Protein 5XOQ (pdb70)

InterPro domains:
  IPR001216 Cysteine synthase/cystathionine beta-synthase, pyridoxal-phosphate attachment site [PS00901] (33-51)
  IPR001926 Tryptophan synthase beta chain-like, PALP domain [PF00291] (9-294)
  IPR005856 Cysteine synthase [TIGR01136] (8-305)
  IPR005859 Cysteine synthase CysK [TIGR01139] (8-305)
  IPR036052 Tryptophan synthase beta chain-like, PALP domain superfamily [G3DSA:3.40.50.1100] (11-301)
  IPR036052 Tryptophan synthase beta chain-like, PALP domain superfamily [G3DSA:3.40.50.1100] (44-145)
  IPR036052 Tryptophan synthase beta chain-like, PALP domain superfamily [SSF53686] (2-305)
  IPR050214 Cysteine synthase/Cystathionine beta-synthase [PTHR10314] (5-307)

Solvent-accessible surface area: 21226 Å² total

B-factor: mean 19.51, std 8.55, range [8.1, 79.95]

Secondary structure (DSSP, 8-state):
-PPEESSGGGG---PPEEE--STTTT-SSEEEEEETTSSTTSB--HHHHHHHHHHHHHTSS-TT-EEEEE-SSHHHHHHHHHHHHHT-EEEEEEETTS-HHHHHHHHHTTPEEEEEPGGGHHHHHHHHHHHHHTSTTEE---TTT-THHHHHIIIIIHHHHHHHHTT---EEEEE-SSSHHHHHHHIIIIIIS----EEEEEEETTS-TTTT-----BS-TTS--SS--TT--GGG--EEEEE-HHHHHHHHHHHHHHH-----HHHHHHHHHHHHHHTSGGGTT-EEEEEE-B-GGGGTTSGGGGGG-/-PPPBSSGGGG---PPEEE--STTTT-SSEEEEEETTSSTTSB--HHHHHHHHHHHHHTSS-TT-EEEEE-SSHHHHHHHHHHHHHT-EEEEEEETTS-HHHHHHHHHTT-EEEEE-GGGHHHHHHHHHHHHHTSTTEE---TTT-THHHHHIIIIIHHHHHHHTTT--SEEEEE-SSSHHHHHHHIIIIIIS----EEEEEEETTS-TTTT-----BS-TTS--SS--TT--GGG--EEEEE-HHHHHHHHHHHHHHH-----HHHHHHHHHHHHHHTSGGGTT-EEEEEE-B-GGGGTTSGGGGGG-/-B-TTTT-/-B-TTTT-

Organism: Planctopirus limnophila (strain ATCC 43296 / DSM 3776 / IFAM 1008 / Mu 290) (NCBI:txid521674)

Radius of gyration: 23.59 Å; Cα contacts (8 Å, |Δi|>4): 1634; chains: 4; bounding box: 67×50×70 Å

Foldseek 3Di:
DDDDDPWQLSQADPFDWDWDDPLQPPFLATEIETQRLPGSLRFVLLLLSQLQVVCVVVVVADAPFEEEEEDLDCSLLSVLRNCLRVPHAYEYEAAPPRDVVVVVSSVVSVYHYDHFHVVCHSVRRHVVRVVVQPDPRYHYSPLLAHLSLLQSLLVHVQVSVCVNCVNFAAEEFEEPASQSNLNNNLCNQCPVVVHHHAYEYEAAPQAQVVVPDAQHDAQQPRHRNRYRGNSRDVVSHHYYHHDYQVQLLVQQVCCCVVVVAFAGSSLSRRVSVQSVVSRDPVQRNGYYYYYGTGGNVVDCPHPSCVVVD/DDDDAPWQLSQAAPFDWDWDDPLQPPFQAIEIETQQLPGSLRFVLLLLSQLQVVCVVVVVADAPFEEEEEDLDCSLLSVLRNCLRVPHAYEYEFAPPRDVVVVVSSCVSPHHYDHFHNVCGSVRRHVVRVVVQPDPRYHYSPCLAHLSLLQSLLVHVQVSVCVVCVNFAAEEFEEPASQSNLNNNLCNQCPVVVHHHAYEYEAAPQAQVVVPDAQHDAQQPRHRNRYNGNSRDCVSHHYYYHDYQVQLLVQQLCCCVVPVAFAGSVLSRRVVVQSVVSRDPVCRHGYYYYYGTGGNVSQCPHPSCPVVD/DDDPPPPD/DDDPPPPD

Sequence (634 aa):
HMPIFKDNSESIGRTPLVQINRLTAGLSSRVLAKIEGRNPAYSVCRIGAAMIWDAEQSGKLKPGMHVVEPTSGNTGIALAFVCAARGYKLTLTMPETMSIERRMMLKSFGADLVLTPGADGMKGAISKAEELAAQPGWFIPQQFKNPANPAIHVKTTGPEIWNDTEGQVDVFVAGVGTGGTITGVARFLKHEKKHPVHVVAVEPAASPVLAGGPAGRHKIQGIGAGFVPDTFDRSVVDEILSVTDDEAIETARKLAMEEGISCGISCGAAMAGALKVAARPEFAGKTIVTVLPDAGERYLSTALFENLRHMPIFKDNSESIGRTPLVQINRLTAGLSSRVLAKIEGRNPAYSVCRIGAAMIWDAEQSGKLKPGMHVVEPTSGNTGIALAFVCAARGYKLTLTMPETMSIERRMMLKSFGADLVLTPGADGMKGAISKAEELAAQPGWFIPQQFKNPANPAIHVKTTGPEIWNDTEGQVDVFVAGVGTGGTITGVARFLKHEKKHPVHVVAVEPAASPVLAGGPAGRHKIQGIGAGFVPDTFDRSVVDEILSVTDDEAIETARKLAMEEGISCGISCGAAMAGALKVAARPEFAGKTIVTVLPDAGERYLSTALFENLRGFSGGDGIGFSGGDGI

Nearest PDB structures (foldseek):
  5xa2-assembly1_B  TM=9.975E-01  e=4.230E-63  Planctopirus limnophila DSM 3776
  8b9y-assembly1_B  TM=9.768E-01  e=2.531E-41  Trypanosoma cruzi
  8b9y-assembly2_C  TM=9.621E-01  e=1.567E-40  Trypanosoma cruzi
  3fca-assembly1_A  TM=9.428E-01  e=4.594E-34  Thermus thermophilus
  1o58-assembly1_A  TM=9.348E-01  e=1.215E-33  Thermotoga maritima

Structure (mmCIF, N/CA/C/O backbone):
data_5XOQ
#
_entry.id   5XOQ
#
_cell.length_a   55.041
_cell.length_b   99.686
_cell.length_c   125.884
_cell.angle_alpha   90.00
_cell.angle_beta   90.00
_cell.angle_gamma   90.00
#
_symmetry.space_group_name_H-M   'P 2 21 21'
#
loop_
_entity.id
_entity.type
_entity.pdbx_description
1 polymer 'Cysteine synthase'
2 polymer GLY-PHE-SER-GLY-GLY-ASP-GLY-ILE
3 non-polymer DI(HYDROXYETHYL)ETHER
4 water water
#
loop_
_atom_site.group_PDB
_atom_site.id
_atom_site.type_symbol
_atom_site.label_atom_id
_atom_site.label_alt_id
_atom_site.label_comp_id
_atom_site.label_asym_id
_atom_site.label_entity_id
_atom_site.label_seq_id
_atom_site.pdbx_PDB_ins_code
_atom_site.Cartn_x
_atom_site.Cartn_y
_atom_site.Cartn_z
_atom_site.occupancy
_atom_site.B_iso_or_equiv
_atom_site.auth_seq_id
_atom_site.auth_comp_id
_atom_site.auth_asym_id
_atom_site.auth_atom_id
_atom_site.pdbx_PDB_model_num
ATOM 1 N N . HIS A 1 1 ? 61.952 139.802 37.239 1.00 37.57 0 HIS A N 1
ATOM 2 C CA . HIS A 1 1 ? 61.535 138.616 37.978 1.00 30.03 0 HIS A CA 1
ATOM 3 C C . HIS A 1 1 ? 60.478 137.838 37.201 1.00 30.48 0 HIS A C 1
ATOM 4 O O . HIS A 1 1 ? 59.965 138.312 36.187 1.00 32.08 0 HIS A O 1
ATOM 11 N N . MET A 1 2 ? 60.158 136.639 37.677 1.00 23.61 1 MET A N 1
ATOM 12 C CA . MET A 1 2 ? 59.070 135.896 37.069 1.00 21.36 1 MET A CA 1
ATOM 13 C C . MET A 1 2 ? 57.766 136.197 37.790 1.00 22.52 1 MET A C 1
ATOM 14 O O . MET A 1 2 ? 57.771 136.600 38.954 1.00 20.12 1 MET A O 1
ATOM 19 N N . PRO A 1 3 ? 56.629 136.048 37.117 1.00 20.48 2 PRO A N 1
ATOM 20 C CA . PRO A 1 3 ? 55.344 136.192 37.808 1.00 19.48 2 PRO A CA 1
ATOM 21 C C . PRO A 1 3 ? 55.087 135.006 38.721 1.00 17.85 2 PRO A C 1
ATOM 22 O O . PRO A 1 3 ? 55.771 133.982 38.680 1.00 17.45 2 PRO A O 1
ATOM 26 N N . ILE A 1 4 ? 54.071 135.161 39.561 1.00 17.80 3 ILE A N 1
ATOM 27 C CA . ILE A 1 4 ? 53.508 134.026 40.280 1.00 16.77 3 ILE A CA 1
ATOM 28 C C . ILE A 1 4 ? 52.578 133.302 39.314 1.00 19.19 3 ILE A C 1
ATOM 29 O O . ILE A 1 4 ? 51.630 133.895 38.795 1.00 20.12 3 ILE A O 1
ATOM 34 N N . PHE A 1 5 ? 52.845 132.028 39.066 1.00 15.00 4 PHE A N 1
ATOM 35 C CA . PHE A 1 5 ? 52.035 131.262 38.126 1.00 14.28 4 PHE A CA 1
ATOM 36 C C . PHE A 1 5 ? 50.792 130.719 38.811 1.00 17.11 4 PHE A C 1
ATOM 37 O O . PHE A 1 5 ? 50.877 130.093 39.873 1.00 15.45 4 PHE A O 1
ATOM 45 N N . LYS A 1 6 ? 49.628 130.974 38.205 1.00 13.67 5 LYS A N 1
ATOM 46 C CA . LYS A 1 6 ? 48.371 130.656 38.870 1.00 15.73 5 LYS A CA 1
ATOM 47 C C . LYS A 1 6 ? 48.070 129.164 38.863 1.00 13.84 5 LYS A C 1
ATOM 48 O O . LYS A 1 6 ? 47.295 128.696 39.708 1.00 15.81 5 LYS A O 1
ATOM 54 N N . ASP A 1 7 ? 48.662 128.410 37.938 1.00 13.75 6 ASP A N 1
ATOM 55 C CA . ASP A 1 7 ? 48.717 126.955 38.036 1.00 11.81 6 ASP A CA 1
ATOM 56 C C . ASP A 1 7 ? 49.979 126.514 37.300 1.00 12.21 6 ASP A C 1
ATOM 57 O O . ASP A 1 7 ? 50.669 127.328 36.690 1.00 12.44 6 ASP A O 1
ATOM 62 N N . ASN A 1 8 ? 50.296 125.222 37.372 1.00 9.90 7 ASN A N 1
ATOM 63 C CA . ASN A 1 8 ? 51.582 124.781 36.830 1.00 10.46 7 ASN A CA 1
ATOM 64 C C . ASN A 1 8 ? 51.670 124.924 35.308 1.00 10.97 7 ASN A C 1
ATOM 65 O O . ASN A 1 8 ? 52.785 125.041 34.777 1.00 11.65 7 ASN A O 1
ATOM 70 N N . SER A 1 9 ? 50.539 124.940 34.597 1.00 10.01 8 SER A N 1
ATOM 71 C CA . SER A 1 9 ? 50.621 125.041 33.139 1.00 10.62 8 SER A CA 1
ATOM 72 C C . SER A 1 9 ? 51.168 126.392 32.721 1.00 10.28 8 SER A C 1
ATOM 73 O O . SER A 1 9 ? 51.836 126.496 31.689 1.00 10.46 8 SER A O 1
ATOM 76 N N . GLU A 1 10 ? 50.930 127.431 33.528 1.00 9.26 9 GLU A N 1
ATOM 77 C CA . GLU A 1 10 ? 51.423 128.755 33.179 1.00 13.40 9 GLU A CA 1
ATOM 78 C C . GLU A 1 10 ? 52.931 128.862 33.298 1.00 11.33 9 GLU A C 1
ATOM 79 O O . GLU A 1 10 ? 53.507 129.804 32.745 1.00 11.49 9 GLU A O 1
ATOM 85 N N . SER A 1 11 ? 53.587 127.923 33.982 1.00 11.07 10 SER A N 1
ATOM 86 C CA . SER A 1 11 ? 55.014 128.056 34.258 1.00 11.63 10 SER A CA 1
ATOM 87 C C . SER A 1 11 ? 55.893 127.512 33.143 1.00 14.08 10 SER A C 1
ATOM 88 O O . SER A 1 11 ? 57.108 127.423 33.336 1.00 11.17 10 SER A O 1
ATOM 91 N N . ILE A 1 12 ? 55.313 127.175 31.982 1.00 13.19 11 ILE A N 1
ATOM 92 C CA . ILE A 1 12 ? 56.079 126.527 30.923 1.00 12.06 11 ILE A CA 1
ATOM 93 C C . ILE A 1 12 ? 57.231 127.420 30.460 1.00 12.96 11 ILE A C 1
ATOM 94 O O . ILE A 1 12 ? 57.188 128.651 30.561 1.00 14.94 11 ILE A O 1
ATOM 99 N N . GLY A 1 13 ? 58.261 126.781 29.909 1.00 10.81 12 GLY A N 1
ATOM 100 C CA . GLY A 1 13 ? 59.298 127.521 29.214 1.00 13.02 12 GLY A CA 1
ATOM 101 C C . GLY A 1 13 ? 60.218 128.319 30.127 1.00 14.39 12 GLY A C 1
ATOM 102 O O . GLY A 1 13 ? 60.468 127.964 31.289 1.00 13.49 12 GLY A O 1
ATOM 103 N N . ARG A 1 14 ? 60.724 129.427 29.572 1.00 14.71 13 ARG A N 1
ATOM 104 C CA . ARG A 1 14 ? 61.760 130.264 30.192 1.00 15.79 13 ARG A CA 1
ATOM 105 C C . ARG A 1 14 ? 62.991 129.428 30.543 1.00 15.64 13 ARG A C 1
ATOM 106 O O . ARG A 1 14 ? 63.554 129.526 31.635 1.00 15.18 13 ARG A O 1
ATOM 114 N N . THR A 1 15 ? 63.423 128.590 29.569 1.00 12.10 14 THR A N 1
ATOM 115 C CA . THR A 1 15 ? 64.494 127.633 29.762 1.00 13.24 14 THR A CA 1
ATOM 116 C C . THR A 1 15 ? 65.830 128.285 29.429 1.00 11.66 14 THR A C 1
ATOM 117 O O . THR A 1 15 ? 65.884 129.219 28.624 1.00 12.81 14 THR A O 1
ATOM 121 N N . PRO A 1 16 ? 66.906 127.823 30.049 1.00 12.66 15 PRO A N 1
ATOM 122 C CA . PRO A 1 16 ? 68.199 128.485 29.872 1.00 15.15 15 PRO A CA 1
ATOM 123 C C . PRO A 1 16 ? 68.932 128.016 28.627 1.00 12.91 15 PRO A C 1
ATOM 124 O O . PRO A 1 16 ? 68.736 126.904 28.129 1.00 11.34 15 PRO A O 1
ATOM 128 N N . LEU A 1 17 ? 69.783 128.902 28.129 1.00 14.63 16 LEU A N 1
ATOM 129 C CA . LEU A 1 17 ? 70.754 128.589 27.094 1.00 13.07 16 LEU A CA 1
ATOM 130 C C . LEU A 1 17 ? 72.111 128.372 27.749 1.00 12.62 16 LEU A C 1
ATOM 131 O O . LEU A 1 17 ? 72.582 129.234 28.495 1.00 14.05 16 LEU A O 1
ATOM 136 N N . VAL A 1 18 ? 72.739 127.232 27.472 1.00 12.59 17 VAL A N 1
ATOM 137 C CA . VAL A 1 18 ? 74.015 126.875 28.082 1.00 12.56 17 VAL A CA 1
ATOM 138 C C . VAL A 1 18 ? 75.051 126.669 26.980 1.00 13.51 17 VAL A C 1
ATOM 139 O O . VAL A 1 18 ? 74.823 125.905 26.035 1.00 11.04 17 VAL A O 1
ATOM 143 N N . GLN A 1 19 ? 76.185 127.351 27.106 1.00 11.95 18 GLN A N 1
ATOM 144 C CA . GLN A 1 19 ? 77.261 127.209 26.137 1.00 11.34 18 GLN A CA 1
ATOM 145 C C . GLN A 1 19 ? 77.957 125.862 26.296 1.00 14.12 18 GLN A C 1
ATOM 146 O O . GLN A 1 19 ? 78.276 125.448 27.415 1.00 12.26 18 GLN A O 1
ATOM 152 N N . ILE A 1 20 ? 78.197 125.188 25.160 1.00 11.78 19 ILE A N 1
ATOM 153 C CA . ILE A 1 20 ? 78.904 123.909 25.102 1.00 11.62 19 ILE A CA 1
ATOM 154 C C . ILE A 1 20 ? 80.395 124.185 24.925 1.00 14.09 19 ILE A C 1
ATOM 155 O O . ILE A 1 20 ? 80.782 124.947 24.032 1.00 12.55 19 ILE A O 1
ATOM 160 N N . ASN A 1 21 ? 81.238 123.556 25.762 1.00 12.20 20 ASN A N 1
ATOM 161 C CA . ASN A 1 21 ? 82.652 123.942 25.856 1.00 13.88 20 ASN A CA 1
ATOM 162 C C . ASN A 1 21 ? 83.642 122.856 25.474 1.00 14.00 20 ASN A C 1
ATOM 163 O O . ASN A 1 21 ? 84.694 123.164 24.900 1.00 16.47 20 ASN A O 1
ATOM 168 N N . ARG A 1 22 ? 83.390 121.604 25.835 1.00 13.96 21 ARG A N 1
ATOM 169 C CA . ARG A 1 22 ? 84.357 120.545 25.557 1.00 13.71 21 ARG A CA 1
ATOM 170 C C . ARG A 1 22 ? 84.026 119.784 24.282 1.00 14.81 21 ARG A C 1
ATOM 171 O O . ARG A 1 22 ? 84.929 119.497 23.485 1.00 13.65 21 ARG A O 1
ATOM 179 N N . LEU A 1 23 ? 82.742 119.498 24.037 1.00 13.56 22 LEU A N 1
ATOM 180 C CA . LEU A 1 23 ? 82.362 118.905 22.757 1.00 13.26 22 LEU A CA 1
ATOM 181 C C . LEU A 1 23 ? 82.664 119.831 21.582 1.00 14.02 22 LEU A C 1
ATOM 182 O O . LEU A 1 23 ? 82.728 119.366 20.438 1.00 14.55 22 LEU A O 1
ATOM 187 N N . THR A 1 24 ? 82.867 121.124 21.843 1.00 12.31 23 THR A N 1
ATOM 188 C CA . THR A 1 24 ? 83.177 122.115 20.823 1.00 14.91 23 THR A CA 1
ATOM 189 C C . THR A 1 24 ? 84.652 122.496 20.774 1.00 14.93 23 THR A C 1
ATOM 190 O O . THR A 1 24 ? 84.996 123.451 20.073 1.00 15.96 23 THR A O 1
ATOM 194 N N . ALA A 1 25 ? 85.512 121.833 21.551 1.00 13.12 24 ALA A N 1
ATOM 195 C CA . ALA A 1 25 ? 86.922 122.213 21.606 1.00 15.45 24 ALA A CA 1
ATOM 196 C C . ALA A 1 25 ? 87.535 122.199 20.213 1.00 16.54 24 ALA A C 1
ATOM 197 O O . ALA A 1 25 ? 87.400 121.222 19.474 1.00 17.90 24 ALA A O 1
ATOM 199 N N . GLY A 1 26 ? 88.187 123.300 19.849 1.00 18.12 25 GLY A N 1
ATOM 200 C CA . GLY A 1 26 ? 88.795 123.429 18.547 1.00 19.88 25 GLY A CA 1
ATOM 201 C C . GLY A 1 26 ? 87.922 124.079 17.501 1.00 21.33 25 GLY A C 1
ATOM 202 O O . GLY A 1 26 ? 88.402 124.331 16.391 1.00 25.65 25 GLY A O 1
ATOM 203 N N . LEU A 1 27 ? 86.656 124.347 17.810 1.00 17.86 26 LEU A N 1
ATOM 204 C CA . LEU A 1 27 ? 85.796 125.089 16.907 1.00 18.84 26 LEU A CA 1
ATOM 205 C C . LEU A 1 27 ? 85.978 126.581 17.131 1.00 18.69 26 LEU A C 1
ATOM 206 O O . LEU A 1 27 ? 86.344 127.025 18.222 1.00 18.29 26 LEU A O 1
ATOM 211 N N . SER A 1 28 ? 85.740 127.352 16.071 1.00 19.81 27 SER A N 1
ATOM 212 C CA . SER A 1 28 ? 85.690 128.801 16.156 1.00 19.92 27 SER A CA 1
ATOM 213 C C . SER A 1 28 ? 84.266 129.327 16.251 1.00 24.15 27 SER A C 1
ATOM 214 O O . SER A 1 28 ? 84.070 130.531 16.463 1.00 24.05 27 SER A O 1
ATOM 217 N N . SER A 1 29 ? 83.276 128.458 16.103 1.00 19.46 28 SER A N 1
ATOM 218 C CA . SER A 1 29 ? 81.890 128.834 16.299 1.00 16.71 28 SER A CA 1
ATOM 219 C C . SER A 1 29 ? 81.520 128.684 17.775 1.00 19.62 28 SER A C 1
ATOM 220 O O . SER A 1 29 ? 82.324 128.264 18.610 1.00 16.30 28 SER A O 1
ATOM 223 N N . ARG A 1 30 ? 80.282 129.042 18.100 1.00 16.17 29 ARG A N 1
ATOM 224 C CA . ARG A 1 30 ? 79.735 128.931 19.445 1.00 17.58 29 ARG A CA 1
ATOM 225 C C . ARG A 1 30 ? 78.464 128.093 19.372 1.00 17.07 29 ARG A C 1
ATOM 226 O O . ARG A 1 30 ? 77.621 128.336 18.507 1.00 15.99 29 ARG A O 1
ATOM 234 N N . VAL A 1 31 ? 78.330 127.109 20.259 1.00 14.25 30 VAL A N 1
ATOM 235 C CA . VAL A 1 31 ? 77.157 126.233 20.288 1.00 14.11 30 VAL A CA 1
ATOM 236 C C . VAL A 1 31 ? 76.464 126.439 21.628 1.00 12.28 30 VAL A C 1
ATOM 237 O O . VAL A 1 31 ? 77.090 126.299 22.689 1.00 13.04 30 VAL A O 1
ATOM 241 N N . LEU A 1 32 ? 75.181 126.783 21.576 1.00 12.07 31 LEU A N 1
ATOM 242 C CA . LEU A 1 32 ? 74.364 127.021 22.754 1.00 11.80 31 LEU A CA 1
ATOM 243 C C . LEU A 1 32 ? 73.222 126.016 22.758 1.00 13.08 31 LEU A C 1
ATOM 244 O O . LEU A 1 32 ? 72.546 125.836 21.740 1.00 11.76 31 LEU A O 1
ATOM 249 N N . ALA A 1 33 ? 73.009 125.372 23.896 1.00 10.33 32 ALA A N 1
ATOM 250 C CA . ALA A 1 33 ? 71.990 124.341 24.048 1.00 11.52 32 ALA A CA 1
ATOM 251 C C . ALA A 1 33 ? 70.879 124.877 24.934 1.00 11.66 32 ALA A C 1
ATOM 252 O O . ALA A 1 33 ? 71.148 125.371 26.033 1.00 11.85 32 ALA A O 1
ATOM 254 N N . LYS A 1 34 ? 69.634 124.769 24.461 1.00 11.85 33 LYS A N 1
ATOM 255 C CA . LYS A 1 34 ? 68.470 125.235 25.204 1.00 12.49 33 LYS A CA 1
ATOM 256 C C . LYS A 1 34 ? 67.884 124.051 25.966 1.00 12.20 33 LYS A C 1
ATOM 257 O O . LYS A 1 34 ? 67.539 123.031 25.359 1.00 12.37 33 LYS A O 1
ATOM 263 N N . ILE A 1 35 ? 67.771 124.189 27.285 1.00 10.47 34 ILE A N 1
ATOM 264 C CA . ILE A 1 35 ? 67.571 123.049 28.178 1.00 10.19 34 ILE A CA 1
ATOM 265 C C . ILE A 1 35 ? 66.070 122.933 28.435 1.00 10.39 34 ILE A C 1
ATOM 266 O O . ILE A 1 35 ? 65.533 123.453 29.420 1.00 11.73 34 ILE A O 1
ATOM 271 N N . GLU A 1 36 ? 65.384 122.201 27.560 1.00 10.85 35 GLU A N 1
ATOM 272 C CA . GLU A 1 36 ? 63.937 122.049 27.674 1.00 9.71 35 GLU A CA 1
ATOM 273 C C . GLU A 1 36 ? 63.531 120.996 28.696 1.00 10.79 35 GLU A C 1
ATOM 274 O O . GLU A 1 36 ? 62.340 120.887 29.021 1.00 10.69 35 GLU A O 1
ATOM 280 N N . GLY A 1 37 ? 64.484 120.236 29.231 1.00 10.27 36 GLY A N 1
ATOM 281 C CA . GLY A 1 37 ? 64.166 119.405 30.376 1.00 10.83 36 GLY A CA 1
ATOM 282 C C . GLY A 1 37 ? 63.740 120.204 31.589 1.00 12.30 36 GLY A C 1
ATOM 283 O O . GLY A 1 37 ? 63.117 119.653 32.500 1.00 11.92 36 GLY A O 1
ATOM 284 N N . ARG A 1 38 ? 64.037 121.505 31.615 1.00 13.35 37 ARG A N 1
ATOM 285 C CA . ARG A 1 38 ? 63.661 122.347 32.750 1.00 12.79 37 ARG A CA 1
ATOM 286 C C . ARG A 1 38 ? 62.294 122.987 32.479 1.00 14.66 37 ARG A C 1
ATOM 287 O O . ARG A 1 38 ? 62.136 124.190 32.266 1.00 18.34 37 ARG A O 1
ATOM 295 N N . ASN A 1 39 ? 61.289 122.133 32.474 1.00 13.77 38 ASN A N 1
ATOM 296 C CA . ASN A 1 39 ? 59.908 122.495 32.198 1.00 12.39 38 ASN A CA 1
ATOM 297 C C . ASN A 1 39 ? 59.055 121.900 33.305 1.00 12.01 38 ASN A C 1
ATOM 298 O O . ASN A 1 39 ? 59.528 121.054 34.070 1.00 12.75 38 ASN A O 1
ATOM 303 N N . PRO A 1 40 ? 57.791 122.333 33.441 1.00 12.15 39 PRO A N 1
ATOM 304 C CA . PRO A 1 40 ? 57.000 121.898 34.610 1.00 10.23 39 PRO A CA 1
ATOM 305 C C . PRO A 1 40 ? 56.805 120.386 34.721 1.00 11.47 39 PRO A C 1
ATOM 306 O O . PRO A 1 40 ? 56.707 119.875 35.842 1.00 12.69 39 PRO A O 1
ATOM 310 N N . ALA A 1 41 ? 56.738 119.648 33.608 1.00 12.40 40 ALA A N 1
ATOM 311 C CA . ALA A 1 41 ? 56.813 118.189 33.652 1.00 12.17 40 ALA A CA 1
ATOM 312 C C . ALA A 1 41 ? 57.990 117.680 32.814 1.00 12.23 40 ALA A C 1
ATOM 313 O O . ALA A 1 41 ? 57.936 116.591 32.229 1.00 14.22 40 ALA A O 1
ATOM 315 N N . TYR A 1 42 ? 59.036 118.511 32.723 1.00 10.07 41 TYR A N 1
ATOM 316 C CA . TYR A 1 42 ? 60.411 118.134 32.374 1.00 10.85 41 TYR A CA 1
ATOM 317 C C . TYR A 1 42 ? 60.583 117.718 30.905 1.00 11.86 41 TYR A C 1
ATOM 318 O O . TYR A 1 42 ? 61.419 116.869 30.583 1.00 12.62 41 TYR A O 1
ATOM 327 N N . SER A 1 43 ? 59.868 118.381 29.992 1.00 11.97 42 SER A N 1
ATOM 328 C CA . SER A 1 43 ? 60.235 118.263 28.580 1.00 11.35 42 SER A CA 1
ATOM 329 C C . SER A 1 43 ? 59.663 119.432 27.792 1.00 12.58 42 SER A C 1
ATOM 330 O O . SER A 1 43 ? 58.755 120.138 28.248 1.00 9.34 42 SER A O 1
ATOM 333 N N . VAL A 1 44 ? 60.202 119.604 26.584 1.00 11.09 43 VAL A N 1
ATOM 334 C CA . VAL A 1 44 ? 59.731 120.620 25.649 1.00 10.05 43 VAL A CA 1
ATOM 335 C C . VAL A 1 44 ? 58.229 120.491 25.376 1.00 9.77 43 VAL A C 1
ATOM 336 O O . VAL A 1 44 ? 57.572 121.498 25.121 1.00 11.58 43 VAL A O 1
ATOM 364 N N . CYS A 1 46 ? 55.876 120.104 27.288 1.00 9.70 45 CYS A N 1
ATOM 365 C CA . CYS A 1 46 ? 55.034 120.850 28.225 1.00 11.21 45 CYS A CA 1
ATOM 366 C C . CYS A 1 46 ? 54.475 122.126 27.584 1.00 10.82 45 CYS A C 1
ATOM 367 O O . CYS A 1 46 ? 53.332 122.510 27.852 1.00 10.61 45 CYS A O 1
ATOM 370 N N . ARG A 1 47 ? 55.285 122.779 26.744 1.00 9.67 46 ARG A N 1
ATOM 371 C CA . ARG A 1 47 ? 54.836 123.989 26.051 1.00 12.43 46 ARG A CA 1
ATOM 372 C C . ARG A 1 47 ? 53.572 123.730 25.231 1.00 11.77 46 ARG A C 1
ATOM 373 O O . ARG A 1 47 ? 52.618 124.519 25.276 1.00 10.46 46 ARG A O 1
ATOM 381 N N . ILE A 1 48 ? 53.547 122.637 24.462 1.00 9.84 47 ILE A N 1
ATOM 382 C CA . ILE A 1 48 ? 52.397 122.415 23.585 1.00 10.47 47 ILE A CA 1
ATOM 383 C C . ILE A 1 48 ? 51.247 121.738 24.325 1.00 12.27 47 ILE A C 1
ATOM 384 O O . ILE A 1 48 ? 50.085 121.936 23.963 1.00 12.31 47 ILE A O 1
ATOM 389 N N . GLY A 1 49 ? 51.527 120.942 25.359 1.00 11.76 48 GLY A N 1
ATOM 390 C CA . GLY A 1 49 ? 50.442 120.460 26.204 1.00 11.75 48 GLY A CA 1
ATOM 391 C C . GLY A 1 49 ? 49.634 121.604 26.795 1.00 13.07 48 GLY A C 1
ATOM 392 O O . GLY A 1 49 ? 48.405 121.608 26.743 1.00 13.11 48 GLY A O 1
ATOM 393 N N . ALA A 1 50 ? 50.325 122.610 27.337 1.00 9.14 49 ALA A N 1
ATOM 394 C CA . ALA A 1 50 ? 49.637 123.795 27.838 1.00 12.56 49 ALA A CA 1
ATOM 395 C C . ALA A 1 50 ? 48.930 124.546 26.707 1.00 12.62 49 ALA A C 1
ATOM 396 O O . ALA A 1 50 ? 47.731 124.844 26.796 1.00 11.24 49 ALA A O 1
ATOM 398 N N . ALA A 1 51 ? 49.652 124.841 25.620 1.00 11.16 50 ALA A N 1
ATOM 399 C CA . ALA A 1 51 ? 49.088 125.694 24.577 1.00 11.67 50 ALA A CA 1
ATOM 400 C C . ALA A 1 51 ? 47.895 125.041 23.891 1.00 11.73 50 ALA A C 1
ATOM 401 O O . ALA A 1 51 ? 46.903 125.716 23.589 1.00 10.67 50 ALA A O 1
ATOM 403 N N . MET A 1 52 ? 47.964 123.732 23.622 1.00 10.00 51 MET A N 1
ATOM 404 C CA . MET A 1 52 ? 46.816 123.100 22.966 1.00 13.55 51 MET A CA 1
ATOM 405 C C . MET A 1 52 ? 45.582 123.094 23.868 1.00 13.08 51 MET A C 1
ATOM 406 O O . MET A 1 52 ? 44.456 123.235 23.373 1.00 12.46 51 MET A O 1
ATOM 411 N N . ILE A 1 53 ? 45.763 122.940 25.180 1.00 11.39 52 ILE A N 1
ATOM 412 C CA . ILE A 1 53 ? 44.615 123.000 26.084 1.00 11.08 52 ILE A CA 1
ATOM 413 C C . ILE A 1 53 ? 44.071 124.424 26.155 1.00 12.70 52 ILE A C 1
ATOM 414 O O . ILE A 1 53 ? 42.863 124.642 26.026 1.00 11.95 52 ILE A O 1
ATOM 419 N N . TRP A 1 54 ? 44.956 125.416 26.340 1.00 12.15 53 TRP A N 1
ATOM 420 C CA . TRP A 1 54 ? 44.517 126.810 26.410 1.00 13.30 53 TRP A CA 1
ATOM 421 C C . TRP A 1 54 ? 43.780 127.209 25.144 1.00 14.42 53 TRP A C 1
ATOM 422 O O . TRP A 1 54 ? 42.722 127.851 25.193 1.00 13.78 53 TRP A O 1
ATOM 433 N N . ASP A 1 55 ? 44.349 126.855 23.988 1.00 13.60 54 ASP A N 1
ATOM 434 C CA . ASP A 1 55 ? 43.736 127.240 22.725 1.00 13.40 54 ASP A CA 1
ATOM 435 C C . ASP A 1 55 ? 42.334 126.662 22.598 1.00 14.58 54 ASP A C 1
ATOM 436 O O . ASP A 1 55 ? 41.421 127.332 22.099 1.00 13.37 54 ASP A O 1
ATOM 441 N N . ALA A 1 56 ? 42.137 125.430 23.069 1.00 13.39 55 ALA A N 1
ATOM 442 C CA . ALA A 1 56 ? 40.824 124.799 22.961 1.00 14.76 55 ALA A CA 1
ATOM 443 C C . ALA A 1 56 ? 39.830 125.395 23.950 1.00 13.58 55 ALA A C 1
ATOM 444 O O . ALA A 1 56 ? 38.619 125.442 23.674 1.00 13.95 55 ALA A O 1
ATOM 446 N N . GLU A 1 57 ? 40.320 125.815 25.115 1.00 13.61 56 GLU A N 1
ATOM 447 C CA . GLU A 1 57 ? 39.495 126.585 26.034 1.00 12.90 56 GLU A CA 1
ATOM 448 C C . GLU A 1 57 ? 39.018 127.869 25.377 1.00 16.07 56 GLU A C 1
ATOM 449 O O . GLU A 1 57 ? 37.834 128.229 25.474 1.00 15.97 56 GLU A O 1
ATOM 455 N N . GLN A 1 58 ? 39.933 128.570 24.697 1.00 14.31 57 GLN A N 1
ATOM 456 C CA . GLN A 1 58 ? 39.608 129.851 24.074 1.00 16.12 57 GLN A CA 1
ATOM 457 C C . GLN A 1 58 ? 38.595 129.676 22.955 1.00 19.12 57 GLN A C 1
ATOM 458 O O . GLN A 1 58 ? 37.681 130.493 22.812 1.00 16.82 57 GLN A O 1
ATOM 460 N N . SER A 1 59 ? 38.731 128.613 22.157 1.00 16.20 58 SER A N 1
ATOM 461 C CA . SER A 1 59 ? 37.828 128.407 21.033 1.00 18.95 58 SER A CA 1
ATOM 462 C C . SER A 1 59 ? 36.509 127.750 21.424 1.00 17.81 58 SER A C 1
ATOM 463 O O . SER A 1 59 ? 35.604 127.683 20.587 1.00 14.96 58 SER A O 1
ATOM 466 N N . GLY A 1 60 ? 36.368 127.270 22.656 1.00 17.21 59 GLY A N 1
ATOM 467 C CA . GLY A 1 60 ? 35.187 126.524 23.034 1.00 18.26 59 GLY A CA 1
ATOM 468 C C . GLY A 1 60 ? 35.181 125.064 22.626 1.00 19.15 59 GLY A C 1
ATOM 469 O O . GLY A 1 60 ? 34.151 124.398 22.803 1.00 16.97 59 GLY A O 1
ATOM 470 N N . LYS A 1 61 ? 36.284 124.548 22.062 1.00 16.63 60 LYS A N 1
ATOM 471 C CA . LYS A 1 61 ? 36.408 123.115 21.817 1.00 14.71 60 LYS A CA 1
ATOM 472 C C . LYS A 1 61 ? 36.585 122.320 23.106 1.00 16.36 60 LYS A C 1
ATOM 473 O O . LYS A 1 61 ? 36.362 121.102 23.109 1.00 15.77 60 LYS A O 1
ATOM 479 N N . LEU A 1 62 ? 36.974 122.977 24.197 1.00 13.39 61 LEU A N 1
ATOM 480 C CA . LEU A 1 62 ? 37.190 122.317 25.480 1.00 14.17 61 LEU A CA 1
ATOM 481 C C . LEU A 1 62 ? 36.531 123.155 26.566 1.00 14.28 61 LEU A C 1
ATOM 482 O O . LEU A 1 62 ? 36.834 124.345 26.698 1.00 15.48 61 LEU A O 1
ATOM 487 N N . LYS A 1 63 ? 35.625 122.541 27.316 1.00 14.62 62 LYS A N 1
ATOM 488 C CA . LYS A 1 63 ? 34.849 123.178 28.369 1.00 19.08 62 LYS A CA 1
ATOM 489 C C . LYS A 1 63 ? 35.054 122.407 29.665 1.00 17.10 62 LYS A C 1
ATOM 490 O O . LYS A 1 63 ? 35.372 121.213 29.638 1.00 14.19 62 LYS A O 1
ATOM 496 N N . PRO A 1 64 ? 34.853 123.047 30.819 1.00 20.64 63 PRO A N 1
ATOM 497 C CA . PRO A 1 64 ? 34.932 122.314 32.086 1.00 18.72 63 PRO A CA 1
ATOM 498 C C . PRO A 1 64 ? 34.043 121.080 32.047 1.00 17.20 63 PRO A C 1
ATOM 499 O O . PRO A 1 64 ? 32.940 121.098 31.491 1.00 17.62 63 PRO A O 1
ATOM 503 N N . GLY A 1 65 ? 34.546 119.995 32.612 1.00 15.81 64 GLY A N 1
ATOM 504 C CA . GLY A 1 65 ? 33.838 118.745 32.632 1.00 17.02 64 GLY A CA 1
ATOM 505 C C . GLY A 1 65 ? 34.042 117.873 31.412 1.00 16.61 64 GLY A C 1
ATOM 506 O O . GLY A 1 65 ? 33.688 116.690 31.450 1.00 17.88 64 GLY A O 1
ATOM 507 N N . MET A 1 66 ? 34.572 118.422 30.324 1.00 15.73 65 MET A N 1
ATOM 508 C CA . MET A 1 66 ? 34.823 117.601 29.148 1.00 17.17 65 MET A CA 1
ATOM 509 C C . MET A 1 66 ? 36.045 116.705 29.361 1.00 16.83 65 MET A C 1
ATOM 510 O O . MET A 1 66 ? 36.848 116.895 30.277 1.00 15.42 65 MET A O 1
ATOM 515 N N . HIS A 1 67 ? 36.178 115.724 28.472 1.00 14.13 66 HIS A N 1
ATOM 516 C CA . HIS A 1 67 ? 37.184 114.676 28.562 1.00 17.37 66 HIS A CA 1
ATOM 517 C C . HIS A 1 67 ? 38.195 114.884 27.436 1.00 15.20 66 HIS A C 1
ATOM 518 O O . HIS A 1 67 ? 37.804 115.092 26.283 1.00 16.78 66 HIS A O 1
ATOM 525 N N . VAL A 1 68 ? 39.486 114.867 27.773 1.00 15.17 67 VAL A N 1
ATOM 526 C CA . VAL A 1 68 ? 40.575 114.996 26.800 1.00 13.20 67 VAL A CA 1
ATOM 527 C C . VAL A 1 68 ? 41.092 113.605 26.451 1.00 12.41 67 VAL A C 1
ATOM 528 O O . VAL A 1 68 ? 41.261 112.760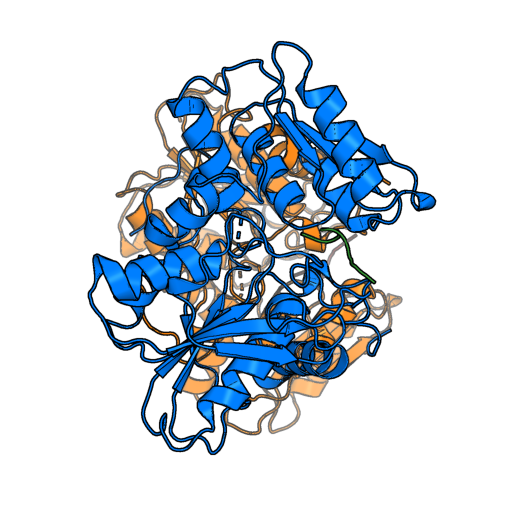 27.336 1.00 13.19 67 VAL A O 1
ATOM 532 N N . VAL A 1 69 ? 41.375 113.368 25.169 1.00 11.71 68 VAL A N 1
ATOM 533 C CA . VAL A 1 69 ? 41.987 112.113 24.735 1.00 10.38 68 VAL A CA 1
ATOM 534 C C . VAL A 1 69 ? 43.032 112.413 23.667 1.00 10.68 68 VAL A C 1
ATOM 535 O O . VAL A 1 69 ? 42.842 113.298 22.826 1.00 11.33 68 VAL A O 1
ATOM 539 N N . GLU A 1 70 ? 44.155 111.683 23.707 1.00 11.99 69 GLU A N 1
ATOM 540 C CA . GLU A 1 70 ? 45.191 111.827 22.692 1.00 12.09 69 GLU A CA 1
ATOM 541 C C . GLU A 1 70 ? 45.940 110.504 22.577 1.00 13.01 69 GLU A C 1
ATOM 542 O O . GLU A 1 70 ? 46.190 109.861 23.605 1.00 13.57 69 GLU A O 1
ATOM 548 N N . PRO A 1 71 ? 46.298 110.064 21.368 1.00 13.47 70 PRO A N 1
ATOM 549 C CA . PRO A 1 71 ? 47.195 108.905 21.245 1.00 12.84 70 PRO A CA 1
ATOM 550 C C . PRO A 1 71 ? 48.649 109.361 21.320 1.00 12.87 70 PRO A C 1
ATOM 551 O O . PRO A 1 71 ? 49.112 110.124 20.470 1.00 15.60 70 PRO A O 1
ATOM 555 N N . THR A 1 72 ? 49.369 108.905 22.343 1.00 11.92 71 THR A N 1
ATOM 556 C CA . THR A 1 72 ? 50.774 109.288 22.468 1.00 13.01 71 THR A CA 1
ATOM 557 C C . THR A 1 72 ? 51.480 108.364 23.440 1.00 16.44 71 THR A C 1
ATOM 558 O O . THR A 1 72 ? 50.997 108.145 24.554 1.00 17.00 71 THR A O 1
ATOM 562 N N . SER A 1 73 ? 52.629 107.843 23.011 1.00 15.99 72 SER A N 1
ATOM 563 C CA . SER A 1 73 ? 53.502 107.031 23.846 1.00 18.72 72 SER A CA 1
ATOM 564 C C . SER A 1 73 ? 54.787 107.769 24.212 1.00 18.51 72 SER A C 1
ATOM 565 O O . SER A 1 73 ? 55.778 107.134 24.591 1.00 19.38 72 SER A O 1
ATOM 568 N N . GLY A 1 74 ? 54.789 109.098 24.126 1.00 16.24 73 GLY A N 1
ATOM 569 C CA . GLY A 1 74 ? 55.961 109.885 24.440 1.00 15.50 73 GLY A CA 1
ATOM 570 C C . GLY A 1 74 ? 55.640 111.039 25.377 1.00 16.21 73 GLY A C 1
ATOM 571 O O . GLY A 1 74 ? 54.653 111.025 26.115 1.00 14.20 73 GLY A O 1
ATOM 572 N N . ASN A 1 75 ? 56.496 112.059 25.316 1.00 11.88 74 ASN A N 1
ATOM 573 C CA . ASN A 1 75 ? 56.402 113.183 26.245 1.00 12.28 74 ASN A CA 1
ATOM 574 C C . ASN A 1 75 ? 55.103 113.976 26.108 1.00 10.32 74 ASN A C 1
ATOM 575 O O . ASN A 1 75 ? 54.680 114.620 27.072 1.00 12.90 74 ASN A O 1
ATOM 580 N N . THR A 1 76 ? 54.463 113.974 24.937 1.00 9.76 75 THR A N 1
ATOM 581 C CA . THR A 1 76 ? 53.199 114.704 24.829 1.00 11.19 75 THR A CA 1
ATOM 582 C C . THR A 1 76 ? 52.160 114.182 25.815 1.00 12.88 75 THR A C 1
ATOM 583 O O . THR A 1 76 ? 51.355 114.961 26.343 1.00 11.43 75 THR A O 1
ATOM 587 N N . GLY A 1 77 ? 52.171 112.878 26.093 1.00 11.06 76 GLY A N 1
ATOM 588 C CA . GLY A 1 77 ? 51.253 112.342 27.083 1.00 11.11 76 GLY A CA 1
ATOM 589 C C . GLY A 1 77 ? 51.535 112.872 28.473 1.00 13.12 76 GLY A C 1
ATOM 590 O O . GLY A 1 77 ? 50.611 113.227 29.206 1.00 11.83 76 GLY A O 1
ATOM 591 N N . ILE A 1 78 ? 52.814 112.946 28.848 1.00 11.84 77 ILE A N 1
ATOM 592 C CA . ILE A 1 78 ? 53.173 113.511 30.146 1.00 11.55 77 ILE A CA 1
ATOM 593 C C . ILE A 1 78 ? 52.789 114.980 30.208 1.00 13.22 77 ILE A C 1
ATOM 594 O O . ILE A 1 78 ? 52.299 115.466 31.232 1.00 11.36 77 ILE A O 1
ATOM 599 N N . ALA A 1 79 ? 53.025 115.715 29.118 1.00 10.46 78 ALA A N 1
ATOM 600 C CA . ALA A 1 79 ? 52.648 117.124 29.066 1.00 12.17 78 ALA A CA 1
ATOM 601 C C . ALA A 1 79 ? 51.146 117.310 29.269 1.00 12.81 78 ALA A C 1
ATOM 602 O O . ALA A 1 79 ? 50.718 118.123 30.096 1.00 10.26 78 ALA A O 1
ATOM 604 N N . LEU A 1 80 ? 50.327 116.582 28.499 1.00 10.46 79 LEU A N 1
ATOM 605 C CA . LEU A 1 80 ? 48.880 116.700 28.663 1.00 11.84 79 LEU A CA 1
ATOM 606 C C . LEU A 1 80 ? 48.449 116.274 30.058 1.00 13.27 79 LEU A C 1
ATOM 607 O O . LEU A 1 80 ? 47.532 116.867 30.641 1.00 12.41 79 LEU A O 1
ATOM 612 N N . ALA A 1 81 ? 49.102 115.249 30.611 1.00 11.07 80 ALA A N 1
ATOM 613 C CA . ALA A 1 81 ? 48.710 114.746 31.925 1.00 11.98 80 ALA A CA 1
ATOM 614 C C . ALA A 1 81 ? 48.866 115.812 33.004 1.00 10.61 80 ALA A C 1
ATOM 615 O O . ALA A 1 81 ? 47.943 116.045 33.795 1.00 11.20 80 ALA A O 1
ATOM 617 N N . PHE A 1 82 ? 50.022 116.481 33.050 1.00 11.71 81 PHE A N 1
ATOM 618 C CA . PHE A 1 82 ? 50.220 117.462 34.113 1.00 12.40 81 PHE A CA 1
ATOM 619 C C . PHE A 1 82 ? 49.305 118.664 33.902 1.00 9.29 81 PHE A C 1
ATOM 620 O O . PHE A 1 82 ? 48.782 119.226 34.872 1.00 8.73 81 PHE A O 1
ATOM 628 N N . VAL A 1 83 ? 49.065 119.046 32.642 1.00 11.05 82 VAL A N 1
ATOM 629 C CA . VAL A 1 83 ? 48.174 120.170 32.369 1.00 12.11 82 VAL A CA 1
ATOM 630 C C . VAL A 1 83 ? 46.751 119.837 32.794 1.00 9.99 82 VAL A C 1
ATOM 631 O O . VAL A 1 83 ? 46.076 120.651 33.438 1.00 9.49 82 VAL A O 1
ATOM 635 N N . CYS A 1 84 ? 46.270 118.640 32.443 1.00 9.74 83 CYS A N 1
ATOM 636 C CA . CYS A 1 84 ? 44.903 118.301 32.822 1.00 11.37 83 CYS A CA 1
ATOM 637 C C . CYS A 1 84 ? 44.768 118.144 34.334 1.00 12.25 83 CYS A C 1
ATOM 638 O O . CYS A 1 84 ? 43.704 118.438 34.889 1.00 13.61 83 CYS A O 1
ATOM 641 N N . ALA A 1 85 ? 45.826 117.704 35.017 1.00 11.79 84 ALA A N 1
ATOM 642 C CA . ALA A 1 85 ? 45.784 117.676 36.479 1.00 11.85 84 ALA A CA 1
ATOM 643 C C . ALA A 1 85 ? 45.723 119.090 37.049 1.00 14.79 84 ALA A C 1
ATOM 644 O O . ALA A 1 85 ? 44.945 119.363 37.975 1.00 14.41 84 ALA A O 1
ATOM 646 N N . ALA A 1 86 ? 46.516 120.004 36.482 1.00 12.52 85 ALA A N 1
ATOM 647 C CA . ALA A 1 86 ? 46.579 121.374 36.983 1.00 13.57 85 ALA A CA 1
ATOM 648 C C . ALA A 1 86 ? 45.292 122.140 36.711 1.00 12.82 85 ALA A C 1
ATOM 649 O O . ALA A 1 86 ? 44.883 122.966 37.529 1.00 13.73 85 ALA A O 1
ATOM 651 N N . ARG A 1 87 ? 44.640 121.876 35.579 1.00 12.66 86 ARG A N 1
ATOM 652 C CA . ARG A 1 87 ? 43.483 122.641 35.152 1.00 13.17 86 ARG A CA 1
ATOM 653 C C . ARG A 1 87 ? 42.166 121.901 35.345 1.00 14.69 86 ARG A C 1
ATOM 654 O O . ARG A 1 87 ? 41.113 122.479 35.078 1.00 17.53 86 ARG A O 1
ATOM 662 N N . GLY A 1 88 ? 42.196 120.647 35.786 1.00 12.52 87 GLY A N 1
ATOM 663 C CA . GLY A 1 88 ? 40.980 119.970 36.197 1.00 14.09 87 GLY A CA 1
ATOM 664 C C . GLY A 1 88 ? 40.218 119.198 35.137 1.00 17.07 87 GLY A C 1
ATOM 665 O O . GLY A 1 88 ? 38.995 119.048 35.259 1.00 17.07 87 GLY A O 1
ATOM 666 N N . TYR A 1 89 ? 40.893 118.663 34.125 1.00 13.04 88 TYR A N 1
ATOM 667 C CA . TYR A 1 89 ? 40.236 117.873 33.089 1.00 14.77 88 TYR A CA 1
ATOM 668 C C . TYR A 1 89 ? 40.513 116.385 33.264 1.00 14.88 88 TYR A C 1
ATOM 669 O O . TYR A 1 89 ? 41.638 115.985 33.568 1.00 16.65 88 TYR A O 1
ATOM 678 N N . LYS A 1 90 ? 39.482 115.567 33.056 1.00 14.63 89 LYS A N 1
ATOM 679 C CA . LYS A 1 90 ? 39.683 114.131 32.895 1.00 16.33 89 LYS A CA 1
ATOM 680 C C . LYS A 1 90 ? 40.474 113.882 31.618 1.00 17.05 89 LYS A C 1
ATOM 681 O O . LYS A 1 90 ? 40.136 114.425 30.563 1.00 15.93 89 LYS A O 1
ATOM 687 N N . LEU A 1 91 ? 41.502 113.048 31.701 1.00 14.18 90 LEU A N 1
ATOM 688 C CA . LEU A 1 91 ? 42.364 112.768 30.558 1.00 16.70 90 LEU A CA 1
ATOM 689 C C . LEU A 1 91 ? 42.469 111.268 30.338 1.00 16.25 90 LEU A C 1
ATOM 690 O O . LEU A 1 91 ? 42.720 110.512 31.283 1.00 15.08 90 LEU A O 1
ATOM 695 N N . THR A 1 92 ? 42.282 110.847 29.093 1.00 13.21 91 THR A N 1
ATOM 696 C CA . THR A 1 92 ? 42.580 109.493 28.653 1.00 14.03 91 THR A CA 1
ATOM 697 C C . THR A 1 92 ? 43.683 109.547 27.603 1.00 13.77 91 THR A C 1
ATOM 698 O O . THR A 1 92 ? 43.631 110.369 26.678 1.00 12.75 91 THR A O 1
ATOM 702 N N . LEU A 1 93 ? 44.676 108.675 27.739 1.00 15.74 92 LEU A N 1
ATOM 703 C CA . LEU A 1 93 ? 45.726 108.527 26.740 1.00 14.71 92 LEU A CA 1
ATOM 704 C C . LEU A 1 93 ? 45.687 107.107 26.189 1.00 15.92 92 LEU A C 1
ATOM 705 O O . LEU A 1 93 ? 45.548 106.144 26.954 1.00 17.41 92 LEU A O 1
ATOM 710 N N . THR A 1 94 ? 45.783 106.978 24.866 1.00 14.66 93 THR A N 1
ATOM 711 C CA . THR A 1 94 ? 45.956 105.680 24.228 1.00 13.78 93 THR A CA 1
ATOM 712 C C . THR A 1 94 ? 47.398 105.530 23.759 1.00 18.31 93 THR A C 1
ATOM 713 O O . THR A 1 94 ? 48.065 106.506 23.400 1.00 15.20 93 THR A O 1
ATOM 717 N N . MET A 1 95 ? 47.881 104.299 23.793 1.00 15.21 94 MET A N 1
ATOM 718 C CA . MET A 1 95 ? 49.260 104.015 23.432 1.00 19.34 94 MET A CA 1
ATOM 719 C C . MET A 1 95 ? 49.409 102.510 23.279 1.00 20.45 94 MET A C 1
ATOM 720 O O . MET A 1 95 ? 48.701 101.746 23.949 1.00 20.02 94 MET A O 1
ATOM 725 N N . PRO A 1 96 ? 50.301 102.052 22.409 1.00 20.53 95 PRO A N 1
ATOM 726 C CA . PRO A 1 96 ? 50.571 100.618 22.334 1.00 20.26 95 PRO A CA 1
ATOM 727 C C . PRO A 1 96 ? 51.070 100.120 23.679 1.00 24.85 95 PRO A C 1
ATOM 728 O O . PRO A 1 96 ? 51.735 100.842 24.426 1.00 21.52 95 PRO A O 1
ATOM 732 N N . GLU A 1 97 ? 50.730 98.873 23.994 1.00 25.87 96 GLU A N 1
ATOM 733 C CA . GLU A 1 97 ? 51.175 98.293 25.259 1.00 27.41 96 GLU A CA 1
ATOM 734 C C . GLU A 1 97 ? 52.691 98.114 25.336 1.00 28.08 96 GLU A C 1
ATOM 735 O O . GLU A 1 97 ? 53.190 97.664 26.374 1.00 27.27 96 GLU A O 1
ATOM 741 N N . THR A 1 98 ? 53.430 98.458 24.280 1.00 24.29 97 THR A N 1
ATOM 742 C CA . THR A 1 98 ? 54.885 98.445 24.333 1.00 27.96 97 THR A CA 1
ATOM 743 C C . THR A 1 98 ? 55.471 99.583 25.165 1.00 30.26 97 THR A C 1
ATOM 744 O O . THR A 1 98 ? 56.669 99.541 25.464 1.00 27.82 97 THR A O 1
ATOM 748 N N . MET A 1 99 ? 54.679 100.588 25.545 1.00 28.36 98 MET A N 1
ATOM 749 C CA . MET A 1 99 ? 55.224 101.716 26.297 1.00 28.02 98 MET A CA 1
ATOM 750 C C . MET A 1 99 ? 55.703 101.262 27.674 1.00 31.38 98 MET A C 1
ATOM 751 O O . MET A 1 99 ? 55.061 100.439 28.336 1.00 27.89 98 MET A O 1
ATOM 756 N N . SER A 1 100 ? 56.839 101.818 28.102 1.00 30.26 99 SER A N 1
ATOM 757 C CA . SER A 1 100 ? 57.520 101.361 29.309 1.00 30.91 99 SER A CA 1
ATOM 758 C C . SER A 1 100 ? 56.649 101.539 30.547 1.00 31.31 99 SER A C 1
ATOM 759 O O . SER A 1 100 ? 55.790 102.423 30.613 1.00 29.94 99 SER A O 1
ATOM 762 N N . ILE A 1 101 ? 56.905 100.700 31.554 1.00 29.52 100 ILE A N 1
ATOM 763 C CA . ILE A 1 101 ? 56.157 100.793 32.804 1.00 31.66 100 ILE A CA 1
ATOM 764 C C . ILE A 1 101 ? 56.435 102.120 33.495 1.00 28.51 100 ILE A C 1
ATOM 765 O O . ILE A 1 101 ? 55.528 102.737 34.066 1.00 28.49 100 ILE A O 1
ATOM 770 N N . GLU A 1 102 ? 57.688 102.586 33.450 1.00 28.11 101 GLU A N 1
ATOM 771 C CA . GLU A 1 102 ? 58.027 103.848 34.101 1.00 28.19 101 GLU A CA 1
ATOM 772 C C . GLU A 1 102 ? 57.178 104.997 33.565 1.00 26.50 101 GLU A C 1
ATOM 773 O O . GLU A 1 102 ? 56.688 105.830 34.338 1.00 25.44 101 GLU A O 1
ATOM 779 N N . ARG A 1 103 ? 56.990 105.063 32.245 1.00 26.21 102 ARG A N 1
ATOM 780 C CA . ARG A 1 103 ? 56.174 106.139 31.694 1.00 26.46 102 ARG A CA 1
ATOM 781 C C . ARG A 1 103 ? 54.717 105.978 32.094 1.00 22.65 102 ARG A C 1
ATOM 782 O O . ARG A 1 103 ? 54.032 106.967 32.375 1.00 23.42 102 ARG A O 1
ATOM 790 N N . ARG A 1 104 ? 54.236 104.736 32.152 1.00 22.20 103 ARG A N 1
ATOM 791 C CA . ARG A 1 104 ? 52.885 104.488 32.635 1.00 22.99 103 ARG A CA 1
ATOM 792 C C . ARG A 1 104 ? 52.700 104.998 34.059 1.00 22.63 103 ARG A C 1
ATOM 793 O O . ARG A 1 104 ? 51.678 105.626 34.370 1.00 18.74 103 ARG A O 1
ATOM 801 N N . MET A 1 105 ? 53.683 104.745 34.933 1.00 20.84 104 MET A N 1
ATOM 802 C CA . MET A 1 105 ? 53.582 105.190 36.320 1.00 25.73 104 MET A CA 1
ATOM 803 C C . MET A 1 105 ? 53.544 106.706 36.403 1.00 20.05 104 MET A C 1
ATOM 804 O O . MET A 1 105 ? 52.740 107.277 37.151 1.00 21.26 104 MET A O 1
ATOM 809 N N . MET A 1 106 ? 54.408 107.372 35.634 1.00 19.54 105 MET A N 1
ATOM 810 C CA . MET A 1 106 ? 54.415 108.828 35.600 1.00 20.76 105 MET A CA 1
ATOM 811 C C . MET A 1 106 ? 53.055 109.375 35.173 1.00 19.93 105 MET A C 1
ATOM 812 O O . MET A 1 106 ? 52.504 110.275 35.820 1.00 17.42 105 MET A O 1
ATOM 817 N N . LEU A 1 107 ? 52.477 108.811 34.107 1.00 17.63 106 LEU A N 1
ATOM 818 C CA . LEU A 1 107 ? 51.166 109.268 33.647 1.00 15.30 106 LEU A CA 1
ATOM 819 C C . LEU A 1 107 ? 50.090 109.031 34.697 1.00 19.25 106 LEU A C 1
ATOM 820 O O . LEU A 1 107 ? 49.250 109.906 34.946 1.00 16.52 106 LEU A O 1
ATOM 825 N N . LYS A 1 108 ? 50.102 107.856 35.332 1.00 18.77 107 LYS A N 1
ATOM 826 C CA . LYS A 1 108 ? 49.093 107.552 36.340 1.00 19.65 107 LYS A CA 1
ATOM 827 C C . LYS A 1 108 ? 49.229 108.445 37.572 1.00 19.22 107 LYS A C 1
ATOM 828 O O . LYS A 1 108 ? 48.223 108.738 38.230 1.00 17.83 107 LYS A O 1
ATOM 834 N N . SER A 1 109 ? 50.443 108.912 37.882 1.00 17.80 108 SER A N 1
ATOM 835 C CA . SER A 1 109 ? 50.624 109.799 39.028 1.00 17.98 108 SER A CA 1
ATOM 836 C C . SER A 1 109 ? 49.875 111.109 38.841 1.00 17.53 108 SER A C 1
ATOM 837 O O . SER A 1 109 ? 49.488 111.742 39.828 1.00 15.04 108 SER A O 1
ATOM 840 N N . PHE A 1 110 ? 49.653 111.522 37.590 1.00 15.15 109 PHE A N 1
ATOM 841 C CA . PHE A 1 110 ? 48.825 112.677 37.274 1.00 14.59 109 PHE A CA 1
ATOM 842 C C . PHE A 1 110 ? 47.351 112.327 37.131 1.00 14.69 109 PHE A C 1
ATOM 843 O O . PHE A 1 110 ? 46.556 113.212 36.809 1.00 13.89 109 PHE A O 1
ATOM 851 N N . GLY A 1 111 ? 46.972 111.067 37.348 1.00 16.39 110 GLY A N 1
ATOM 852 C CA . GLY A 1 111 ? 45.578 110.681 37.236 1.00 17.41 110 GLY A CA 1
ATOM 853 C C . GLY A 1 111 ? 45.089 110.492 35.824 1.00 17.83 110 GLY A C 1
ATOM 854 O O . GLY A 1 111 ? 43.876 110.530 35.587 1.00 16.29 110 GLY A O 1
ATOM 855 N N . ALA A 1 112 ? 45.995 110.297 34.874 1.00 16.80 111 ALA A N 1
ATOM 856 C CA . ALA A 1 112 ? 45.587 109.993 33.512 1.00 17.84 111 ALA A CA 1
ATOM 857 C C . ALA A 1 112 ? 45.089 108.556 33.414 1.00 19.76 111 ALA A C 1
ATOM 858 O O . ALA A 1 112 ? 45.657 107.640 34.016 1.00 21.18 111 ALA A O 1
ATOM 860 N N . ASP A 1 113 ? 44.008 108.366 32.661 1.00 18.02 112 ASP A N 1
ATOM 861 C CA . ASP A 1 113 ? 43.505 107.038 32.337 1.00 19.02 112 ASP A CA 1
ATOM 862 C C . ASP A 1 113 ? 44.228 106.536 31.098 1.00 20.72 112 ASP A C 1
ATOM 863 O O . ASP A 1 113 ? 44.270 107.231 30.076 1.00 19.94 112 ASP A O 1
ATOM 868 N N . LEU A 1 114 ? 44.813 105.344 31.186 1.00 17.14 113 LEU A N 1
ATOM 869 C CA . LEU A 1 114 ? 45.575 104.778 30.077 1.00 16.43 113 LEU A CA 1
ATOM 870 C C . LEU A 1 114 ? 44.753 103.699 29.384 1.00 22.70 113 LEU A C 1
ATOM 871 O O . LEU A 1 114 ? 44.178 102.832 30.047 1.00 21.96 113 LEU A O 1
ATOM 876 N N . VAL A 1 115 ? 44.681 103.767 28.057 1.00 17.38 114 VAL A N 1
ATOM 877 C CA . VAL A 1 115 ? 44.096 102.703 27.249 1.00 18.51 114 VAL A CA 1
ATOM 878 C C . VAL A 1 115 ? 45.223 102.098 26.426 1.00 21.58 114 VAL A C 1
ATOM 879 O O . VAL A 1 115 ? 45.707 102.718 25.472 1.00 19.96 114 VAL A O 1
ATOM 883 N N . LEU A 1 116 ? 45.659 100.898 26.794 1.00 22.01 115 LEU A N 1
ATOM 884 C CA . LEU A 1 116 ? 46.761 100.242 26.098 1.00 22.42 115 LEU A CA 1
ATOM 885 C C . LEU A 1 116 ? 46.202 99.448 24.925 1.00 25.58 115 LEU A C 1
ATOM 886 O O . LEU A 1 116 ? 45.324 98.600 25.108 1.00 27.14 115 LEU A O 1
ATOM 891 N N . THR A 1 117 ? 46.686 99.738 23.729 1.00 19.98 116 THR A N 1
ATOM 892 C CA . THR A 1 117 ? 46.228 99.025 22.553 1.00 18.79 116 THR A CA 1
ATOM 893 C C . THR A 1 117 ? 47.233 97.938 22.189 1.00 20.90 116 THR A C 1
ATOM 894 O O . THR A 1 117 ? 48.373 97.953 22.670 1.00 21.44 116 THR A O 1
ATOM 898 N N . PRO A 1 118 ? 46.844 96.963 21.355 1.00 20.20 117 PRO A N 1
ATOM 899 C CA . PRO A 1 118 ? 47.744 95.829 21.070 1.00 21.76 117 PRO A CA 1
ATOM 900 C C . PRO A 1 118 ? 49.078 96.264 20.469 1.00 21.47 117 PRO A C 1
ATOM 901 O O . PRO A 1 118 ? 49.126 97.054 19.526 1.00 19.00 117 PRO A O 1
ATOM 905 N N . GLY A 1 119 ? 50.170 95.699 20.997 1.00 20.94 118 GLY A N 1
ATOM 906 C CA . GLY A 1 119 ? 51.481 96.000 20.440 1.00 22.67 118 GLY A CA 1
ATOM 907 C C . GLY A 1 119 ? 51.567 95.680 18.961 1.00 22.40 118 GLY A C 1
ATOM 908 O O . GLY A 1 119 ? 52.183 96.422 18.186 1.00 21.18 118 GLY A O 1
ATOM 909 N N . ALA A 1 120 ? 50.908 94.593 18.542 1.00 18.84 119 ALA A N 1
ATOM 910 C CA . ALA A 1 120 ? 50.911 94.183 17.143 1.00 19.67 119 ALA A CA 1
ATOM 911 C C . ALA A 1 120 ? 50.343 95.247 16.210 1.00 18.55 119 ALA A C 1
ATOM 912 O O . ALA A 1 120 ? 50.681 95.251 15.022 1.00 19.02 119 ALA A O 1
ATOM 914 N N . ASP A 1 121 ? 49.479 96.137 16.705 1.00 18.61 120 ASP A N 1
ATOM 915 C CA . ASP A 1 121 ? 48.882 97.166 15.861 1.00 17.31 120 ASP A CA 1
ATOM 916 C C . ASP A 1 121 ? 49.634 98.491 15.920 1.00 20.67 120 ASP A C 1
ATOM 917 O O . ASP A 1 121 ? 49.276 99.429 15.198 1.00 21.14 120 ASP A O 1
ATOM 922 N N . GLY A 1 122 ? 50.667 98.583 16.749 1.00 18.36 121 GLY A N 1
ATOM 923 C CA . GLY A 1 122 ? 51.548 99.729 16.787 1.00 23.59 121 GLY A CA 1
ATOM 924 C C . GLY A 1 122 ? 50.831 101.038 17.094 1.00 21.31 121 GLY A C 1
ATOM 925 O O . GLY A 1 122 ? 49.751 101.084 17.697 1.00 17.10 121 GLY A O 1
ATOM 926 N N . MET A 1 123 ? 51.464 102.129 16.653 1.00 19.71 122 MET A N 1
ATOM 927 C CA . MET A 1 123 ? 50.882 103.446 16.897 1.00 21.83 122 MET A CA 1
ATOM 928 C C . MET A 1 123 ? 49.557 103.622 16.160 1.00 18.37 122 MET A C 1
ATOM 929 O O . MET A 1 123 ? 48.670 104.328 16.651 1.00 16.21 122 MET A O 1
ATOM 934 N N . LYS A 1 124 ? 49.398 102.990 14.992 1.00 18.71 123 LYS A N 1
ATOM 935 C CA . LYS A 1 124 ? 48.136 103.101 14.265 1.00 17.52 123 LYS A CA 1
ATOM 936 C C . LYS A 1 124 ? 46.977 102.569 15.095 1.00 18.88 123 LYS A C 1
ATOM 937 O O . LYS A 1 124 ? 45.879 103.139 15.085 1.00 17.79 123 LYS A O 1
ATOM 943 N N . GLY A 1 125 ? 47.204 101.474 15.829 1.00 20.29 124 GLY A N 1
ATOM 944 C CA . GLY A 1 125 ? 46.171 100.975 16.724 1.00 18.62 124 GLY A CA 1
ATOM 945 C C . GLY A 1 125 ? 45.825 101.968 17.816 1.00 17.81 124 GLY A C 1
ATOM 946 O O . GLY A 1 125 ? 44.651 102.161 18.147 1.00 14.67 124 GLY A O 1
ATOM 947 N N . ALA A 1 126 ? 46.841 102.622 18.385 1.00 15.88 125 ALA A N 1
ATOM 948 C CA . ALA A 1 126 ? 46.575 103.632 19.405 1.00 16.24 125 ALA A CA 1
ATOM 949 C C . ALA A 1 126 ? 45.798 104.803 18.823 1.00 15.59 125 ALA A C 1
ATOM 950 O O . ALA A 1 126 ? 44.859 105.305 19.449 1.00 15.75 125 ALA A O 1
ATOM 952 N N . ILE A 1 127 ? 46.175 105.248 17.618 1.00 18.10 126 ILE A N 1
ATOM 953 C CA . ILE A 1 127 ? 45.522 106.399 17.000 1.00 15.17 126 ILE A CA 1
ATOM 954 C C . ILE A 1 127 ? 44.055 106.096 16.717 1.00 19.85 126 ILE A C 1
ATOM 955 O O . ILE A 1 127 ? 43.167 106.911 17.004 1.00 18.89 126 ILE A O 1
ATOM 960 N N . SER A 1 128 ? 43.772 104.920 16.150 1.00 18.44 127 SER A N 1
ATOM 961 C CA . SER A 1 128 ? 42.390 104.609 15.807 1.00 18.78 127 SER A CA 1
ATOM 962 C C . SER A 1 128 ? 41.524 104.531 17.060 1.00 18.46 127 SER A C 1
ATOM 963 O O . SER A 1 128 ? 40.391 105.024 17.069 1.00 18.25 127 SER A O 1
ATOM 966 N N . LYS A 1 129 ? 42.058 103.965 18.148 1.00 16.97 128 LYS A N 1
ATOM 967 C CA . LYS A 1 129 ? 41.298 103.913 19.394 1.00 18.19 128 LYS A CA 1
ATOM 968 C C . LYS A 1 129 ? 41.018 105.309 19.936 1.00 16.65 128 LYS A C 1
ATOM 969 O O . LYS A 1 129 ? 39.907 105.588 20.404 1.00 18.43 128 LYS A O 1
ATOM 975 N N . ALA A 1 130 ? 42.015 106.200 19.891 1.00 16.25 129 ALA A N 1
ATOM 976 C CA . ALA A 1 130 ? 41.798 107.559 20.382 1.00 15.98 129 ALA A CA 1
ATOM 977 C C . ALA A 1 130 ? 40.792 108.306 19.514 1.00 16.96 129 ALA A C 1
ATOM 978 O O . ALA A 1 130 ? 39.966 109.066 20.030 1.00 18.97 129 ALA A O 1
ATOM 980 N N . GLU A 1 131 ? 40.857 108.117 18.193 1.00 16.64 130 GLU A N 1
ATOM 981 C CA . GLU A 1 131 ? 39.889 108.761 17.307 1.00 17.65 130 GLU A CA 1
ATOM 982 C C . GLU A 1 131 ? 38.471 108.280 17.597 1.00 18.53 130 GLU A C 1
ATOM 983 O O . GLU A 1 131 ? 37.524 109.079 17.598 1.00 16.60 130 GLU A O 1
ATOM 989 N N . GLU A 1 132 ? 38.313 106.978 17.872 1.00 18.11 131 GLU A N 1
ATOM 990 C CA . GLU A 1 132 ? 37.008 106.438 18.251 1.00 18.65 131 GLU A CA 1
ATOM 991 C C . GLU A 1 132 ? 36.515 107.035 19.566 1.00 20.06 131 GLU A C 1
ATOM 992 O O . GLU A 1 132 ? 35.335 107.392 19.696 1.00 17.57 131 GLU A O 1
ATOM 998 N N . LEU A 1 133 ? 37.393 107.127 20.563 1.00 16.46 132 LEU A N 1
ATOM 999 C CA . LEU A 1 133 ? 36.997 107.732 21.830 1.00 18.81 132 LEU A CA 1
ATOM 1000 C C . LEU A 1 133 ? 36.673 109.210 21.652 1.00 16.71 132 LEU A C 1
ATOM 1001 O O . LEU A 1 133 ? 35.711 109.718 22.246 1.00 17.65 132 LEU A O 1
ATOM 1006 N N . ALA A 1 134 ? 37.461 109.910 20.831 1.00 13.80 133 ALA A N 1
ATOM 1007 C CA . ALA A 1 134 ? 37.259 111.340 20.620 1.00 16.96 133 ALA A CA 1
ATOM 1008 C C . ALA A 1 134 ? 35.936 111.661 19.933 1.00 19.74 133 ALA A C 1
ATOM 1009 O O . ALA A 1 134 ? 35.445 112.789 20.061 1.00 18.29 133 ALA A O 1
ATOM 1011 N N . ALA A 1 135 ? 35.368 110.717 19.176 1.00 15.52 134 ALA A N 1
ATOM 1012 C CA . ALA A 1 135 ? 34.093 110.969 18.511 1.00 19.03 134 ALA A CA 1
ATOM 1013 C C . ALA A 1 135 ? 32.914 110.998 19.479 1.00 19.87 134 ALA A C 1
ATOM 1014 O O . ALA A 1 135 ? 31.811 111.371 19.072 1.00 20.63 134 ALA A O 1
ATOM 1016 N N . GLN A 1 136 ? 33.107 110.605 20.727 1.00 19.59 135 GLN A N 1
ATOM 1017 C CA . GLN A 1 136 ? 32.033 110.712 21.702 1.00 21.79 135 GLN A CA 1
ATOM 1018 C C . GLN A 1 136 ? 31.733 112.179 22.000 1.00 22.01 135 GLN A C 1
ATOM 1019 O O . GLN A 1 136 ? 32.661 112.988 22.126 1.00 17.14 135 GLN A O 1
ATOM 1025 N N . PRO A 1 137 ? 30.455 112.554 22.112 1.00 19.52 136 PRO A N 1
ATOM 1026 C CA . PRO A 1 137 ? 30.127 113.917 22.542 1.00 19.71 136 PRO A CA 1
ATOM 1027 C C . PRO A 1 137 ? 30.792 114.236 23.874 1.00 19.46 136 PRO A C 1
ATOM 1028 O O . PRO A 1 137 ? 30.833 113.408 24.786 1.00 18.33 136 PRO A O 1
ATOM 1032 N N . GLY A 1 138 ? 31.330 115.443 23.974 1.00 15.41 137 GLY A N 1
ATOM 1033 C CA . GLY A 1 138 ? 31.992 115.851 25.195 1.00 17.29 137 GLY A CA 1
ATOM 1034 C C . GLY A 1 138 ? 33.453 115.468 25.294 1.00 16.71 137 GLY A C 1
ATOM 1035 O O . GLY A 1 138 ? 34.058 115.680 26.354 1.00 17.63 137 GLY A O 1
ATOM 1036 N N . TRP A 1 139 ? 34.036 114.901 24.240 1.00 15.62 138 TRP A N 1
ATOM 1037 C CA . TRP A 1 139 ? 35.440 114.501 24.241 1.00 16.68 138 TRP A CA 1
ATOM 1038 C C . TRP A 1 139 ? 36.225 115.368 23.264 1.00 18.34 138 TRP A C 1
ATOM 1039 O O . TRP A 1 139 ? 35.778 115.612 22.141 1.00 22.66 138 TRP A O 1
ATOM 1050 N N . PHE A 1 140 ? 37.401 115.821 23.689 1.00 13.50 139 PHE A N 1
ATOM 1051 C CA . PHE A 1 140 ? 38.241 116.714 22.903 1.00 11.97 139 PHE A CA 1
ATOM 1052 C C . PHE A 1 140 ? 39.588 116.047 22.638 1.00 12.90 139 PHE A C 1
ATOM 1053 O O . PHE A 1 140 ? 40.198 115.501 23.562 1.00 12.90 139 PHE A O 1
ATOM 1061 N N . ILE A 1 141 ? 40.069 116.121 21.398 1.00 13.96 140 ILE A N 1
ATOM 1062 C CA . ILE A 1 141 ? 41.331 115.500 21.011 1.00 12.06 140 ILE A CA 1
ATOM 1063 C C . ILE A 1 141 ? 42.264 116.574 20.447 1.00 12.57 140 ILE A C 1
ATOM 1064 O O . ILE A 1 141 ? 41.918 117.244 19.466 1.00 15.54 140 ILE A O 1
ATOM 1069 N N . PRO A 1 142 ? 43.448 116.801 21.040 1.00 11.71 141 PRO A N 1
ATOM 1070 C CA . PRO A 1 142 ? 44.272 117.950 20.606 1.00 13.39 141 PRO A CA 1
ATOM 1071 C C . PRO A 1 142 ? 44.971 117.765 19.264 1.00 11.45 141 PRO A C 1
ATOM 1072 O O . PRO A 1 142 ? 45.166 118.760 18.553 1.00 13.25 141 PRO A O 1
ATOM 1076 N N . GLN A 1 143 ? 45.341 116.536 18.887 1.00 12.34 142 GLN A N 1
ATOM 1077 C CA . GLN A 1 143 ? 45.971 116.239 17.594 1.00 10.73 142 GLN A CA 1
ATOM 1078 C C . GLN A 1 143 ? 47.327 116.946 17.456 1.00 12.42 142 GLN A C 1
ATOM 1079 O O . GLN A 1 143 ? 47.485 117.907 16.707 1.00 13.50 142 GLN A O 1
ATOM 1085 N N . GLN A 1 144 ? 48.320 116.422 18.180 1.00 11.19 143 GLN A N 1
ATOM 1086 C CA . GLN A 1 144 ? 49.615 117.096 18.233 1.00 10.82 143 GLN A CA 1
ATOM 1087 C C . GLN A 1 144 ? 50.301 117.227 16.870 1.00 12.51 143 GLN A C 1
ATOM 1088 O O . GLN A 1 144 ? 51.145 118.115 16.714 1.00 10.80 143 GLN A O 1
ATOM 1094 N N . PHE A 1 145 ? 49.988 116.377 15.884 1.00 10.67 144 PHE A N 1
ATOM 1095 C CA . PHE A 1 145 ? 50.659 116.474 14.584 1.00 11.48 144 PHE A CA 1
ATOM 1096 C C . PHE A 1 145 ? 49.921 117.378 13.602 1.00 14.15 144 PHE A C 1
ATOM 1097 O O . PHE A 1 145 ? 50.385 117.551 12.466 1.00 13.28 144 PHE A O 1
ATOM 1105 N N . LYS A 1 146 ? 48.790 117.958 14.007 1.00 12.19 145 LYS A N 1
ATOM 1106 C CA . LYS A 1 146 ? 48.022 118.847 13.144 1.00 16.00 145 LYS A CA 1
ATOM 1107 C C . LYS A 1 146 ? 47.708 120.198 13.762 1.00 14.37 145 LYS A C 1
ATOM 1108 O O . LYS A 1 146 ? 47.383 121.130 13.015 1.00 12.20 145 LYS A O 1
ATOM 1114 N N . ASN A 1 147 ? 47.791 120.339 15.083 1.00 12.21 146 ASN A N 1
ATOM 1115 C CA . ASN A 1 147 ? 47.208 121.482 15.776 1.00 14.07 146 ASN A CA 1
ATOM 1116 C C . ASN A 1 147 ? 48.113 122.697 15.609 1.00 12.79 146 ASN A C 1
ATOM 1117 O O . ASN A 1 147 ? 49.261 122.662 16.067 1.00 11.77 146 ASN A O 1
ATOM 1122 N N . PRO A 1 148 ? 47.659 123.772 14.953 1.00 12.47 147 PRO A N 1
ATOM 1123 C CA . PRO A 1 148 ? 48.532 124.956 14.795 1.00 12.58 147 PRO A CA 1
ATOM 1124 C C . PRO A 1 148 ? 48.975 125.580 16.116 1.00 14.07 147 PRO A C 1
ATOM 1125 O O . PRO A 1 148 ? 49.982 126.302 16.133 1.00 13.13 147 PRO A O 1
ATOM 1129 N N . ALA A 1 149 ? 48.279 125.309 17.222 1.00 13.51 148 ALA A N 1
ATOM 1130 C CA . ALA A 1 149 ? 48.712 125.838 18.514 1.00 12.16 148 ALA A CA 1
ATOM 1131 C C . ALA A 1 149 ? 50.052 125.258 18.947 1.00 12.41 148 ALA A C 1
ATOM 1132 O O . ALA A 1 149 ? 50.720 125.835 19.809 1.00 10.45 148 ALA A O 1
ATOM 1134 N N . ASN A 1 150 ? 50.468 124.141 18.356 1.00 10.97 149 ASN A N 1
ATOM 1135 C CA . ASN A 1 150 ? 51.745 123.512 18.659 1.00 11.33 149 ASN A CA 1
ATOM 1136 C C . ASN A 1 150 ? 52.874 124.411 18.153 1.00 11.21 149 ASN A C 1
ATOM 1137 O O . ASN A 1 150 ? 53.621 124.954 18.977 1.00 12.36 149 ASN A O 1
ATOM 1142 N N . PRO A 1 151 ? 53.049 124.630 16.844 1.00 10.90 150 PRO A N 1
ATOM 1143 C CA . PRO A 1 151 ? 54.096 125.585 16.447 1.00 11.82 150 PRO A CA 1
ATOM 1144 C C . PRO A 1 151 ? 53.843 126.993 16.964 1.00 12.72 150 PRO A C 1
ATOM 1145 O O . PRO A 1 151 ? 54.804 127.732 17.192 1.00 12.94 150 PRO A O 1
ATOM 1149 N N . ALA A 1 152 ? 52.586 127.386 17.199 1.00 11.98 151 ALA A N 1
ATOM 1150 C CA . ALA A 1 152 ? 52.335 128.766 17.606 1.00 13.49 151 ALA A CA 1
ATOM 1151 C C . ALA A 1 152 ? 52.930 129.072 18.981 1.00 14.10 151 ALA A C 1
ATOM 1152 O O . ALA A 1 152 ? 53.408 130.187 19.214 1.00 13.30 151 ALA A O 1
ATOM 1154 N N . ILE A 1 153 ? 52.926 128.106 19.906 1.00 11.00 152 ILE A N 1
ATOM 1155 C CA . ILE A 1 153 ? 53.478 128.426 21.219 1.00 11.62 152 ILE A CA 1
ATOM 1156 C C . ILE A 1 153 ? 54.990 128.596 21.128 1.00 11.90 152 ILE A C 1
ATOM 1157 O O . ILE A 1 153 ? 55.579 129.340 21.915 1.00 10.93 152 ILE A O 1
ATOM 1162 N N . HIS A 1 154 ? 55.637 127.954 20.152 1.00 12.82 153 HIS A N 1
ATOM 1163 C CA . HIS A 1 154 ? 57.072 128.163 19.956 1.00 14.06 153 HIS A CA 1
ATOM 1164 C C . HIS A 1 154 ? 57.364 129.517 19.305 1.00 12.23 153 HIS A C 1
ATOM 1165 O O . HIS A 1 154 ? 58.426 130.106 19.549 1.00 12.99 153 HIS A O 1
ATOM 1172 N N . VAL A 1 155 ? 56.444 130.025 18.481 1.00 12.71 154 VAL A N 1
ATOM 1173 C CA . VAL A 1 155 ? 56.563 131.394 17.976 1.00 13.28 154 VAL A CA 1
ATOM 1174 C C . VAL A 1 155 ? 56.474 132.383 19.126 1.00 14.73 154 VAL A C 1
ATOM 1175 O O . VAL A 1 155 ? 57.181 133.399 19.152 1.00 15.21 154 VAL A O 1
ATOM 1179 N N . LYS A 1 156 ? 55.615 132.093 20.103 1.00 14.86 155 LYS A N 1
ATOM 1180 C CA . LYS A 1 156 ? 55.332 133.013 21.197 1.00 15.00 155 LYS A CA 1
ATOM 1181 C C . LYS A 1 156 ? 56.280 132.860 22.381 1.00 15.93 155 LYS A C 1
ATOM 1182 O O . LYS A 1 156 ? 56.431 133.810 23.153 1.00 13.54 155 LYS A O 1
ATOM 1188 N N . THR A 1 157 ? 56.939 131.709 22.549 1.00 13.19 156 THR A N 1
ATOM 1189 C CA . THR A 1 157 ? 57.760 131.532 23.742 1.00 12.69 156 THR A CA 1
ATOM 1190 C C . THR A 1 157 ? 59.173 131.096 23.363 1.00 14.25 156 THR A C 1
ATOM 1191 O O . THR A 1 157 ? 60.129 131.838 23.594 1.00 12.40 156 THR A O 1
ATOM 1195 N N . THR A 1 158 ? 59.318 129.908 22.771 1.00 14.27 157 THR A N 1
ATOM 1196 C CA . THR A 1 158 ? 60.649 129.352 22.533 1.00 12.87 157 THR A CA 1
ATOM 1197 C C . THR A 1 158 ? 61.508 130.290 21.685 1.00 14.19 157 THR A C 1
ATOM 1198 O O . THR A 1 158 ? 62.665 130.573 22.026 1.00 13.84 157 THR A O 1
ATOM 1202 N N . GLY A 1 159 ? 60.961 130.773 20.574 1.00 13.17 158 GLY A N 1
ATOM 1203 C CA . GLY A 1 159 ? 61.669 131.657 19.677 1.00 16.57 158 GLY A CA 1
ATOM 1204 C C . GLY A 1 159 ? 62.126 132.943 20.336 1.00 15.07 158 GLY A C 1
ATOM 1205 O O . GLY A 1 159 ? 63.304 133.300 20.282 1.00 15.92 158 GLY A O 1
ATOM 1206 N N . PRO A 1 160 ? 61.188 133.678 20.957 1.00 15.30 159 PRO A N 1
ATOM 1207 C CA . PRO A 1 160 ? 61.574 134.905 21.673 1.00 16.37 159 PRO A CA 1
ATOM 1208 C C . PRO A 1 160 ? 62.610 134.684 22.763 1.00 17.97 159 PRO A C 1
ATOM 1209 O O . PRO A 1 160 ? 63.497 135.531 22.933 1.00 17.93 159 PRO A O 1
ATOM 1213 N N . GLU A 1 161 ? 62.522 133.580 23.514 1.00 14.56 160 GLU A N 1
ATOM 1214 C CA . GLU A 1 161 ? 63.529 133.303 24.539 1.00 14.18 160 GLU A CA 1
ATOM 1215 C C . GLU A 1 161 ? 64.920 133.185 23.926 1.00 15.68 160 GLU A C 1
ATOM 1216 O O . GLU A 1 161 ? 65.903 133.674 24.498 1.00 16.37 160 GLU A O 1
ATOM 1222 N N . ILE A 1 162 ? 65.023 132.496 22.789 1.00 11.95 161 ILE A N 1
ATOM 1223 C CA . ILE A 1 162 ? 66.298 132.373 22.090 1.00 15.40 161 ILE A CA 1
ATOM 1224 C C . ILE A 1 162 ? 66.771 133.739 21.609 1.00 16.96 161 ILE A C 1
ATOM 1225 O O . ILE A 1 162 ? 67.937 134.117 21.787 1.00 16.86 161 ILE A O 1
ATOM 1230 N N . TRP A 1 163 ? 65.873 134.497 20.981 1.00 15.77 162 TRP A N 1
ATOM 1231 C CA . TRP A 1 163 ? 66.245 135.818 20.487 1.00 18.64 162 TRP A CA 1
ATOM 1232 C C . TRP A 1 163 ? 66.691 136.728 21.628 1.00 19.18 162 TRP A C 1
ATOM 1233 O O . TRP A 1 163 ? 67.739 137.381 21.540 1.00 18.48 162 TRP A O 1
ATOM 1244 N N . ASN A 1 164 ? 65.911 136.775 22.712 1.00 18.98 163 ASN A N 1
ATOM 1245 C CA . ASN A 1 164 ? 66.218 137.697 23.803 1.00 19.75 163 ASN A CA 1
ATOM 1246 C C . ASN A 1 164 ? 67.493 137.288 24.534 1.00 21.57 163 ASN A C 1
ATOM 1247 O O . ASN A 1 164 ? 68.327 138.140 24.859 1.00 22.19 163 ASN A O 1
ATOM 1252 N N . ASP A 1 165 ? 67.657 135.991 24.825 1.00 19.48 164 ASP A N 1
ATOM 1253 C CA . ASP A 1 165 ? 68.823 135.564 25.596 1.00 20.17 164 ASP A CA 1
ATOM 1254 C C . ASP A 1 165 ? 70.120 135.706 24.806 1.00 20.63 164 ASP A C 1
ATOM 1255 O O . ASP A 1 165 ? 71.173 135.981 25.398 1.00 19.25 164 ASP A O 1
ATOM 1260 N N . THR A 1 166 ? 70.078 135.523 23.486 1.00 18.99 165 THR A N 1
ATOM 1261 C CA . THR A 1 166 ? 71.271 135.742 22.671 1.00 21.42 165 THR A CA 1
ATOM 1262 C C . THR A 1 166 ? 71.440 137.190 22.246 1.00 22.59 165 THR A C 1
ATOM 1263 O O . THR A 1 166 ? 72.451 137.515 21.618 1.00 22.54 165 THR A O 1
ATOM 1267 N N . GLU A 1 167 ? 70.466 138.048 22.541 1.00 20.90 166 GLU A N 1
ATOM 1268 C CA . GLU A 1 167 ? 70.479 139.433 22.089 1.00 24.70 166 GLU A CA 1
ATOM 1269 C C . GLU A 1 167 ? 70.642 139.496 20.574 1.00 25.50 166 GLU A C 1
ATOM 1270 O O . GLU A 1 167 ? 71.451 140.252 20.031 1.00 26.36 166 GLU A O 1
ATOM 1276 N N . GLY A 1 168 ? 69.862 138.666 19.885 1.00 22.74 167 GLY A N 1
ATOM 1277 C CA . GLY A 1 168 ? 69.840 138.648 18.441 1.00 22.00 167 GLY A CA 1
ATOM 1278 C C . GLY A 1 168 ? 71.013 137.962 17.781 1.00 24.49 167 GLY A C 1
ATOM 1279 O O . GLY A 1 168 ? 71.153 138.056 16.557 1.00 22.40 167 GLY A O 1
ATOM 1280 N N . GLN A 1 169 ? 71.855 137.269 18.547 1.00 19.99 168 GLN A N 1
ATOM 1281 C CA . GLN A 1 169 ? 73.050 136.619 18.011 1.00 22.83 168 GLN A CA 1
ATOM 1282 C C . GLN A 1 169 ? 72.752 135.134 17.817 1.00 23.99 168 GLN A C 1
ATOM 1283 O O . GLN A 1 169 ? 73.078 134.286 18.652 1.00 24.26 168 GLN A O 1
ATOM 1289 N N . VAL A 1 170 ? 72.113 134.820 16.690 1.00 20.96 169 VAL A N 1
ATOM 1290 C CA . VAL A 1 170 ? 71.807 133.435 16.339 1.00 19.59 169 VAL A CA 1
ATOM 1291 C C . VAL A 1 170 ? 71.856 133.279 14.823 1.00 20.54 169 VAL A C 1
ATOM 1292 O O . VAL A 1 170 ? 71.103 133.923 14.081 1.00 23.11 169 VAL A O 1
ATOM 1296 N N . ASP A 1 171 ? 72.765 132.435 14.349 1.00 16.75 170 ASP A N 1
ATOM 1297 C CA . ASP A 1 171 ? 72.993 132.280 12.924 1.00 16.60 170 ASP A CA 1
ATOM 1298 C C . ASP A 1 171 ? 72.537 130.940 12.381 1.00 16.78 170 ASP A C 1
ATOM 1299 O O . ASP A 1 171 ? 72.309 130.823 11.171 1.00 14.54 170 ASP A O 1
ATOM 1304 N N . VAL A 1 172 ? 72.410 129.938 13.245 1.00 14.43 171 VAL A N 1
ATOM 1305 C CA . VAL A 1 172 ? 72.033 128.578 12.887 1.00 13.77 171 VAL A CA 1
ATOM 1306 C C . VAL A 1 172 ? 71.106 128.069 13.985 1.00 13.94 171 VAL A C 1
ATOM 1307 O O . VAL A 1 172 ? 71.337 128.328 15.169 1.00 13.57 171 VAL A O 1
ATOM 1311 N N . PHE A 1 173 ? 70.047 127.362 13.602 1.00 13.46 172 PHE A N 1
ATOM 1312 C CA . PHE A 1 173 ? 69.176 126.720 14.581 1.00 12.24 172 PHE A CA 1
ATOM 1313 C C . PHE A 1 173 ? 68.997 125.270 14.168 1.00 13.62 172 PHE A C 1
ATOM 1314 O O . PHE A 1 173 ? 68.536 124.998 13.056 1.00 12.13 172 PHE A O 1
ATOM 1322 N N . VAL A 1 174 ? 69.373 124.348 15.056 1.00 12.94 173 VAL A N 1
ATOM 1323 C CA . VAL A 1 174 ? 69.331 122.915 14.789 1.00 13.02 173 VAL A CA 1
ATOM 1324 C C . VAL A 1 174 ? 68.342 122.276 15.751 1.00 12.96 173 VAL A C 1
ATOM 1325 O O . VAL A 1 174 ? 68.463 122.448 16.968 1.00 14.81 173 VAL A O 1
ATOM 1329 N N . ALA A 1 175 ? 67.388 121.516 15.217 1.00 12.69 174 ALA A N 1
ATOM 1330 C CA . ALA A 1 175 ? 66.394 120.892 16.082 1.00 11.30 174 ALA A CA 1
ATOM 1331 C C . ALA A 1 175 ? 65.952 119.555 15.515 1.00 12.68 174 ALA A C 1
ATOM 1332 O O . ALA A 1 175 ? 65.635 119.451 14.324 1.00 10.61 174 ALA A O 1
ATOM 1334 N N . GLY A 1 176 ? 65.896 118.545 16.379 1.00 12.03 175 GLY A N 1
ATOM 1335 C CA . GLY A 1 176 ? 65.243 117.308 15.998 1.00 11.59 175 GLY A CA 1
ATOM 1336 C C . GLY A 1 176 ? 63.756 117.518 15.759 1.00 13.55 175 GLY A C 1
ATOM 1337 O O . GLY A 1 176 ? 63.109 118.350 16.397 1.00 12.18 175 GLY A O 1
ATOM 1338 N N . VAL A 1 177 ? 63.204 116.739 14.839 1.00 10.82 176 VAL A N 1
ATOM 1339 C CA . VAL A 1 177 ? 61.823 116.909 14.396 1.00 11.61 176 VAL A CA 1
ATOM 1340 C C . VAL A 1 177 ? 61.014 115.696 14.836 1.00 14.53 176 VAL A C 1
ATOM 1341 O O . VAL A 1 177 ? 61.247 114.575 14.364 1.00 14.11 176 VAL A O 1
ATOM 1345 N N . GLY A 1 178 ? 60.046 115.927 15.726 1.00 10.65 177 GLY A N 1
ATOM 1346 C CA . GLY A 1 178 ? 59.039 114.933 16.067 1.00 11.45 177 GLY A CA 1
ATOM 1347 C C . GLY A 1 178 ? 57.724 115.334 15.419 1.00 11.97 177 GLY A C 1
ATOM 1348 O O . GLY A 1 178 ? 57.360 114.844 14.343 1.00 11.04 177 GLY A O 1
ATOM 1349 N N . THR A 1 179 ? 57.012 116.260 16.053 1.00 11.21 178 THR A N 1
ATOM 1350 C CA . THR A 1 179 ? 55.910 116.930 15.378 1.00 9.84 178 THR A CA 1
ATOM 1351 C C . THR A 1 179 ? 56.401 118.015 14.434 1.00 11.21 178 THR A C 1
ATOM 1352 O O . THR A 1 179 ? 55.662 118.418 13.529 1.00 11.06 178 THR A O 1
ATOM 1356 N N . GLY A 1 180 ? 57.613 118.515 14.648 1.00 11.18 179 GLY A N 1
ATOM 1357 C CA . GLY A 1 180 ? 58.089 119.657 13.911 1.00 11.21 179 GLY A CA 1
ATOM 1358 C C . GLY A 1 180 ? 57.662 120.993 14.474 1.00 10.40 179 GLY A C 1
ATOM 1359 O O . GLY A 1 180 ? 58.080 122.029 13.938 1.00 11.95 179 GLY A O 1
ATOM 1360 N N . GLY A 1 181 ? 56.843 121.011 15.532 1.00 9.85 180 GLY A N 1
ATOM 1361 C CA . GLY A 1 181 ? 56.371 122.288 16.058 1.00 11.85 180 GLY A CA 1
ATOM 1362 C C . GLY A 1 181 ? 57.505 123.194 16.518 1.00 11.30 180 GLY A C 1
ATOM 1363 O O . GLY A 1 181 ? 57.488 124.408 16.264 1.00 9.93 180 GLY A O 1
ATOM 1364 N N . THR A 1 182 ? 58.506 122.619 17.195 1.00 9.83 181 THR A N 1
ATOM 1365 C CA . THR A 1 182 ? 59.635 123.407 17.694 1.00 9.48 181 THR A CA 1
ATOM 1366 C C . THR A 1 182 ? 60.365 124.106 16.555 1.00 10.50 181 THR A C 1
ATOM 1367 O O . THR A 1 182 ? 60.568 125.328 16.580 1.00 11.02 181 THR A O 1
ATOM 1371 N N . ILE A 1 183 ? 60.806 123.342 15.553 1.00 12.16 182 ILE A N 1
ATOM 1372 C CA . ILE A 1 183 ? 61.594 123.963 14.496 1.00 10.74 182 ILE A CA 1
ATOM 1373 C C . ILE A 1 183 ? 60.730 124.920 13.688 1.00 12.12 182 ILE A C 1
ATOM 1374 O O . ILE A 1 183 ? 61.180 126.002 13.301 1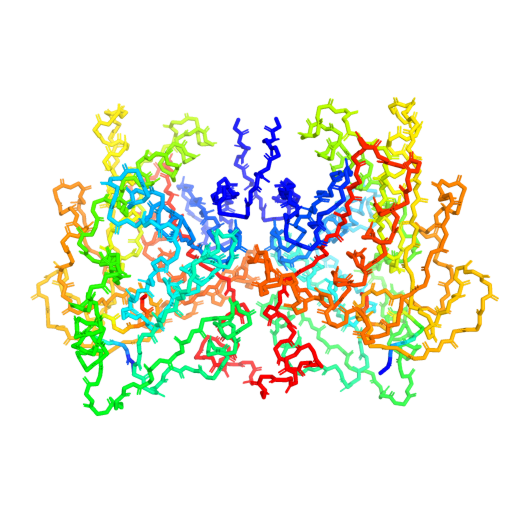.00 11.49 182 ILE A O 1
ATOM 1379 N N . THR A 1 184 ? 59.458 124.569 13.476 1.00 11.87 183 THR A N 1
ATOM 1380 C CA . THR A 1 184 ? 58.566 125.444 12.718 1.00 11.32 183 THR A CA 1
ATOM 1381 C C . THR A 1 184 ? 58.382 126.788 13.419 1.00 11.77 183 THR A C 1
ATOM 1382 O O . THR A 1 184 ? 58.509 127.852 12.800 1.00 12.22 183 THR A O 1
ATOM 1386 N N . GLY A 1 185 ? 58.080 126.757 14.715 1.00 11.23 184 GLY A N 1
ATOM 1387 C CA . GLY A 1 185 ? 57.791 127.989 15.423 1.00 12.74 184 GLY A CA 1
ATOM 1388 C C . GLY A 1 185 ? 59.018 128.855 15.641 1.00 12.52 184 GLY A C 1
ATOM 1389 O O . GLY A 1 185 ? 58.967 130.070 15.444 1.00 13.04 184 GLY A O 1
ATOM 1390 N N . VAL A 1 186 ? 60.134 128.253 16.054 1.00 11.93 185 VAL A N 1
ATOM 1391 C CA . VAL A 1 186 ? 61.365 129.029 16.203 1.00 11.35 185 VAL A CA 1
ATOM 1392 C C . VAL A 1 186 ? 61.772 129.632 14.861 1.00 14.65 185 VAL A C 1
ATOM 1393 O O . VAL A 1 186 ? 62.095 130.824 14.771 1.00 13.50 185 VAL A O 1
ATOM 1397 N N . ALA A 1 187 ? 61.756 128.819 13.792 1.00 11.99 186 ALA A N 1
ATOM 1398 C CA . ALA A 1 187 ? 62.170 129.327 12.489 1.00 12.15 186 ALA A CA 1
ATOM 1399 C C . ALA A 1 187 ? 61.225 130.418 11.995 1.00 14.40 186 ALA A C 1
ATOM 1400 O O . ALA A 1 187 ? 61.674 131.439 11.460 1.00 17.32 186 ALA A O 1
ATOM 1402 N N . ARG A 1 188 ? 59.913 130.218 12.148 1.00 14.10 187 ARG A N 1
ATOM 1403 C CA . ARG A 1 188 ? 58.974 131.261 11.735 1.00 16.12 187 ARG A CA 1
ATOM 1404 C C . ARG A 1 188 ? 59.2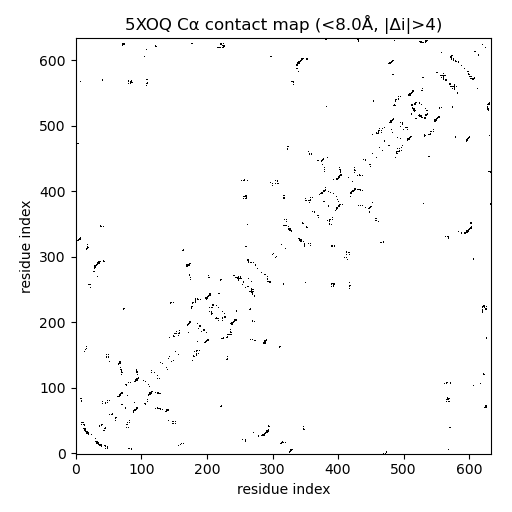12 132.551 12.511 1.00 16.63 187 ARG A C 1
ATOM 1405 O O . ARG A 1 188 ? 59.159 133.642 11.941 1.00 16.94 187 ARG A O 1
ATOM 1413 N N . PHE A 1 189 ? 59.494 132.449 13.811 1.00 14.02 188 PHE A N 1
ATOM 1414 C CA . PHE A 1 189 ? 59.736 133.659 14.588 1.00 15.44 188 PHE A CA 1
ATOM 1415 C C . PHE A 1 189 ? 61.016 134.360 14.138 1.00 19.33 188 PHE A C 1
ATOM 1416 O O . PHE A 1 189 ? 61.025 135.575 13.929 1.00 17.73 188 PHE A O 1
ATOM 1424 N N . LEU A 1 190 ? 62.108 133.611 13.978 1.00 16.19 189 LEU A N 1
ATOM 1425 C CA . LEU A 1 190 ? 63.376 134.241 13.623 1.00 19.56 189 LEU A CA 1
ATOM 1426 C C . LEU A 1 190 ? 63.356 134.774 12.190 1.00 19.02 189 LEU A C 1
ATOM 1427 O O . LEU A 1 190 ? 63.858 135.872 11.925 1.00 22.67 189 LEU A O 1
ATOM 1432 N N . LYS A 1 191 ? 62.782 134.018 11.254 1.00 19.98 190 LYS A N 1
ATOM 1433 C CA . LYS A 1 191 ? 62.811 134.433 9.851 1.00 19.94 190 LYS A CA 1
ATOM 1434 C C . LYS A 1 191 ? 61.683 135.408 9.509 1.00 22.67 190 LYS A C 1
ATOM 1435 O O . LYS A 1 191 ? 61.913 136.402 8.810 1.00 23.37 190 LYS A O 1
ATOM 1441 N N . HIS A 1 192 ? 60.459 135.142 9.966 1.00 20.73 191 HIS A N 1
ATOM 1442 C CA . HIS A 1 192 ? 59.332 135.978 9.560 1.00 23.08 191 HIS A CA 1
ATOM 1443 C C . HIS A 1 192 ? 59.094 137.158 10.495 1.00 23.70 191 HIS A C 1
ATOM 1444 O O . HIS A 1 192 ? 58.843 138.271 10.019 1.00 24.14 191 HIS A O 1
ATOM 1451 N N . GLU A 1 193 ? 59.167 136.949 11.813 1.00 20.89 192 GLU A N 1
ATOM 1452 C CA . GLU A 1 193 ? 58.868 138.034 12.742 1.00 21.43 192 GLU A CA 1
ATOM 1453 C C . GLU A 1 193 ? 60.071 138.948 12.938 1.00 25.87 192 GLU A C 1
ATOM 1454 O O . GLU A 1 193 ? 59.920 140.171 12.973 1.00 25.34 192 GLU A O 1
ATOM 1456 N N . LYS A 1 194 ? 61.272 138.383 13.062 1.00 23.32 193 LYS A N 1
ATOM 1457 C CA . LYS A 1 194 ? 62.468 139.190 13.265 1.00 22.56 193 LYS A CA 1
ATOM 1458 C C . LYS A 1 194 ? 63.238 139.463 11.978 1.00 24.66 193 LYS A C 1
ATOM 1459 O O . LYS A 1 194 ? 64.219 140.217 12.015 1.00 24.11 193 LYS A O 1
ATOM 1465 N N . LYS A 1 195 ? 62.827 138.870 10.856 1.00 22.25 194 LYS A N 1
ATOM 1466 C CA . LYS A 1 195 ? 63.502 139.038 9.564 1.00 26.38 194 LYS A CA 1
ATOM 1467 C C . LYS A 1 195 ? 65.008 138.822 9.685 1.00 29.40 194 LYS A C 1
ATOM 1468 O O . LYS A 1 195 ? 65.814 139.558 9.109 1.00 23.49 194 LYS A O 1
ATOM 1474 N N . HIS A 1 196 ? 65.396 137.786 10.447 1.00 21.70 195 HIS A N 1
ATOM 1475 C CA . HIS A 1 196 ? 66.802 137.532 10.728 1.00 23.61 195 HIS A CA 1
ATOM 1476 C C . HIS A 1 196 ? 67.288 136.360 9.892 1.00 25.43 195 HIS A C 1
ATOM 1477 O O . HIS A 1 196 ? 66.609 135.324 9.839 1.00 20.90 195 HIS A O 1
ATOM 1484 N N . PRO A 1 197 ? 68.436 136.468 9.224 1.00 22.61 196 PRO A N 1
ATOM 1485 C CA . PRO A 1 197 ? 68.953 135.317 8.469 1.00 24.45 196 PRO A CA 1
ATOM 1486 C C . PRO A 1 197 ? 69.424 134.218 9.418 1.00 23.32 196 PRO A C 1
ATOM 1487 O O . PRO A 1 197 ? 70.236 134.461 10.314 1.00 24.17 196 PRO A O 1
ATOM 1491 N N . VAL A 1 198 ? 68.897 133.008 9.227 1.00 17.58 197 VAL A N 1
ATOM 1492 C CA . VAL A 1 198 ? 69.226 131.869 10.087 1.00 17.24 197 VAL A CA 1
ATOM 1493 C C . VAL A 1 198 ? 69.206 130.608 9.232 1.00 19.88 197 VAL A C 1
ATOM 1494 O O . VAL A 1 198 ? 68.245 130.364 8.495 1.00 17.59 197 VAL A O 1
ATOM 1498 N N . HIS A 1 199 ? 70.272 129.814 9.309 1.00 15.40 198 HIS A N 1
ATOM 1499 C CA . HIS A 1 199 ? 70.296 128.510 8.651 1.00 14.82 198 HIS A CA 1
ATOM 1500 C C . HIS A 1 199 ? 69.609 127.513 9.576 1.00 15.62 198 HIS A C 1
ATOM 1501 O O . HIS A 1 199 ? 70.124 127.217 10.657 1.00 14.64 198 HIS A O 1
ATOM 1508 N N . VAL A 1 200 ? 68.443 127.008 9.166 1.00 12.30 199 VAL A N 1
ATOM 1509 C CA . VAL A 1 200 ? 67.608 126.156 10.013 1.00 11.96 199 VAL A CA 1
ATOM 1510 C C . VAL A 1 200 ? 67.777 124.707 9.566 1.00 13.58 199 VAL A C 1
ATOM 1511 O O . VAL A 1 200 ? 67.554 124.377 8.392 1.00 13.38 199 VAL A O 1
ATOM 1515 N N . VAL A 1 201 ? 68.172 123.842 10.500 1.00 12.27 200 VAL A N 1
ATOM 1516 C CA . VAL A 1 201 ? 68.538 122.462 10.203 1.00 12.19 200 VAL A CA 1
ATOM 1517 C C . VAL A 1 201 ? 67.616 121.529 10.976 1.00 12.56 200 VAL A C 1
ATOM 1518 O O . VAL A 1 201 ? 67.593 121.563 12.211 1.00 11.96 200 VAL A O 1
ATOM 1522 N N . ALA A 1 202 ? 66.896 120.670 10.255 1.00 11.73 201 ALA A N 1
ATOM 1523 C CA . ALA A 1 202 ? 66.088 119.619 10.866 1.00 11.13 201 ALA A CA 1
ATOM 1524 C C . ALA A 1 202 ? 66.905 118.341 11.012 1.00 11.58 201 ALA A C 1
ATOM 1525 O O . ALA A 1 202 ? 67.556 117.905 10.057 1.00 14.29 201 ALA A O 1
ATOM 1527 N N . VAL A 1 203 ? 66.854 117.728 12.192 1.00 10.19 202 VAL A N 1
ATOM 1528 C CA . VAL A 1 203 ? 67.574 116.483 12.468 1.00 12.88 202 VAL A CA 1
ATOM 1529 C C . VAL A 1 203 ? 66.571 115.338 12.519 1.00 12.94 202 VAL A C 1
ATOM 1530 O O . VAL A 1 203 ? 65.532 115.444 13.181 1.00 12.99 202 VAL A O 1
ATOM 1534 N N . GLU A 1 204 ? 66.866 114.256 11.805 1.00 12.70 203 GLU A N 1
ATOM 1535 C CA . GLU A 1 204 ? 66.016 113.077 11.801 1.00 10.12 203 GLU A CA 1
ATOM 1536 C C . GLU A 1 204 ? 66.898 111.838 11.873 1.00 14.07 203 GLU A C 1
ATOM 1537 O O . GLU A 1 204 ? 68.101 111.912 11.605 1.00 14.91 203 GLU A O 1
ATOM 1543 N N . PRO A 1 205 ? 66.339 110.689 12.259 1.00 14.10 204 PRO A N 1
ATOM 1544 C CA . PRO A 1 205 ? 67.169 109.478 12.342 1.00 15.88 204 PRO A CA 1
ATOM 1545 C C . PRO A 1 205 ? 67.600 108.997 10.964 1.00 14.84 204 PRO A C 1
ATOM 1546 O O . PRO A 1 205 ? 66.811 108.970 10.017 1.00 14.80 204 PRO A O 1
ATOM 1550 N N . ALA A 1 206 ? 68.872 108.610 10.861 1.00 14.38 205 ALA A N 1
ATOM 1551 C CA . ALA A 1 206 ? 69.342 107.937 9.649 1.00 17.02 205 ALA A CA 1
ATOM 1552 C C . ALA A 1 206 ? 68.525 106.682 9.349 1.00 17.97 205 ALA A C 1
ATOM 1553 O O . ALA A 1 206 ? 68.352 106.313 8.177 1.00 16.87 205 ALA A O 1
ATOM 1555 N N . ALA A 1 207 ? 68.036 106.005 10.392 1.00 17.35 206 ALA A N 1
ATOM 1556 C CA . ALA A 1 207 ? 67.237 104.800 10.229 1.00 19.93 206 ALA A CA 1
ATOM 1557 C C . ALA A 1 207 ? 65.799 105.088 9.803 1.00 19.54 206 ALA A C 1
ATOM 1558 O O . ALA A 1 207 ? 65.067 104.147 9.486 1.00 19.25 206 ALA A O 1
ATOM 1560 N N . SER A 1 208 ? 65.375 106.353 9.780 1.00 16.55 207 SER A N 1
ATOM 1561 C CA . SER A 1 208 ? 64.030 106.670 9.311 1.00 16.27 207 SER A CA 1
ATOM 1562 C C . SER A 1 208 ? 64.036 108.056 8.673 1.00 14.65 207 SER A C 1
ATOM 1563 O O . SER A 1 208 ? 63.379 108.981 9.173 1.00 13.89 207 SER A O 1
ATOM 1566 N N . PRO A 1 209 ? 64.798 108.238 7.527 1.00 15.09 208 PRO A N 1
ATOM 1567 C CA . PRO A 1 209 ? 65.076 109.576 6.976 1.00 13.61 208 PRO A CA 1
ATOM 1568 C C . PRO A 1 209 ? 63.972 110.042 6.027 1.00 15.34 208 PRO A C 1
ATOM 1569 O O . PRO A 1 209 ? 64.186 110.257 4.823 1.00 17.59 208 PRO A O 1
ATOM 1573 N N . VAL A 1 210 ? 62.779 110.217 6.590 1.00 13.95 209 VAL A N 1
ATOM 1574 C CA . VAL A 1 210 ? 61.568 110.450 5.811 1.00 15.30 209 VAL A CA 1
ATOM 1575 C C . VAL A 1 210 ? 61.531 111.871 5.273 1.00 14.43 209 VAL A C 1
ATOM 1576 O O . VAL A 1 210 ? 61.072 112.102 4.148 1.00 14.19 209 VAL A O 1
ATOM 1580 N N . LEU A 1 211 ? 61.992 112.852 6.061 1.00 14.18 210 LEU A N 1
ATOM 1581 C CA . LEU A 1 211 ? 62.008 114.227 5.561 1.00 14.20 210 LEU A CA 1
ATOM 1582 C C . LEU A 1 211 ? 62.904 114.353 4.336 1.00 17.42 210 LEU A C 1
ATOM 1583 O O . LEU A 1 211 ? 62.609 115.136 3.418 1.00 14.92 210 LEU A O 1
ATOM 1588 N N . ALA A 1 212 ? 63.989 113.585 4.302 1.00 14.92 211 ALA A N 1
ATOM 1589 C CA . ALA A 1 212 ? 64.906 113.593 3.177 1.00 15.27 211 ALA A CA 1
ATOM 1590 C C . ALA A 1 212 ? 64.449 112.694 2.038 1.00 15.56 211 ALA A C 1
ATOM 1591 O O . ALA A 1 212 ? 65.178 112.557 1.051 1.00 14.43 211 ALA A O 1
ATOM 1593 N N . GLY A 1 213 ? 63.266 112.094 2.140 1.00 14.37 212 GLY A N 1
ATOM 1594 C CA . GLY A 1 213 ? 62.716 111.307 1.055 1.00 18.01 212 GLY A CA 1
ATOM 1595 C C . GLY A 1 213 ? 62.947 109.818 1.165 1.00 20.51 212 GLY A C 1
ATOM 1596 O O . GLY A 1 213 ? 62.568 109.080 0.242 1.00 18.04 212 GLY A O 1
ATOM 1597 N N . GLY A 1 214 ? 63.566 109.356 2.254 1.00 15.82 213 GLY A N 1
ATOM 1598 C CA . GLY A 1 214 ? 63.820 107.950 2.448 1.00 17.86 213 GLY A CA 1
ATOM 1599 C C . GLY A 1 214 ? 62.638 107.234 3.055 1.00 18.42 213 GLY A C 1
ATOM 1600 O O . GLY A 1 214 ? 61.613 107.832 3.417 1.00 18.58 213 GLY A O 1
ATOM 1601 N N . PRO A 1 215 ? 62.768 105.914 3.174 1.00 19.49 214 PRO A N 1
ATOM 1602 C CA . PRO A 1 215 ? 61.688 105.114 3.759 1.00 23.26 214 PRO A CA 1
ATOM 1603 C C . PRO A 1 215 ? 61.663 105.193 5.277 1.00 19.95 214 PRO A C 1
ATOM 1604 O O . PRO A 1 215 ? 62.696 105.308 5.942 1.00 21.46 214 PRO A O 1
ATOM 1608 N N . ALA A 1 216 ? 60.456 105.127 5.827 1.00 18.38 215 ALA A N 1
ATOM 1609 C CA . ALA A 1 216 ? 60.317 105.061 7.274 1.00 20.12 215 ALA A CA 1
ATOM 1610 C C . ALA A 1 216 ? 60.919 103.760 7.792 1.00 21.99 215 ALA A C 1
ATOM 1611 O O . ALA A 1 216 ? 60.912 102.735 7.107 1.00 20.25 215 ALA A O 1
ATOM 1613 N N . GLY A 1 217 ? 61.475 103.817 8.997 1.00 17.33 216 GLY A N 1
ATOM 1614 C CA . GLY A 1 217 ? 62.035 102.634 9.624 1.00 20.14 216 GLY A CA 1
ATOM 1615 C C . GLY A 1 217 ? 62.042 102.787 11.126 1.00 22.62 216 GLY A C 1
ATOM 1616 O O . GLY A 1 217 ? 61.813 103.874 11.660 1.00 20.21 216 GLY A O 1
ATOM 1617 N N . ARG A 1 218 ? 62.302 101.667 11.804 1.00 22.78 217 ARG A N 1
ATOM 1618 C CA . ARG A 1 218 ? 62.426 101.647 13.258 1.00 23.68 217 ARG A CA 1
ATOM 1619 C C . ARG A 1 218 ? 63.757 102.245 13.693 1.00 19.94 217 ARG A C 1
ATOM 1620 O O . ARG A 1 218 ? 64.808 101.939 13.129 1.00 21.67 217 ARG A O 1
ATOM 1628 N N . HIS A 1 219 ? 63.711 103.055 14.743 1.00 18.52 218 HIS A N 1
ATOM 1629 C CA . HIS A 1 219 ? 64.902 103.693 15.276 1.00 20.68 218 HIS A CA 1
ATOM 1630 C C . HIS A 1 219 ? 64.709 103.866 16.776 1.00 19.55 218 HIS A C 1
ATOM 1631 O O . HIS A 1 219 ? 63.597 103.740 17.299 1.00 19.73 218 HIS A O 1
ATOM 1638 N N . LYS A 1 220 ? 65.793 104.217 17.460 1.00 17.33 219 LYS A N 1
ATOM 1639 C CA . LYS A 1 220 ? 65.785 104.308 18.912 1.00 17.62 219 LYS A CA 1
ATOM 1640 C C . LYS A 1 220 ? 65.822 105.744 19.429 1.00 21.06 219 LYS A C 1
ATOM 1641 O O . LYS A 1 220 ? 65.995 105.948 20.640 1.00 18.64 219 LYS A O 1
ATOM 1647 N N . ILE A 1 221 ? 65.652 106.745 18.569 1.00 14.60 220 ILE A N 1
ATOM 1648 C CA . ILE A 1 221 ? 65.820 108.150 18.998 1.00 15.25 220 ILE A CA 1
ATOM 1649 C C . ILE A 1 221 ? 64.437 108.651 19.398 1.00 15.04 220 ILE A C 1
ATOM 1650 O O . ILE A 1 221 ? 63.714 109.299 18.633 1.00 14.42 220 ILE A O 1
ATOM 1655 N N . GLN A 1 222 ? 64.073 108.371 20.648 1.00 15.03 221 GLN A N 1
ATOM 1656 C CA . GLN A 1 222 ? 62.719 108.636 21.113 1.00 15.30 221 GLN A CA 1
ATOM 1657 C C . GLN A 1 222 ? 62.385 110.120 20.999 1.00 14.11 221 GLN A C 1
ATOM 1658 O O . GLN A 1 222 ? 63.177 110.988 21.391 1.00 12.22 221 GLN A O 1
ATOM 1664 N N . GLY A 1 223 ? 61.213 110.408 20.438 1.00 14.33 222 GLY A N 1
ATOM 1665 C CA . GLY A 1 223 ? 60.741 111.758 20.283 1.00 12.91 222 GLY A CA 1
ATOM 1666 C C . GLY A 1 223 ? 60.906 112.341 18.896 1.00 12.99 222 GLY A C 1
ATOM 1667 O O . GLY A 1 223 ? 60.271 113.355 18.596 1.00 13.16 222 GLY A O 1
ATOM 1668 N N . ILE A 1 224 ? 61.747 111.751 18.048 1.00 11.03 223 ILE A N 1
ATOM 1669 C CA . ILE A 1 224 ? 61.797 112.195 16.655 1.00 12.40 223 ILE A CA 1
ATOM 1670 C C . ILE A 1 224 ? 61.506 111.003 15.748 1.00 14.11 223 ILE A C 1
ATOM 1671 O O . ILE A 1 224 ? 61.071 109.941 16.220 1.00 14.54 223 ILE A O 1
ATOM 1676 N N . GLY A 1 225 ? 61.682 111.184 14.443 1.00 13.89 224 GLY A N 1
ATOM 1677 C CA . GLY A 1 225 ? 61.439 110.105 13.500 1.00 13.91 224 GLY A CA 1
ATOM 1678 C C . GLY A 1 225 ? 60.033 109.540 13.538 1.00 15.67 224 GLY A C 1
ATOM 1679 O O . GLY A 1 225 ? 59.841 108.344 13.782 1.00 15.42 224 GLY A O 1
ATOM 1680 N N . ALA A 1 226 ? 59.034 110.387 13.284 1.00 12.90 225 ALA A N 1
ATOM 1681 C CA . ALA A 1 226 ? 57.654 109.924 13.275 1.00 12.54 225 ALA A CA 1
ATOM 1682 C C . ALA A 1 226 ? 57.373 108.924 12.152 1.00 15.72 225 ALA A C 1
ATOM 1683 O O . ALA A 1 226 ? 56.379 108.195 12.229 1.00 14.73 225 ALA A O 1
ATOM 1685 N N . GLY A 1 227 ? 58.215 108.869 11.123 1.00 16.68 226 GLY A N 1
ATOM 1686 C CA . GLY A 1 227 ? 57.958 107.999 9.989 1.00 16.07 226 GLY A CA 1
ATOM 1687 C C . GLY A 1 227 ? 56.968 108.548 8.987 1.00 17.92 226 GLY A C 1
ATOM 1688 O O . GLY A 1 227 ? 56.519 107.806 8.103 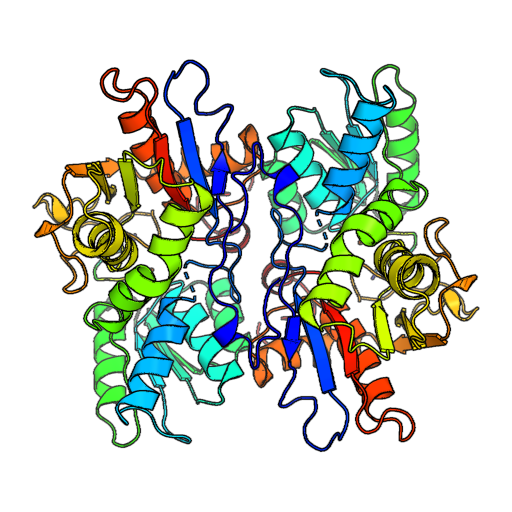1.00 14.62 226 GLY A O 1
ATOM 1689 N N . PHE A 1 228 ? 56.585 109.813 9.126 1.00 14.87 227 PHE A N 1
ATOM 1690 C CA . PHE A 1 228 ? 55.773 110.533 8.156 1.00 15.85 227 PHE A CA 1
ATOM 1691 C C . PHE A 1 228 ? 56.131 112.001 8.319 1.00 16.42 227 PHE A C 1
ATOM 1692 O O . PHE A 1 228 ? 56.808 112.382 9.277 1.00 13.18 227 PHE A O 1
ATOM 1700 N N . VAL A 1 229 ? 55.691 112.829 7.376 1.00 17.04 228 VAL A N 1
ATOM 1701 C CA . VAL A 1 229 ? 55.915 114.271 7.442 1.00 14.34 228 VAL A CA 1
ATOM 1702 C C . VAL A 1 229 ? 54.711 114.890 8.146 1.00 14.46 228 VAL A C 1
ATOM 1703 O O . VAL A 1 229 ? 53.614 114.901 7.568 1.00 12.44 228 VAL A O 1
ATOM 1707 N N . PRO A 1 230 ? 54.862 115.401 9.370 1.00 13.27 229 PRO A N 1
ATOM 1708 C CA . PRO A 1 230 ? 53.701 115.940 10.092 1.00 13.09 229 PRO A CA 1
ATOM 1709 C C . PRO A 1 230 ? 53.227 117.258 9.504 1.00 12.51 229 PRO A C 1
ATOM 1710 O O . PRO A 1 230 ? 54.011 118.046 8.964 1.00 12.18 229 PRO A O 1
ATOM 1714 N N . ASP A 1 231 ? 51.917 117.493 9.635 1.00 13.15 230 ASP A N 1
ATOM 1715 C CA . ASP A 1 231 ? 51.324 118.749 9.187 1.00 12.79 230 ASP A CA 1
ATOM 1716 C C . ASP A 1 231 ? 51.918 119.943 9.929 1.00 15.64 230 ASP A C 1
ATOM 1717 O O . ASP A 1 231 ? 51.966 121.049 9.383 1.00 15.94 230 ASP A O 1
ATOM 1722 N N . THR A 1 232 ? 52.376 119.741 11.168 1.00 14.15 231 THR A N 1
ATOM 1723 C CA . THR A 1 232 ? 52.945 120.818 11.978 1.00 13.70 231 THR A CA 1
ATOM 1724 C C . THR A 1 232 ? 54.396 121.128 11.620 1.00 15.33 231 THR A C 1
ATOM 1725 O O . THR A 1 232 ? 55.000 122.004 12.252 1.00 13.42 231 THR A O 1
ATOM 1729 N N . PHE A 1 233 ? 54.956 120.443 10.623 1.00 13.61 232 PHE A N 1
ATOM 1730 C CA . PHE A 1 233 ? 56.300 120.711 10.112 1.00 12.12 232 PHE A CA 1
ATOM 1731 C C . PHE A 1 233 ? 56.185 121.611 8.884 1.00 14.99 232 PHE A C 1
ATOM 1732 O O . PHE A 1 233 ? 55.527 121.244 7.905 1.00 14.65 232 PHE A O 1
ATOM 1740 N N . ASP A 1 234 ? 56.811 122.788 8.945 1.00 12.99 233 ASP A N 1
ATOM 1741 C CA . ASP A 1 234 ? 56.794 123.775 7.857 1.00 13.55 233 ASP A CA 1
ATOM 1742 C C . ASP A 1 234 ? 58.126 123.690 7.109 1.00 12.49 233 ASP A C 1
ATOM 1743 O O . ASP A 1 234 ? 59.113 124.299 7.517 1.00 12.52 233 ASP A O 1
ATOM 1748 N N . ARG A 1 235 ? 58.142 122.953 5.996 1.00 12.30 234 ARG A N 1
ATOM 1749 C CA . ARG A 1 235 ? 59.380 122.770 5.238 1.00 14.46 234 ARG A CA 1
ATOM 1750 C C . ARG A 1 235 ? 59.911 124.086 4.678 1.00 14.77 234 ARG A C 1
ATOM 1751 O O . ARG A 1 235 ? 61.120 124.219 4.460 1.00 17.66 234 ARG A O 1
ATOM 1759 N N . SER A 1 236 ? 59.034 125.068 4.440 1.00 13.01 235 SER A N 1
ATOM 1760 C CA . SER A 1 236 ? 59.471 126.311 3.813 1.00 15.31 235 SER A CA 1
ATOM 1761 C C . SER A 1 236 ? 60.349 127.165 4.724 1.00 19.85 235 SER A C 1
ATOM 1762 O O . SER A 1 236 ? 61.033 128.064 4.224 1.00 18.27 235 SER A O 1
ATOM 1765 N N . VAL A 1 237 ? 60.356 126.918 6.036 1.00 15.36 236 VAL A N 1
ATOM 1766 C CA . VAL A 1 237 ? 61.239 127.664 6.939 1.00 14.13 236 VAL A CA 1
ATOM 1767 C C . VAL A 1 237 ? 62.441 126.837 7.370 1.00 13.65 236 VAL A C 1
ATOM 1768 O O . VAL A 1 237 ? 63.240 127.291 8.200 1.00 15.01 236 VAL A O 1
ATOM 1772 N N . VAL A 1 238 ? 62.601 125.642 6.817 1.00 11.90 237 VAL A N 1
ATOM 1773 C CA . VAL A 1 238 ? 63.727 124.764 7.115 1.00 11.28 237 VAL A CA 1
ATOM 1774 C C . VAL A 1 238 ? 64.652 124.763 5.908 1.00 13.83 237 VAL A C 1
ATOM 1775 O O . VAL A 1 238 ? 64.191 124.608 4.773 1.00 15.56 237 VAL A O 1
ATOM 1779 N N . ASP A 1 239 ? 65.955 124.936 6.149 1.00 12.87 238 ASP A N 1
ATOM 1780 C CA . ASP A 1 239 ? 66.917 125.020 5.050 1.00 16.29 238 ASP A CA 1
ATOM 1781 C C . ASP A 1 239 ? 67.631 123.711 4.756 1.00 16.22 238 ASP A C 1
ATOM 1782 O O . ASP A 1 239 ? 68.116 123.525 3.631 1.00 14.93 238 ASP A O 1
ATOM 1787 N N . GLU A 1 240 ? 67.678 122.788 5.710 1.00 14.35 239 GLU A N 1
ATOM 1788 C CA . GLU A 1 240 ? 68.526 121.616 5.570 1.00 14.43 239 GLU A CA 1
ATOM 1789 C C . GLU A 1 240 ? 67.958 120.484 6.406 1.00 14.24 239 GLU A C 1
ATOM 1790 O O . GLU A 1 240 ? 67.492 120.717 7.523 1.00 14.19 239 GLU A O 1
ATOM 1796 N N . ILE A 1 241 ? 67.985 119.271 5.848 1.00 15.18 240 ILE A N 1
ATOM 1797 C CA . ILE A 1 241 ? 67.630 118.044 6.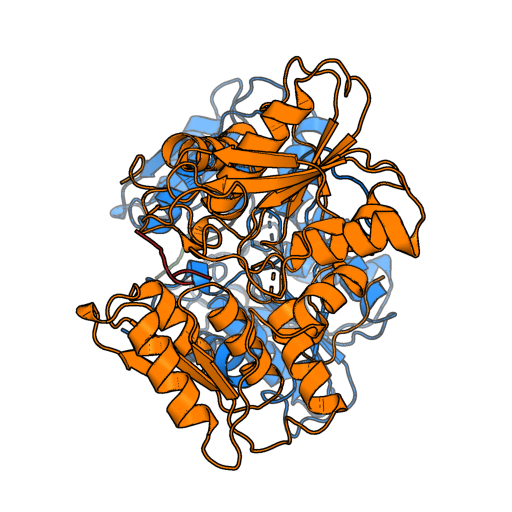555 1.00 16.54 240 ILE A CA 1
ATOM 1798 C C . ILE A 1 241 ? 68.917 117.260 6.796 1.00 15.48 240 ILE A C 1
ATOM 1799 O O . ILE A 1 241 ? 69.681 117.011 5.856 1.00 15.86 240 ILE A O 1
ATOM 1804 N N . LEU A 1 242 ? 69.155 116.863 8.046 1.00 13.80 241 LEU A N 1
ATOM 1805 C CA . LEU A 1 242 ? 70.385 116.180 8.424 1.00 14.38 241 LEU A CA 1
ATOM 1806 C C . LEU A 1 242 ? 70.046 114.913 9.197 1.00 17.69 241 LEU A C 1
ATOM 1807 O O . LEU A 1 242 ? 69.232 114.951 10.122 1.00 15.87 241 LEU A O 1
ATOM 1812 N N . SER A 1 243 ? 70.658 113.795 8.825 1.00 14.72 242 SER A N 1
ATOM 1813 C CA . SER A 1 243 ? 70.403 112.547 9.529 1.00 16.85 242 SER A CA 1
ATOM 1814 C C . SER A 1 243 ? 71.494 112.286 10.564 1.00 18.21 242 SER A C 1
ATOM 1815 O O . SER A 1 243 ? 72.638 112.734 10.427 1.00 14.47 242 SER A O 1
ATOM 1818 N N . VAL A 1 244 ? 71.112 111.572 11.616 1.00 14.52 243 VAL A N 1
ATOM 1819 C CA . VAL A 1 244 ? 72.018 111.158 12.682 1.00 16.59 243 VAL A CA 1
ATOM 1820 C C . VAL A 1 244 ? 71.707 109.700 12.992 1.00 15.71 243 VAL A C 1
ATOM 1821 O O . VAL A 1 244 ? 70.537 109.304 13.024 1.00 15.74 243 VAL A O 1
ATOM 1825 N N . THR A 1 245 ? 72.747 108.892 13.198 1.00 15.75 244 THR A N 1
ATOM 1826 C CA . THR A 1 245 ? 72.518 107.488 13.502 1.00 16.40 244 THR A CA 1
ATOM 1827 C C . THR A 1 245 ? 72.104 107.313 14.960 1.00 15.55 244 THR A C 1
ATOM 1828 O O . THR A 1 245 ? 72.351 108.170 15.811 1.00 17.21 244 THR A O 1
ATOM 1832 N N . ASP A 1 246 ? 71.458 106.181 15.243 1.00 15.18 245 ASP A N 1
ATOM 1833 C CA . ASP A 1 246 ? 71.112 105.866 16.628 1.00 17.23 245 ASP A CA 1
ATOM 1834 C C . ASP A 1 246 ? 72.341 105.902 17.532 1.00 20.34 245 ASP A C 1
ATOM 1835 O O . ASP A 1 246 ? 72.292 106.442 18.647 1.00 17.12 245 ASP A O 1
ATOM 1840 N N . ASP A 1 247 ? 73.461 105.336 17.062 1.00 20.37 246 ASP A N 1
ATOM 1841 C CA . ASP A 1 247 ? 74.677 105.304 17.876 1.00 20.68 246 ASP A CA 1
ATOM 1842 C C . ASP A 1 247 ? 75.225 106.701 18.123 1.00 19.79 246 ASP A C 1
ATOM 1843 O O . ASP A 1 247 ? 75.682 107.004 19.233 1.00 20.12 246 ASP A O 1
ATOM 1848 N N . GLU A 1 248 ? 75.231 107.551 17.094 1.00 15.29 247 GLU A N 1
ATOM 1849 C CA . GLU A 1 248 ? 75.698 108.922 17.286 1.00 19.73 247 GLU A CA 1
ATOM 1850 C C . GLU A 1 248 ? 74.845 109.642 18.320 1.00 16.91 247 GLU A C 1
ATOM 1851 O O . GLU A 1 248 ? 75.366 110.390 19.154 1.00 17.26 247 GLU A O 1
ATOM 1857 N N . ALA A 1 249 ? 73.525 109.457 18.248 1.00 18.09 248 ALA A N 1
ATOM 1858 C CA . ALA A 1 249 ? 72.618 110.107 19.191 1.00 15.76 248 ALA A CA 1
ATOM 1859 C C . ALA A 1 249 ? 72.869 109.622 20.612 1.00 15.26 248 ALA A C 1
ATOM 1860 O O . ALA A 1 249 ? 72.996 110.423 21.544 1.00 14.33 248 ALA A O 1
ATOM 1862 N N . ILE A 1 250 ? 72.946 108.309 20.796 1.00 15.21 249 ILE A N 1
ATOM 1863 C CA . ILE A 1 250 ? 73.163 107.758 22.130 1.00 16.79 249 ILE A CA 1
ATOM 1864 C C . ILE A 1 250 ? 74.503 108.223 22.689 1.00 16.79 249 ILE A C 1
ATOM 1865 O O . ILE A 1 250 ? 74.590 108.722 23.816 1.00 14.98 249 ILE A O 1
ATOM 1870 N N . GLU A 1 251 ? 75.561 108.101 21.890 1.00 16.34 250 GLU A N 1
ATOM 1871 C CA . GLU A 1 251 ? 76.897 108.444 22.361 1.00 19.15 250 GLU A CA 1
ATOM 1872 C C . GLU A 1 251 ? 77.019 109.935 22.670 1.00 19.29 250 GLU A C 1
ATOM 1873 O O . GLU A 1 251 ? 77.682 110.325 23.641 1.00 15.23 250 GLU A O 1
ATOM 1879 N N . THR A 1 252 ? 76.393 110.791 21.859 1.00 15.12 251 THR A N 1
ATOM 1880 C CA . THR A 1 252 ? 76.507 112.223 22.120 1.00 16.66 251 THR A CA 1
ATOM 1881 C C . THR A 1 252 ? 75.693 112.631 23.350 1.00 15.09 251 THR A C 1
ATOM 1882 O O . THR A 1 252 ? 76.096 113.542 24.082 1.00 14.70 251 THR A O 1
ATOM 1886 N N . ALA A 1 253 ? 74.571 111.962 23.610 1.00 13.56 252 ALA A N 1
ATOM 1887 C CA . ALA A 1 253 ? 73.852 112.200 24.861 1.00 13.90 252 ALA A CA 1
ATOM 1888 C C . ALA A 1 253 ? 74.702 111.815 26.071 1.00 16.71 252 ALA A C 1
ATOM 1889 O O . ALA A 1 253 ? 74.761 112.555 27.061 1.00 13.31 252 ALA A O 1
ATOM 1891 N N . ARG A 1 254 ? 75.364 110.656 26.013 1.00 13.47 253 ARG A N 1
ATOM 1892 C CA . ARG A 1 254 ? 76.280 110.281 27.086 1.00 15.57 253 ARG A CA 1
ATOM 1893 C C . ARG A 1 254 ? 77.385 111.313 27.266 1.00 16.94 253 ARG A C 1
ATOM 1894 O O . ARG A 1 254 ? 77.787 111.612 28.397 1.00 15.65 253 ARG A O 1
ATOM 1902 N N . LYS A 1 255 ? 77.905 111.857 26.163 1.00 15.33 254 LYS A N 1
ATOM 1903 C CA . LYS A 1 255 ? 78.992 112.823 26.276 1.00 17.06 254 LYS A CA 1
ATOM 1904 C C . LYS A 1 255 ? 78.496 114.174 26.774 1.00 17.07 254 LYS A C 1
ATOM 1905 O O . LYS A 1 255 ? 79.254 114.917 27.413 1.00 14.56 254 LYS A O 1
ATOM 1911 N N . LEU A 1 256 ? 77.238 114.521 26.504 1.00 13.46 255 LEU A N 1
ATOM 1912 C CA . LEU A 1 256 ? 76.715 115.757 27.076 1.00 13.75 255 LEU A CA 1
ATOM 1913 C C . LEU A 1 256 ? 76.716 115.694 28.595 1.00 14.51 255 LEU A C 1
ATOM 1914 O O . LEU A 1 256 ? 77.040 116.683 29.261 1.00 13.85 255 LEU A O 1
ATOM 1919 N N . ALA A 1 257 ? 76.375 114.535 29.162 1.00 11.77 256 ALA A N 1
ATOM 1920 C CA . ALA A 1 257 ? 76.403 114.392 30.612 1.00 11.86 256 ALA A CA 1
ATOM 1921 C C . ALA A 1 257 ? 77.837 114.371 31.125 1.00 15.04 256 ALA A C 1
ATOM 1922 O O . ALA A 1 257 ? 78.188 115.111 32.053 1.00 13.04 256 ALA A O 1
ATOM 1924 N N . MET A 1 258 ? 78.692 113.567 30.481 1.00 12.95 257 MET A N 1
ATOM 1925 C CA . MET A 1 258 ? 80.063 113.347 30.937 1.00 17.07 257 MET A CA 1
ATOM 1926 C C . MET A 1 258 ? 80.926 114.597 30.781 1.00 17.35 257 MET A C 1
ATOM 1927 O O . MET A 1 258 ? 81.680 114.960 31.692 1.00 16.20 257 MET A O 1
ATOM 1932 N N . GLU A 1 259 ? 80.841 115.266 29.629 1.00 13.01 258 GLU A N 1
ATOM 1933 C CA . GLU A 1 259 ? 81.760 116.354 29.320 1.00 16.98 258 GLU A CA 1
ATOM 1934 C C . GLU A 1 259 ? 81.189 117.744 29.584 1.00 14.74 258 GLU A C 1
ATOM 1935 O O . GLU A 1 259 ? 81.965 118.704 29.655 1.00 14.58 258 GLU A O 1
ATOM 1941 N N . GLU A 1 260 ? 79.863 117.881 29.735 1.00 13.52 259 GLU A N 1
ATOM 1942 C CA . GLU A 1 260 ? 79.245 119.179 29.976 1.00 13.59 259 GLU A CA 1
ATOM 1943 C C . GLU A 1 260 ? 78.395 119.233 31.238 1.00 12.36 259 GLU A C 1
ATOM 1944 O O . GLU A 1 260 ? 77.940 120.321 31.605 1.00 12.38 259 GLU A O 1
ATOM 1950 N N . GLY A 1 261 ? 78.175 118.105 31.906 1.00 13.51 260 GLY A N 1
ATOM 1951 C CA . GLY A 1 261 ? 77.272 118.028 33.044 1.00 11.69 260 GLY A CA 1
ATOM 1952 C C . GLY A 1 261 ? 75.838 118.360 32.697 1.00 14.28 260 GLY A C 1
ATOM 1953 O O . GLY A 1 261 ? 75.131 118.972 33.513 1.00 11.69 260 GLY A O 1
ATOM 1954 N N . ILE A 1 262 ? 75.396 117.984 31.498 1.00 11.59 261 ILE A N 1
ATOM 1955 C CA . ILE A 1 262 ? 74.026 118.207 31.039 1.00 12.98 261 ILE A CA 1
ATOM 1956 C C . ILE A 1 262 ? 73.381 116.833 30.889 1.00 13.17 261 ILE A C 1
ATOM 1957 O O . ILE A 1 262 ? 73.633 116.115 29.914 1.00 13.70 261 ILE A O 1
ATOM 1962 N N . SER A 1 263 ? 72.538 116.470 31.853 1.00 13.38 262 SER A N 1
ATOM 1963 C CA . SER A 1 263 ? 71.819 115.201 31.829 1.00 15.37 262 SER A CA 1
ATOM 1964 C C . SER A 1 263 ? 70.623 115.315 30.891 1.00 16.34 262 SER A C 1
ATOM 1965 O O . SER A 1 263 ? 69.700 116.100 31.145 1.00 15.63 262 SER A O 1
ATOM 1968 N N . CYS A 1 264 ? 70.623 114.532 29.818 1.00 14.65 263 CYS A N 1
ATOM 1969 C CA . CYS A 1 264 ? 69.607 114.725 28.796 1.00 16.98 263 CYS A CA 1
ATOM 1970 C C . CYS A 1 264 ? 69.319 113.411 28.076 1.00 14.72 263 CYS A C 1
ATOM 1971 O O . CYS A 1 264 ? 70.025 112.410 28.239 1.00 16.14 263 CYS A O 1
ATOM 1974 N N . GLY A 1 265 ? 68.247 113.425 27.283 1.00 14.97 264 GLY A N 1
ATOM 1975 C CA . GLY A 1 265 ? 67.782 112.226 26.617 1.00 15.09 264 GLY A CA 1
ATOM 1976 C C . GLY A 1 265 ? 68.492 111.936 25.296 1.00 14.96 264 GLY A C 1
ATOM 1977 O O . GLY A 1 265 ? 69.409 112.632 24.857 1.00 11.64 264 GLY A O 1
ATOM 1978 N N . ILE A 1 266 ? 68.021 110.870 24.643 1.00 13.18 265 ILE A N 1
ATOM 1979 C CA . ILE A 1 266 ? 68.664 110.388 23.428 1.00 11.81 265 ILE A CA 1
ATOM 1980 C C . ILE A 1 266 ? 68.523 111.397 22.295 1.00 12.24 265 ILE A C 1
ATOM 1981 O O . ILE A 1 266 ? 69.481 111.645 21.547 1.00 11.99 265 ILE A O 1
ATOM 1986 N N . SER A 1 267 ? 67.331 111.982 22.129 1.00 11.32 266 SER A N 1
ATOM 1987 C CA . SER A 1 267 ? 67.154 112.951 21.050 1.00 10.72 266 SER A CA 1
ATOM 1988 C C . SER A 1 267 ? 67.940 114.226 21.293 1.00 10.81 266 SER A C 1
ATOM 1989 O O . SER A 1 267 ? 68.189 114.969 20.336 1.00 11.60 266 SER A O 1
ATOM 1992 N N . CYS A 1 268 ? 68.279 114.518 22.552 1.00 11.35 267 CYS A N 1
ATOM 1993 C CA . CYS A 1 268 ? 69.229 115.589 22.836 1.00 11.74 267 CYS A CA 1
ATOM 1994 C C . CYS A 1 268 ? 70.584 115.277 22.224 1.00 12.01 267 CYS A C 1
ATOM 1995 O O . CYS A 1 268 ? 71.235 116.159 21.646 1.00 10.23 267 CYS A O 1
ATOM 1998 N N . GLY A 1 269 ? 71.033 114.026 22.355 1.00 11.63 268 GLY A N 1
ATOM 1999 C CA . GLY A 1 269 ? 72.257 113.629 21.681 1.00 15.00 268 GLY A CA 1
ATOM 2000 C C . GLY A 1 269 ? 72.155 113.713 20.167 1.00 12.26 268 GLY A C 1
ATOM 2001 O O . GLY A 1 269 ? 73.135 114.043 19.490 1.00 13.30 268 GLY A O 1
ATOM 2002 N N . ALA A 1 270 ? 70.978 113.424 19.613 1.00 12.10 269 ALA A N 1
ATOM 2003 C CA . ALA A 1 270 ? 70.816 113.529 18.165 1.00 13.81 269 ALA A CA 1
ATOM 2004 C C . ALA A 1 270 ? 70.912 114.980 17.718 1.00 12.63 269 ALA A C 1
ATOM 2005 O O . ALA A 1 270 ? 71.646 115.305 16.775 1.00 12.71 269 ALA A O 1
ATOM 2007 N N . ALA A 1 271 ? 70.170 115.869 18.389 1.00 11.68 270 ALA A N 1
ATOM 2008 C CA . ALA A 1 271 ? 70.201 117.284 18.040 1.00 13.30 270 ALA A CA 1
ATOM 2009 C C . ALA A 1 271 ? 71.614 117.846 18.156 1.00 12.29 270 ALA A C 1
ATOM 2010 O O . ALA A 1 271 ? 72.079 118.562 17.266 1.00 12.82 270 ALA A O 1
ATOM 2012 N N . MET A 1 272 ? 72.313 117.521 19.249 1.00 11.63 271 MET A N 1
ATOM 2013 C CA . MET A 1 272 ? 73.663 118.032 19.470 1.00 10.45 271 MET A CA 1
ATOM 2014 C C . MET A 1 272 ? 74.652 117.460 18.462 1.00 12.05 271 MET A C 1
ATOM 2015 O O . MET A 1 272 ? 75.526 118.184 17.973 1.00 11.85 271 MET A O 1
ATOM 2020 N N . ALA A 1 273 ? 74.537 116.165 18.135 1.00 12.83 272 ALA A N 1
ATOM 2021 C CA . ALA A 1 273 ? 75.413 115.596 17.109 1.00 11.93 272 ALA A CA 1
ATOM 2022 C C . ALA A 1 273 ? 75.258 116.343 15.794 1.00 14.72 272 ALA A C 1
ATOM 2023 O O . ALA A 1 273 ? 76.253 116.677 15.133 1.00 16.14 272 ALA A O 1
ATOM 2025 N N . GLY A 1 274 ? 74.014 116.618 15.404 1.00 12.54 273 GLY A N 1
ATOM 2026 C CA . GLY A 1 274 ? 73.781 117.422 14.217 1.00 12.39 273 GLY A CA 1
ATOM 2027 C C . GLY A 1 274 ? 74.333 118.825 14.355 1.00 13.17 273 GLY A C 1
ATOM 2028 O O . GLY A 1 274 ? 75.016 119.325 13.460 1.00 14.71 273 GLY A O 1
ATOM 2029 N N . ALA A 1 275 ? 74.058 119.477 15.492 1.00 13.48 274 ALA A N 1
ATOM 2030 C CA . ALA A 1 275 ? 74.536 120.845 15.698 1.00 10.57 274 ALA A CA 1
ATOM 2031 C C . ALA A 1 275 ? 76.058 120.928 15.620 1.00 13.53 274 ALA A C 1
ATOM 2032 O O . ALA A 1 275 ? 76.605 121.869 15.028 1.00 12.75 274 ALA A O 1
ATOM 2034 N N . LEU A 1 276 ? 76.757 119.958 16.215 1.00 12.92 275 LEU A N 1
ATOM 2035 C CA . LEU A 1 276 ? 78.218 119.982 16.211 1.00 12.90 275 LEU A CA 1
ATOM 2036 C C . LEU A 1 276 ? 78.787 119.786 14.807 1.00 16.70 275 LEU A C 1
ATOM 2037 O O . LEU A 1 276 ? 79.836 120.354 14.477 1.00 18.14 275 LEU A O 1
ATOM 2042 N N . LYS A 1 277 ? 78.144 118.950 13.988 1.00 14.57 276 LYS A N 1
ATOM 2043 C CA . LYS A 1 277 ? 78.555 118.817 12.591 1.00 15.85 276 LYS A CA 1
ATOM 2044 C C . LYS A 1 277 ? 78.430 120.146 11.860 1.00 15.82 276 LYS A C 1
ATOM 2045 O O . LYS A 1 277 ? 79.373 120.598 11.193 1.00 16.77 276 LYS A O 1
ATOM 2051 N N . VAL A 1 278 ? 77.262 120.784 11.962 1.00 15.56 277 VAL A N 1
ATOM 2052 C CA . VAL A 1 278 ? 77.064 122.079 11.315 1.00 14.93 277 VAL A CA 1
ATOM 2053 C C . VAL A 1 278 ? 78.042 123.111 11.860 1.00 15.15 277 VAL A C 1
ATOM 2054 O O . VAL A 1 278 ? 78.582 123.930 11.107 1.00 17.32 277 VAL A O 1
ATOM 2058 N N . ALA A 1 279 ? 78.260 123.112 13.178 1.00 13.75 278 ALA A N 1
ATOM 2059 C CA . ALA A 1 279 ? 79.081 124.151 13.795 1.00 15.73 278 ALA A CA 1
ATOM 2060 C C . ALA A 1 279 ? 80.534 124.093 13.338 1.00 17.89 278 ALA A C 1
ATOM 2061 O O . ALA A 1 279 ? 81.255 125.091 13.465 1.00 17.02 278 ALA A O 1
ATOM 2063 N N . ALA A 1 280 ? 80.976 122.954 12.824 1.00 15.72 279 ALA A N 1
ATOM 2064 C CA . ALA A 1 280 ? 82.350 122.778 12.383 1.00 17.37 279 ALA A CA 1
ATOM 2065 C C . ALA A 1 280 ? 82.570 123.219 10.947 1.00 17.87 279 ALA A C 1
ATOM 2066 O O . ALA A 1 280 ? 83.720 123.257 10.501 1.00 19.14 279 ALA A O 1
ATOM 2068 N N . ARG A 1 281 ? 81.504 123.519 10.207 1.00 18.01 280 ARG A N 1
ATOM 2069 C CA . ARG A 1 281 ? 81.665 123.917 8.813 1.00 19.13 280 ARG A CA 1
ATOM 2070 C C . ARG A 1 281 ? 82.349 125.280 8.728 1.00 19.67 280 ARG A C 1
ATOM 2071 O O . ARG A 1 281 ? 82.066 126.169 9.542 1.00 17.28 280 ARG A O 1
ATOM 2079 N N . PRO A 1 282 ? 83.252 125.471 7.753 1.00 22.21 281 PRO A N 1
ATOM 2080 C CA . PRO A 1 282 ? 83.979 126.752 7.642 1.00 21.37 281 PRO A CA 1
ATOM 2081 C C . PRO A 1 282 ? 83.086 127.975 7.561 1.00 18.88 281 PRO A C 1
ATOM 2082 O O . PRO A 1 282 ? 83.438 129.033 8.099 1.00 17.06 281 PRO A O 1
ATOM 2086 N N . GLU A 1 283 ? 81.936 127.865 6.899 1.00 19.99 282 GLU A N 1
ATOM 2087 C CA . GLU A 1 283 ? 81.091 129.038 6.715 1.00 22.63 282 GLU A CA 1
ATOM 2088 C C . GLU A 1 283 ? 80.503 129.552 8.021 1.00 21.22 282 GLU A C 1
ATOM 2089 O O . GLU A 1 283 ? 80.036 130.695 8.064 1.00 24.07 282 GLU A O 1
ATOM 2095 N N . PHE A 1 284 ? 80.496 128.746 9.086 1.00 20.80 283 PHE A N 1
ATOM 2096 C CA . PHE A 1 284 ? 79.957 129.204 10.361 1.00 20.18 283 PHE A CA 1
ATOM 2097 C C . PHE A 1 284 ? 81.049 129.513 11.374 1.00 22.30 283 PHE A C 1
ATOM 2098 O O . PHE A 1 284 ? 80.767 129.624 12.577 1.00 19.91 283 PHE A O 1
ATOM 2106 N N . ALA A 1 285 ? 82.286 129.684 10.905 1.00 20.25 284 ALA A N 1
ATOM 2107 C CA . ALA A 1 285 ? 83.349 130.153 11.780 1.00 21.71 284 ALA A CA 1
ATOM 2108 C C . ALA A 1 285 ? 82.934 131.477 12.397 1.00 22.57 284 ALA A C 1
ATOM 2109 O O . ALA A 1 285 ? 82.458 132.374 11.695 1.00 21.32 284 ALA A O 1
ATOM 2111 N N . GLY A 1 286 ? 83.084 131.586 13.718 1.00 20.11 285 GLY A N 1
ATOM 2112 C CA . GLY A 1 286 ? 82.684 132.783 14.432 1.00 19.60 285 GLY A CA 1
ATOM 2113 C C . GLY A 1 286 ? 81.193 133.002 14.582 1.00 21.64 285 GLY A C 1
ATOM 2114 O O . GLY A 1 286 ? 80.790 134.046 15.109 1.00 22.84 285 GLY A O 1
ATOM 2115 N N . LYS A 1 287 ? 80.358 132.068 14.142 1.00 20.82 286 LYS A N 1
ATOM 2116 C CA . LYS A 1 287 ? 78.913 132.228 14.227 1.00 18.37 286 LYS A CA 1
ATOM 2117 C C . LYS A 1 287 ? 78.364 131.470 15.439 1.00 18.18 286 LYS A C 1
ATOM 2118 O O . LYS A 1 287 ? 79.072 130.705 16.097 1.00 20.95 286 LYS A O 1
ATOM 2124 N N . THR A 1 288 ? 77.079 131.686 15.719 1.00 19.06 287 THR A N 1
ATOM 2125 C CA . THR A 1 288 ? 76.402 131.099 16.872 1.00 16.51 287 THR A CA 1
ATOM 2126 C C . THR A 1 288 ? 75.367 130.079 16.413 1.00 17.27 287 THR A C 1
ATOM 2127 O O . THR A 1 288 ? 74.479 130.402 15.617 1.00 16.38 287 THR A O 1
ATOM 2131 N N . ILE A 1 289 ? 75.479 128.861 16.932 1.00 15.00 288 ILE A N 1
ATOM 2132 C CA . ILE A 1 289 ? 74.592 127.750 16.613 1.00 14.36 288 ILE A CA 1
ATOM 2133 C C . ILE A 1 289 ? 73.790 127.465 17.873 1.00 12.51 288 ILE A C 1
ATOM 2134 O O . ILE A 1 289 ? 74.370 127.243 18.943 1.00 15.51 288 ILE A O 1
ATOM 2139 N N . VAL A 1 290 ? 72.463 127.488 17.757 1.00 13.45 289 VAL A N 1
ATOM 2140 C CA . VAL A 1 290 ? 71.554 127.198 18.866 1.00 12.79 289 VAL A CA 1
ATOM 2141 C C . VAL A 1 290 ? 70.848 125.885 18.560 1.00 12.83 289 VAL A C 1
ATOM 2142 O O . VAL A 1 290 ? 70.399 125.662 17.427 1.00 13.20 289 VAL A O 1
ATOM 2146 N N . THR A 1 291 ? 70.768 125.007 19.557 1.00 11.47 290 THR A N 1
ATOM 2147 C CA . THR A 1 291 ? 70.025 123.769 19.392 1.00 11.75 290 THR A CA 1
ATOM 2148 C C . THR A 1 291 ? 69.175 123.560 20.632 1.00 10.31 290 THR A C 1
ATOM 2149 O O . THR A 1 291 ? 69.367 124.214 21.662 1.00 11.85 290 THR A O 1
ATOM 2153 N N . VAL A 1 292 ? 68.220 122.647 20.523 1.00 10.46 291 VAL A N 1
ATOM 2154 C CA . VAL A 1 292 ? 67.260 122.358 21.586 1.00 10.81 291 VAL A CA 1
ATOM 2155 C C . VAL A 1 292 ? 67.564 120.980 22.147 1.00 12.41 291 VAL A C 1
ATOM 2156 O O . VAL A 1 292 ? 67.702 120.013 21.387 1.00 11.01 291 VAL A O 1
ATOM 2160 N N . LEU A 1 293 ? 67.652 120.885 23.475 1.00 9.76 292 LEU A N 1
ATOM 2161 C CA . LEU A 1 293 ? 67.768 119.594 24.149 1.00 9.65 292 LEU A CA 1
ATOM 2162 C C . LEU A 1 293 ? 66.431 119.279 24.817 1.00 10.63 292 LEU A C 1
ATOM 2163 O O . LEU A 1 293 ? 66.120 119.840 25.881 1.00 12.18 292 LEU A O 1
ATOM 2168 N N . PRO A 1 294 ? 65.615 118.390 24.234 1.00 11.87 293 PRO A N 1
ATOM 2169 C CA . PRO A 1 294 ? 64.193 118.280 24.635 1.00 11.97 293 PRO A CA 1
ATOM 2170 C C . PRO A 1 294 ? 63.878 117.833 26.067 1.00 11.91 293 PRO A C 1
ATOM 2171 O O . PRO A 1 294 ? 62.824 118.242 26.578 1.00 10.85 293 PRO A O 1
ATOM 2175 N N . ASP A 1 295 ? 64.653 116.957 26.704 1.00 10.57 294 ASP A N 1
ATOM 2176 C CA . ASP A 1 295 ? 64.230 116.447 28.022 1.00 12.42 294 ASP A CA 1
ATOM 2177 C C . ASP A 1 295 ? 65.462 116.002 28.813 1.00 12.98 294 ASP A C 1
ATOM 2178 O O . ASP A 1 295 ? 66.595 116.352 28.469 1.00 15.12 294 ASP A O 1
ATOM 2183 N N . ALA A 1 296 ? 65.236 115.249 29.896 1.00 13.35 295 ALA A N 1
ATOM 2184 C CA . ALA A 1 296 ? 66.252 114.977 30.915 1.00 16.89 295 ALA A CA 1
ATOM 2185 C C . ALA A 1 296 ? 66.642 113.504 30.948 1.00 16.84 295 ALA A C 1
ATOM 2186 O O . ALA A 1 296 ? 65.837 112.623 30.641 1.00 16.15 295 ALA A O 1
ATOM 2188 N N . GLY A 1 297 ? 67.884 113.240 31.367 1.00 15.17 296 GLY A N 1
ATOM 2189 C CA . GLY A 1 297 ? 68.401 111.882 31.303 1.00 16.15 296 GLY A CA 1
ATOM 2190 C C . GLY A 1 297 ? 67.687 110.891 32.203 1.00 18.10 296 GLY A C 1
ATOM 2191 O O . GLY A 1 297 ? 67.637 109.698 31.892 1.00 20.48 296 GLY A O 1
ATOM 2192 N N . GLU A 1 298 ? 67.139 111.353 33.331 1.00 17.10 297 GLU A N 1
ATOM 2193 C CA . GLU A 1 298 ? 66.512 110.421 34.268 1.00 20.80 297 GLU A CA 1
ATOM 2194 C C . GLU A 1 298 ? 65.311 109.712 33.663 1.00 23.36 297 GLU A C 1
ATOM 2195 O O . GLU A 1 298 ? 64.976 108.601 34.083 1.00 24.25 297 GLU A O 1
ATOM 2201 N N . ARG A 1 299 ? 64.655 110.324 32.681 1.00 18.42 298 ARG A N 1
ATOM 2202 C CA .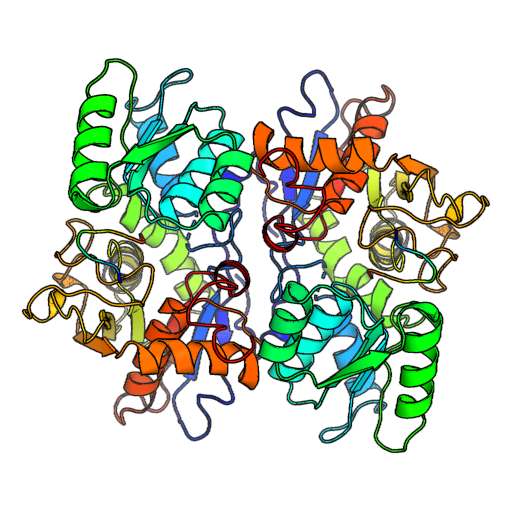 ARG A 1 299 ? 63.551 109.671 31.987 1.00 20.90 298 ARG A CA 1
ATOM 2203 C C . ARG A 1 299 ? 64.015 108.503 31.113 1.00 21.53 298 ARG A C 1
ATOM 2204 O O . ARG A 1 299 ? 63.181 107.864 30.461 1.00 21.17 298 ARG A O 1
ATOM 2212 N N . TYR A 1 300 ? 65.318 108.195 31.092 1.00 17.99 299 TYR A N 1
ATOM 2213 C CA . TYR A 1 300 ? 65.871 107.205 30.172 1.00 20.33 299 TYR A CA 1
ATOM 2214 C C . TYR A 1 300 ? 66.676 106.126 30.890 1.00 21.82 299 TYR A C 1
ATOM 2215 O O . TYR A 1 300 ? 67.453 105.415 30.245 1.00 23.23 299 TYR A O 1
ATOM 2224 N N . LEU A 1 301 ? 66.498 105.985 32.208 1.00 22.84 300 LEU A N 1
ATOM 2225 C CA . LEU A 1 301 ? 67.304 105.035 32.976 1.00 25.55 300 LEU A CA 1
ATOM 2226 C C . LEU A 1 301 ? 67.160 103.602 32.467 1.00 27.87 300 LEU A C 1
ATOM 2227 O O . LEU A 1 301 ? 68.105 102.812 32.575 1.00 26.21 300 LEU A O 1
ATOM 2232 N N . SER A 1 302 ? 66.007 103.250 31.896 1.00 26.16 301 SER A N 1
ATOM 2233 C CA . SER A 1 302 ? 65.736 101.882 31.469 1.00 28.86 301 SER A CA 1
ATOM 2234 C C . SER A 1 302 ? 66.011 101.647 29.991 1.00 30.96 301 SER A C 1
ATOM 2235 O O . SER A 1 302 ? 65.703 100.564 29.482 1.00 30.06 301 SER A O 1
ATOM 2238 N N . THR A 1 303 ? 66.580 102.626 29.293 1.00 29.62 302 THR A N 1
ATOM 2239 C CA . THR A 1 303 ? 66.734 102.600 27.847 1.00 26.29 302 THR A CA 1
ATOM 2240 C C . THR A 1 303 ? 68.183 102.318 27.473 1.00 28.56 302 THR A C 1
ATOM 2241 O O . THR A 1 303 ? 69.070 102.226 28.328 1.00 29.13 302 THR A O 1
ATOM 2245 N N . ALA A 1 304 ? 68.419 102.217 26.162 1.00 32.88 303 ALA A N 1
ATOM 2246 C CA . ALA A 1 304 ? 69.771 102.028 25.646 1.00 32.54 303 ALA A CA 1
ATOM 2247 C C . ALA A 1 304 ? 70.728 103.146 26.057 1.00 29.51 303 ALA A C 1
ATOM 2248 O O . ALA A 1 304 ? 71.945 102.955 25.979 1.00 30.68 303 ALA A O 1
ATOM 2250 N N . LEU A 1 305 ? 70.214 104.307 26.477 1.00 26.34 304 LEU A N 1
ATOM 2251 C CA . LEU A 1 305 ? 71.099 105.404 26.871 1.00 23.22 304 LEU A CA 1
ATOM 2252 C C . LEU A 1 305 ? 71.984 105.013 28.046 1.00 24.82 304 LEU A C 1
ATOM 2253 O O . LEU A 1 305 ? 73.173 105.344 28.073 1.00 25.04 304 LEU A O 1
ATOM 2258 N N . PHE A 1 306 ? 71.419 104.342 29.044 1.00 25.92 305 PHE A N 1
ATOM 2259 C CA . PHE A 1 306 ? 72.179 103.918 30.215 1.00 29.49 305 PHE A CA 1
ATOM 2260 C C . PHE A 1 306 ? 72.621 102.458 30.122 1.00 34.33 305 PHE A C 1
ATOM 2261 O O . PHE A 1 306 ? 73.081 101.899 31.123 1.00 35.97 305 PHE A O 1
ATOM 2269 N N . GLU A 1 307 ? 72.504 101.842 28.938 1.00 33.54 306 GLU A N 1
ATOM 2270 C CA . GLU A 1 307 ? 72.878 100.439 28.755 1.00 35.84 306 GLU A CA 1
ATOM 2271 C C . GLU A 1 307 ? 74.292 100.151 29.249 1.00 38.93 306 GLU A C 1
ATOM 2272 O O . GLU A 1 307 ? 74.545 99.102 29.852 1.00 41.13 306 GLU A O 1
ATOM 2278 N N . ASN A 1 308 ? 75.220 101.081 29.030 1.00 36.78 307 ASN A N 1
ATOM 2279 C CA . ASN A 1 308 ? 76.616 100.863 29.384 1.00 37.90 307 ASN A CA 1
ATOM 2280 C C . ASN A 1 308 ? 76.899 100.978 30.878 1.00 40.09 307 ASN A C 1
ATOM 2281 O O . ASN A 1 308 ? 78.004 100.623 31.300 1.00 41.49 307 ASN A O 1
ATOM 2286 N N . LEU A 1 309 ? 75.950 101.456 31.686 1.00 36.21 308 LEU A N 1
ATOM 2287 C CA . LEU A 1 309 ? 76.154 101.618 33.124 1.00 42.36 308 LEU A CA 1
ATOM 2288 C C . LEU A 1 309 ? 75.318 100.636 33.948 1.00 48.85 308 LEU A C 1
ATOM 2289 O O . LEU A 1 309 ? 74.892 100.964 35.060 1.00 49.44 308 LEU A O 1
ATOM 2294 N N . ARG A 1 310 ? 75.095 99.429 33.424 1.00 55.09 309 ARG A N 1
ATOM 2295 C CA . ARG A 1 310 ? 74.180 98.447 34.022 1.00 54.97 309 ARG A CA 1
ATOM 2296 C C . ARG A 1 310 ? 72.760 99.004 34.086 1.00 53.99 309 ARG A C 1
ATOM 2297 O O . ARG A 1 310 ? 71.943 98.762 33.194 1.00 56.00 309 ARG A O 1
ATOM 2305 N N . HIS B 1 1 ? 65.769 139.511 30.320 1.00 44.09 0 HIS B N 1
ATOM 2306 C CA . HIS B 1 1 ? 66.010 138.173 29.791 1.00 35.49 0 HIS B CA 1
ATOM 2307 C C . HIS B 1 1 ? 67.076 137.446 30.608 1.00 31.06 0 HIS B C 1
ATOM 2308 O O . HIS B 1 1 ? 67.716 138.039 31.472 1.00 35.02 0 HIS B O 1
ATOM 2315 N N . MET B 1 2 ? 67.270 136.162 30.319 1.00 27.83 1 MET B N 1
ATOM 2316 C CA . MET B 1 2 ? 68.338 135.487 31.040 1.00 25.21 1 MET B CA 1
ATOM 2317 C C . MET B 1 2 ? 69.664 135.590 30.287 1.00 22.15 1 MET B C 1
ATOM 2318 O O . MET B 1 2 ? 69.683 135.739 29.059 1.00 23.67 1 MET B O 1
ATOM 2323 N N . PRO B 1 3 ? 70.787 135.511 30.999 1.00 23.16 2 PRO B N 1
ATOM 2324 C CA . PRO B 1 3 ? 72.085 135.492 30.321 1.00 22.19 2 PRO B CA 1
ATOM 2325 C C . PRO B 1 3 ? 72.325 134.162 29.627 1.00 20.53 2 PRO B C 1
ATOM 2326 O O . PRO B 1 3 ? 71.671 133.153 29.904 1.00 20.21 2 PRO B O 1
ATOM 2330 N N . ILE B 1 4 ? 73.273 134.180 28.692 1.00 16.44 3 ILE B N 1
ATOM 2331 C CA . ILE B 1 4 ? 73.848 132.940 28.188 1.00 16.74 3 ILE B CA 1
ATOM 2332 C C . ILE B 1 4 ? 74.779 132.388 29.262 1.00 20.02 3 ILE B C 1
ATOM 2333 O O . ILE B 1 4 ? 75.712 133.068 29.702 1.00 19.50 3 ILE B O 1
ATOM 2338 N N . PHE B 1 5 ? 74.539 131.154 29.692 1.00 15.92 4 PHE B N 1
ATOM 2339 C CA . PHE B 1 5 ? 75.322 130.581 30.781 1.00 15.05 4 PHE B CA 1
ATOM 2340 C C . PHE B 1 5 ? 76.593 129.932 30.243 1.00 13.62 4 PHE B C 1
ATOM 2341 O O . PHE B 1 5 ? 76.537 129.110 29.325 1.00 12.79 4 PHE B O 1
ATOM 2349 N N . LYS B 1 6 ? 77.742 130.312 30.817 1.00 16.48 5 LYS B N 1
ATOM 2350 C CA . LYS B 1 6 ? 79.023 129.888 30.259 1.00 14.45 5 LYS B CA 1
ATOM 2351 C C . LYS B 1 6 ? 79.287 128.406 30.507 1.00 14.84 5 LYS B C 1
ATOM 2352 O O . LYS B 1 6 ? 80.062 127.785 29.769 1.00 15.20 5 LYS B O 1
ATOM 2358 N N . ASP B 1 7 ? 78.688 127.835 31.550 1.00 13.96 6 ASP B N 1
ATOM 2359 C CA . ASP B 1 7 ? 78.610 126.388 31.717 1.00 12.38 6 ASP B CA 1
ATOM 2360 C C . ASP B 1 7 ? 77.351 126.088 32.519 1.00 12.20 6 ASP B C 1
ATOM 2361 O O . ASP B 1 7 ? 76.661 126.992 32.992 1.00 13.42 6 ASP B O 1
ATOM 2366 N N . ASN B 1 8 ? 77.046 124.802 32.665 1.00 10.28 7 ASN B N 1
ATOM 2367 C CA . ASN B 1 8 ? 75.765 124.463 33.258 1.00 11.99 7 ASN B CA 1
ATOM 2368 C C . ASN B 1 8 ? 75.686 124.843 34.728 1.00 14.34 7 ASN B C 1
ATOM 2369 O O . ASN B 1 8 ? 74.579 125.064 35.226 1.00 14.03 7 ASN B O 1
ATOM 2374 N N . SER B 1 9 ? 76.828 124.952 35.429 1.00 14.85 8 SER B N 1
ATOM 2375 C CA . SER B 1 9 ? 76.759 125.334 36.836 1.00 13.62 8 SER B CA 1
ATOM 2376 C C . SER B 1 9 ? 76.223 126.752 36.996 1.00 12.76 8 SER B C 1
ATOM 2377 O O . SER B 1 9 ? 75.554 127.054 37.993 1.00 14.39 8 SER B O 1
ATOM 2380 N N . GLU B 1 10 ? 76.469 127.623 36.020 1.00 11.48 9 GLU B N 1
ATOM 2381 C CA . GLU B 1 10 ? 75.977 128.993 36.130 1.00 13.20 9 GLU B CA 1
ATOM 2382 C C . GLU B 1 10 ? 74.459 129.089 36.047 1.00 14.70 9 GLU B C 1
ATOM 2383 O O . GLU B 1 10 ? 73.897 130.091 36.502 1.00 14.09 9 GLU B O 1
ATOM 2389 N N . SER B 1 11 ? 73.786 128.084 35.486 1.00 12.99 10 SER B N 1
ATOM 2390 C CA . SER B 1 11 ? 72.338 128.137 35.267 1.00 13.06 10 SER B CA 1
ATOM 2391 C C . SER B 1 11 ? 71.504 127.716 36.486 1.00 12.55 10 SER B C 1
ATOM 2392 O O . SER B 1 11 ? 70.301 127.497 36.320 1.00 12.99 10 SER B O 1
ATOM 2395 N N . ILE B 1 12 ? 72.095 127.609 37.683 1.00 13.22 11 ILE B N 1
ATOM 2396 C CA . ILE B 1 12 ? 71.338 127.196 38.864 1.00 11.50 11 ILE B CA 1
ATOM 2397 C C . ILE B 1 12 ? 70.197 128.170 39.146 1.00 12.53 11 ILE B C 1
ATOM 2398 O O . ILE B 1 12 ? 70.267 129.363 38.821 1.00 14.21 11 ILE B O 1
ATOM 2403 N N . GLY B 1 13 ? 69.137 127.653 39.758 1.00 11.50 12 GLY B N 1
ATOM 2404 C CA . GLY B 1 13 ? 68.106 128.523 40.304 1.00 12.53 12 GLY B CA 1
ATOM 2405 C C . GLY B 1 13 ? 67.165 129.106 39.260 1.00 13.23 12 GLY B C 1
ATOM 2406 O O . GLY B 1 13 ? 66.866 128.490 38.227 1.00 13.88 12 GLY B O 1
ATOM 2407 N N . ARG B 1 14 ? 66.676 130.313 39.559 1.00 14.19 13 ARG B N 1
ATOM 2408 C CA . ARG B 1 14 ? 65.628 130.980 38.783 1.00 14.05 13 ARG B CA 1
ATOM 2409 C C . ARG B 1 14 ? 64.420 130.058 38.611 1.00 15.00 13 ARG B C 1
ATOM 2410 O O . ARG B 1 14 ? 63.914 129.840 37.508 1.00 13.59 13 ARG B O 1
ATOM 2418 N N . THR B 1 15 ? 63.973 129.500 39.726 1.00 11.36 14 THR B N 1
ATOM 2419 C CA . THR B 1 15 ? 62.897 128.521 39.685 1.00 13.59 14 THR B CA 1
ATOM 2420 C C . THR B 1 15 ? 61.557 129.206 39.924 1.00 13.69 14 THR B C 1
ATOM 2421 O O . THR B 1 15 ? 61.496 130.237 40.596 1.00 12.75 14 THR B O 1
ATOM 2425 N N . PRO B 1 16 ? 60.474 128.631 39.417 1.00 14.27 15 PRO B N 1
ATOM 2426 C CA . PRO B 1 16 ? 59.181 129.316 39.469 1.00 13.60 15 PRO B CA 1
ATOM 2427 C C . PRO B 1 16 ? 58.433 129.090 40.773 1.00 14.85 15 PRO B C 1
ATOM 2428 O O . PRO B 1 16 ? 58.617 128.084 41.460 1.00 13.03 15 PRO B O 1
ATOM 2432 N N . LEU B 1 17 ? 57.573 130.056 41.096 1.00 12.22 16 LEU B N 1
ATOM 2433 C CA . LEU B 1 17 ? 56.576 129.927 42.156 1.00 14.56 16 LEU B CA 1
ATOM 2434 C C . LEU B 1 17 ? 55.223 129.601 41.540 1.00 12.71 16 LEU B C 1
ATOM 2435 O O . LEU B 1 17 ? 54.752 130.317 40.649 1.00 14.03 16 LEU B O 1
ATOM 2440 N N . VAL B 1 18 ? 54.581 128.557 42.047 1.00 12.51 17 VAL B N 1
ATOM 2441 C CA . VAL B 1 18 ? 53.316 128.081 41.509 1.00 12.40 17 VAL B CA 1
ATOM 2442 C C . VAL B 1 18 ? 52.288 128.073 42.625 1.00 13.67 17 VAL B C 1
ATOM 2443 O O . VAL B 1 18 ? 52.518 127.492 43.691 1.00 12.85 17 VAL B O 1
ATOM 2447 N N . GLN B 1 19 ? 51.151 128.703 42.366 1.00 12.29 18 GLN B N 1
ATOM 2448 C CA . GLN B 1 19 ? 50.079 128.756 43.349 1.00 16.04 18 GLN B CA 1
ATOM 2449 C C . GLN B 1 19 ? 49.380 127.405 43.474 1.00 12.74 18 GLN B C 1
ATOM 2450 O O . GLN B 1 19 ? 49.046 126.769 42.467 1.00 14.38 18 GLN B O 1
ATOM 2456 N N . ILE B 1 20 ? 49.159 126.969 44.709 1.00 10.79 19 ILE B N 1
ATOM 2457 C CA . ILE B 1 20 ? 48.447 125.727 44.983 1.00 13.64 19 ILE B CA 1
ATOM 2458 C C . ILE B 1 20 ? 46.956 126.034 45.086 1.00 14.28 19 ILE B C 1
ATOM 2459 O O . ILE B 1 20 ? 46.548 126.940 45.828 1.00 15.53 19 ILE B O 1
ATOM 2464 N N . ASN B 1 21 ? 46.139 125.256 44.383 1.00 13.10 20 ASN B N 1
ATOM 2465 C CA . ASN B 1 21 ? 44.737 125.606 44.188 1.00 15.86 20 ASN B CA 1
ATOM 2466 C C . ASN B 1 21 ? 43.749 124.616 44.768 1.00 12.85 20 ASN B C 1
ATOM 2467 O O . ASN B 1 21 ? 42.716 125.036 45.292 1.00 17.60 20 ASN B O 1
ATOM 2472 N N . ARG B 1 22 ? 43.990 123.314 44.649 1.00 13.84 21 ARG B N 1
ATOM 2473 C CA . ARG B 1 22 ? 43.012 122.349 45.140 1.00 13.92 21 ARG B CA 1
ATOM 2474 C C . ARG B 1 22 ? 43.320 121.856 46.542 1.00 15.07 21 ARG B C 1
ATOM 2475 O O . ARG B 1 22 ? 42.393 121.693 47.347 1.00 13.71 21 ARG B O 1
ATOM 2483 N N . LEU B 1 23 ? 44.601 121.626 46.860 1.00 15.86 22 LEU B N 1
ATOM 2484 C CA . LEU B 1 23 ? 44.967 121.278 48.228 1.00 15.47 22 LEU B CA 1
ATOM 2485 C C . LEU B 1 23 ? 44.636 122.401 49.200 1.00 17.03 22 LEU B C 1
ATOM 2486 O O . LEU B 1 23 ? 44.536 122.151 50.401 1.00 16.92 22 LEU B O 1
ATOM 2491 N N . THR B 1 24 ? 44.472 123.627 48.707 1.00 15.23 23 THR B N 1
ATOM 2492 C CA . THR B 1 24 ? 44.149 124.787 49.522 1.00 14.99 23 THR B CA 1
ATOM 2493 C C . THR B 1 24 ? 42.666 125.148 49.477 1.00 16.73 23 THR B C 1
ATOM 2494 O O . THR B 1 24 ? 42.288 126.217 49.978 1.00 16.54 23 THR B O 1
ATOM 2498 N N . ALA B 1 25 ? 41.830 124.314 48.861 1.00 12.72 24 ALA B N 1
ATOM 2499 C CA . ALA B 1 25 ? 40.427 124.687 48.676 1.00 15.69 24 ALA B CA 1
ATOM 2500 C C . ALA B 1 25 ? 39.774 124.924 50.027 1.00 16.90 24 ALA B C 1
ATOM 2501 O O . ALA B 1 25 ? 39.883 124.093 50.934 1.00 17.04 24 ALA B O 1
ATOM 2503 N N . GLY B 1 26 ? 39.111 126.070 50.165 1.00 17.34 25 GLY B N 1
ATOM 2504 C CA . GLY B 1 26 ? 38.474 126.444 51.402 1.00 18.76 25 GLY B CA 1
ATOM 2505 C C . GLY B 1 26 ? 39.303 127.352 52.286 1.00 25.67 25 GLY B C 1
ATOM 2506 O O . GLY B 1 26 ? 38.746 127.972 53.196 1.00 23.29 25 GLY B O 1
ATOM 2507 N N . LEU B 1 27 ? 40.614 127.441 52.047 1.00 21.12 26 LEU B N 1
ATOM 2508 C CA . LEU B 1 27 ? 41.478 128.343 52.798 1.00 17.14 26 LEU B CA 1
ATOM 2509 C C . LEU B 1 27 ? 41.346 129.758 52.256 1.00 18.01 26 LEU B C 1
ATOM 2510 O O . LEU B 1 27 ? 41.021 129.972 51.083 1.00 21.84 26 LEU B O 1
ATOM 2515 N N . SER B 1 28 ? 41.594 130.738 53.116 1.00 20.23 27 SER B N 1
ATOM 2516 C CA . SER B 1 28 ? 41.651 132.118 52.662 1.00 21.08 27 SER B CA 1
ATOM 2517 C C . SER B 1 28 ? 43.078 132.636 52.577 1.00 23.24 27 SER B C 1
ATOM 2518 O O . SER B 1 28 ? 43.284 133.806 52.239 1.00 25.40 27 SER B O 1
ATOM 2521 N N . SER B 1 29 ? 44.062 131.798 52.869 1.00 19.85 28 SER B N 1
ATOM 2522 C CA . SER B 1 29 ? 45.452 132.140 52.625 1.00 18.80 28 SER B CA 1
ATOM 2523 C C . SER B 1 29 ? 45.860 131.698 51.220 1.00 16.76 28 SER B C 1
ATOM 2524 O O . SER B 1 29 ? 45.110 131.025 50.515 1.00 17.36 28 SER B O 1
ATOM 2527 N N . ARG B 1 30 ? 47.071 132.086 50.816 1.00 15.29 29 ARG B N 1
ATOM 2528 C CA . ARG B 1 30 ? 47.631 131.706 49.523 1.00 15.20 29 ARG B CA 1
ATOM 2529 C C . ARG B 1 30 ? 48.909 130.913 49.764 1.00 16.30 29 ARG B C 1
ATOM 2530 O O . ARG B 1 30 ? 49.760 131.337 50.547 1.00 15.79 29 ARG B O 1
ATOM 2538 N N . VAL B 1 31 ? 49.035 129.760 49.108 1.00 14.52 30 VAL B N 1
ATOM 2539 C CA . VAL B 1 31 ? 50.203 128.900 49.248 1.00 13.73 30 VAL B CA 1
ATOM 2540 C C . VAL B 1 31 ? 50.905 128.842 47.896 1.00 13.03 30 VAL B C 1
ATOM 2541 O O . VAL B 1 31 ? 50.295 128.461 46.887 1.00 11.49 30 VAL B O 1
ATOM 2545 N N . LEU B 1 32 ? 52.173 129.242 47.877 1.00 12.16 31 LEU B N 1
ATOM 2546 C CA . LEU B 1 32 ? 52.997 129.226 46.680 1.00 12.35 31 LEU B CA 1
ATOM 2547 C C . LEU B 1 32 ? 54.117 128.215 46.864 1.00 13.25 31 LEU B C 1
ATOM 2548 O O . LEU B 1 32 ? 54.767 128.182 47.915 1.00 13.61 31 LEU B O 1
ATOM 2553 N N . ALA B 1 33 ? 54.359 127.413 45.831 1.00 12.40 32 ALA B N 1
ATOM 2554 C CA . ALA B 1 33 ? 55.349 126.344 45.869 1.00 12.69 32 ALA B CA 1
ATOM 2555 C C . ALA B 1 33 ? 56.489 126.688 44.921 1.00 11.37 32 ALA B C 1
ATOM 2556 O O . ALA B 1 33 ? 56.255 126.894 43.725 1.00 12.25 32 ALA B O 1
ATOM 2558 N N . LYS B 1 34 ? 57.721 126.709 45.440 1.00 12.50 33 LYS B N 1
ATOM 2559 C CA . LYS B 1 34 ? 58.894 127.001 44.623 1.00 11.67 33 LYS B CA 1
ATOM 2560 C C . LYS B 1 34 ? 59.464 125.685 44.102 1.00 12.26 33 LYS B C 1
ATOM 2561 O O . LYS B 1 34 ? 59.790 124.793 44.892 1.00 10.55 33 LYS B O 1
ATOM 2567 N N . ILE B 1 35 ? 59.569 125.558 42.778 1.00 13.08 34 ILE B N 1
ATOM 2568 C CA . ILE B 1 35 ? 59.779 124.255 42.135 1.00 12.08 34 ILE B CA 1
ATOM 2569 C C . ILE B 1 35 ? 61.281 124.079 41.913 1.00 11.76 34 ILE B C 1
ATOM 2570 O O . ILE B 1 35 ? 61.814 124.358 40.837 1.00 11.41 34 ILE B O 1
ATOM 2575 N N . GLU B 1 36 ? 61.969 123.558 42.927 1.00 10.68 35 GLU B N 1
ATOM 2576 C CA . GLU B 1 36 ? 63.411 123.393 42.826 1.00 12.32 35 GLU B CA 1
ATOM 2577 C C . GLU B 1 36 ? 63.813 122.191 41.980 1.00 11.85 35 GLU B C 1
ATOM 2578 O O . GLU B 1 36 ? 65.008 122.022 41.697 1.00 12.11 35 GLU B O 1
ATOM 2584 N N . GLY B 1 37 ? 62.848 121.373 41.546 1.00 12.40 36 GLY B N 1
ATOM 2585 C CA . GLY B 1 37 ? 63.148 120.326 40.587 1.00 13.41 36 GLY B CA 1
ATOM 2586 C C . GLY B 1 37 ? 63.614 120.864 39.253 1.00 13.39 36 GLY B C 1
ATOM 2587 O O . GLY B 1 37 ? 64.261 120.141 38.490 1.00 12.25 36 GLY B O 1
ATOM 2588 N N . ARG B 1 38 ? 63.322 122.130 38.960 1.00 12.87 37 ARG B N 1
ATOM 2589 C CA . ARG B 1 38 ? 63.692 122.732 37.682 1.00 12.93 37 ARG B CA 1
ATOM 2590 C C . ARG B 1 38 ? 65.049 123.442 37.788 1.00 16.59 37 ARG B C 1
ATOM 2591 O O . ARG B 1 38 ? 65.200 124.640 37.570 1.00 22.51 37 ARG B O 1
ATOM 2599 N N . ASN B 1 39 ? 66.048 122.658 38.134 1.00 16.70 38 ASN B N 1
ATOM 2600 C CA . ASN B 1 39 ? 67.427 123.088 38.299 1.00 13.29 38 ASN B CA 1
ATOM 2601 C C . ASN B 1 39 ? 68.276 122.324 37.290 1.00 14.89 38 ASN B C 1
ATOM 2602 O O . ASN B 1 39 ? 67.761 121.410 36.632 1.00 15.56 38 ASN B O 1
ATOM 2607 N N . PRO B 1 40 ? 69.563 122.656 37.127 1.00 13.48 39 PRO B N 1
ATOM 2608 C CA . PRO B 1 40 ? 70.340 122.016 36.047 1.00 11.64 39 PRO B CA 1
ATOM 2609 C C . PRO B 1 40 ? 70.495 120.506 36.181 1.00 15.22 39 PRO B C 1
ATOM 2610 O O . PRO B 1 40 ? 70.565 119.823 35.153 1.00 14.27 39 PRO B O 1
ATOM 2614 N N . ALA B 1 41 ? 70.571 119.959 37.397 1.00 12.73 40 ALA B N 1
ATOM 2615 C CA . ALA B 1 41 ? 70.504 118.514 37.594 1.00 13.13 40 ALA B CA 1
ATOM 2616 C C . ALA B 1 41 ? 69.315 118.164 38.482 1.00 14.66 40 ALA B C 1
ATOM 2617 O O . ALA B 1 41 ? 69.334 117.180 39.225 1.00 15.07 40 ALA B O 1
ATOM 2619 N N . TYR B 1 42 ? 68.309 119.037 38.450 1.00 11.03 41 TYR B N 1
ATOM 2620 C CA . TYR B 1 42 ? 66.945 118.756 38.866 1.00 14.41 41 TYR B CA 1
ATOM 2621 C C . TYR B 1 42 ? 66.774 118.601 40.376 1.00 12.39 41 TYR B C 1
ATOM 2622 O O . TYR B 1 42 ? 65.881 117.881 40.825 1.00 14.36 41 TYR B O 1
ATOM 2631 N N . SER B 1 43 ? 67.537 119.341 41.186 1.00 10.96 42 SER B N 1
ATOM 2632 C CA . SER B 1 43 ? 67.139 119.507 42.582 1.00 14.29 42 SER B CA 1
ATOM 2633 C C . SER B 1 43 ? 67.671 120.817 43.146 1.00 11.77 42 SER B C 1
ATOM 2634 O O . SER B 1 43 ? 68.547 121.467 42.570 1.00 11.14 42 SER B O 1
ATOM 2637 N N . VAL B 1 44 ? 67.135 121.176 44.315 1.00 12.07 43 VAL B N 1
ATOM 2638 C CA . VAL B 1 44 ? 67.602 122.321 45.078 1.00 10.46 43 VAL B CA 1
ATOM 2639 C C . VAL B 1 44 ? 69.123 122.266 45.360 1.00 11.84 43 VAL B C 1
ATOM 2640 O O . VAL B 1 44 ? 69.757 123.311 45.456 1.00 11.81 43 VAL B O 1
ATOM 2668 N N . CYS B 1 46 ? 71.511 121.613 43.536 1.00 12.13 45 CYS B N 1
ATOM 2669 C CA . CYS B 1 46 ? 72.324 122.174 42.457 1.00 11.11 45 CYS B CA 1
ATOM 2670 C C . CYS B 1 46 ? 72.900 123.553 42.842 1.00 13.43 45 CYS B C 1
ATOM 2671 O O . CYS B 1 46 ? 74.042 123.888 42.503 1.00 11.38 45 CYS B O 1
ATOM 2674 N N . ARG B 1 47 ? 72.105 124.342 43.568 1.00 11.63 46 ARG B N 1
ATOM 2675 C CA . ARG B 1 47 ? 72.575 125.635 44.066 1.00 11.37 46 ARG B CA 1
ATOM 2676 C C . ARG B 1 47 ? 73.824 125.497 44.935 1.00 14.11 46 ARG B C 1
ATOM 2677 O O . ARG B 1 47 ? 74.765 126.294 44.807 1.00 11.29 46 ARG B O 1
ATOM 2685 N N . ILE B 1 48 ? 73.834 124.540 45.873 1.00 11.73 47 ILE B N 1
ATOM 2686 C CA . ILE B 1 48 ? 74.982 124.465 46.785 1.00 10.49 47 ILE B CA 1
ATOM 2687 C C . ILE B 1 48 ? 76.122 123.649 46.185 1.00 11.23 47 ILE B C 1
ATOM 2688 O O . ILE B 1 48 ? 77.281 123.855 46.550 1.00 11.27 47 ILE B O 1
ATOM 2693 N N . GLY B 1 49 ? 75.826 122.717 45.276 1.00 12.49 48 GLY B N 1
ATOM 2694 C CA . GLY B 1 49 ? 76.902 122.078 44.531 1.00 13.15 48 GLY B CA 1
ATOM 2695 C C . GLY B 1 49 ? 77.712 123.084 43.735 1.00 13.80 48 GLY B C 1
ATOM 2696 O O . GLY B 1 49 ? 78.948 123.091 43.779 1.00 14.88 48 GLY B O 1
ATOM 2697 N N . ALA B 1 50 ? 77.023 123.978 43.024 1.00 13.65 49 ALA B N 1
ATOM 2698 C CA . ALA B 1 50 ? 77.712 125.059 42.324 1.00 14.13 49 ALA B CA 1
ATOM 2699 C C . ALA B 1 50 ? 78.425 125.990 43.305 1.00 14.98 49 ALA B C 1
ATOM 2700 O O . ALA B 1 50 ? 79.610 126.306 43.139 1.00 12.53 49 ALA B O 1
ATOM 2702 N N . ALA B 1 51 ? 77.715 126.439 44.342 1.00 11.27 50 ALA B N 1
ATOM 2703 C CA . ALA B 1 51 ? 78.261 127.477 45.212 1.00 13.71 50 ALA B CA 1
ATOM 2704 C C . ALA B 1 51 ? 79.466 126.979 46.007 1.00 14.00 50 ALA B C 1
ATOM 2705 O O . ALA B 1 51 ? 80.441 127.715 46.184 1.00 14.31 50 ALA B O 1
ATOM 2707 N N . MET B 1 52 ? 79.416 125.742 46.511 1.00 14.04 51 MET B N 1
ATOM 2708 C CA . MET B 1 52 ? 80.551 125.240 47.272 1.00 12.85 51 MET B CA 1
ATOM 2709 C C . MET B 1 52 ? 81.781 125.083 46.390 1.00 14.77 51 MET B C 1
ATOM 2710 O O . MET B 1 52 ? 82.905 125.277 46.865 1.00 14.63 51 MET B O 1
ATOM 2715 N N . ILE B 1 53 ? 81.591 124.756 45.108 1.00 13.44 52 ILE B N 1
ATOM 2716 C CA . ILE B 1 53 ? 82.732 124.631 44.207 1.00 13.37 52 ILE B CA 1
ATOM 2717 C C . ILE B 1 53 ? 83.281 126.012 43.870 1.00 14.70 52 ILE B C 1
ATOM 2718 O O . ILE B 1 53 ? 84.486 126.262 43.992 1.00 12.92 52 ILE B O 1
ATOM 2723 N N . TRP B 1 54 ? 82.394 126.942 43.492 1.00 11.54 53 TRP B N 1
ATOM 2724 C CA . TRP B 1 54 ? 82.820 128.310 43.195 1.00 14.38 53 TRP B CA 1
ATOM 2725 C C . TRP B 1 54 ? 83.551 128.927 44.381 1.00 15.36 53 TRP B C 1
ATOM 2726 O O . TRP B 1 54 ? 84.577 129.605 44.216 1.00 14.54 53 TRP B O 1
ATOM 2737 N N . ASP B 1 55 ? 83.001 128.748 45.579 1.00 15.15 54 ASP B N 1
ATOM 2738 C CA . ASP B 1 55 ? 83.616 129.328 46.769 1.00 15.85 54 ASP B CA 1
ATOM 2739 C C . ASP B 1 55 ? 85.028 128.794 46.977 1.00 17.24 54 ASP B C 1
ATOM 2740 O O . ASP B 1 55 ? 85.944 129.560 47.301 1.00 15.54 54 ASP B O 1
ATOM 2745 N N . ALA B 1 56 ? 85.225 127.481 46.790 1.00 12.54 55 ALA B N 1
ATOM 2746 C CA . ALA B 1 56 ? 86.546 126.890 46.990 1.00 16.30 55 ALA B CA 1
ATOM 2747 C C . ALA B 1 56 ? 87.521 127.324 45.905 1.00 16.42 55 ALA B C 1
ATOM 2748 O O . ALA B 1 56 ? 88.736 127.408 46.150 1.00 15.28 55 ALA B O 1
ATOM 2750 N N . GLU B 1 57 ? 87.013 127.561 44.695 1.00 15.08 56 GLU B N 1
ATOM 2751 C CA . GLU B 1 57 ? 87.847 128.128 43.645 1.00 14.71 56 GLU B CA 1
ATOM 2752 C C . GLU B 1 57 ? 88.317 129.518 44.038 1.00 17.83 56 GLU B C 1
ATOM 2753 O O . GLU B 1 57 ? 89.501 129.854 43.880 1.00 15.21 56 GLU B O 1
ATOM 2759 N N . GLN B 1 58 ? 87.407 130.333 44.585 1.00 16.87 57 GLN B N 1
ATOM 2760 C CA . GLN B 1 58 ? 87.752 131.716 44.895 1.00 17.79 57 GLN B CA 1
ATOM 2761 C C . GLN B 1 58 ? 88.757 131.789 46.038 1.00 18.11 57 GLN B C 1
ATOM 2762 O O . GLN B 1 58 ? 89.658 132.630 46.017 1.00 17.43 57 GLN B O 1
ATOM 2764 N N . SER B 1 59 ? 88.622 130.915 47.038 1.00 18.94 58 SER B N 1
ATOM 2765 C CA . SER B 1 59 ? 89.512 130.908 48.193 1.00 18.70 58 SER B CA 1
ATOM 2766 C C . SER B 1 59 ? 90.799 130.138 47.938 1.00 19.66 58 SER B C 1
ATOM 2767 O O . SER B 1 59 ? 91.729 130.230 48.747 1.00 20.05 58 SER B O 1
ATOM 2770 N N . GLY B 1 60 ? 90.876 129.382 46.845 1.00 16.75 59 GLY B N 1
ATOM 2771 C CA . GLY B 1 60 ? 92.050 128.598 46.550 1.00 19.04 59 GLY B CA 1
ATOM 2772 C C . GLY B 1 60 ? 92.072 127.221 47.170 1.00 17.99 59 GLY B C 1
ATOM 2773 O O . GLY B 1 60 ? 93.094 126.533 47.060 1.00 15.97 59 GLY B O 1
ATOM 2774 N N . LYS B 1 61 ? 90.991 126.804 47.841 1.00 15.10 60 LYS B N 1
ATOM 2775 C CA . LYS B 1 61 ? 90.913 125.441 48.347 1.00 17.00 60 LYS B CA 1
ATOM 2776 C C . LYS B 1 61 ? 90.754 124.424 47.230 1.00 15.58 60 LYS B C 1
ATOM 2777 O O . LYS B 1 61 ? 90.990 123.234 47.453 1.00 16.73 60 LYS B O 1
ATOM 2783 N N . LEU B 1 62 ? 90.343 124.865 46.046 1.00 15.92 61 LEU B N 1
ATOM 2784 C CA . LEU B 1 62 ? 90.128 123.988 44.903 1.00 14.19 61 LEU B CA 1
ATOM 2785 C C . LEU B 1 62 ? 90.818 124.614 43.705 1.00 17.81 61 LEU B C 1
ATOM 2786 O O . LEU B 1 62 ? 90.521 125.761 43.353 1.00 17.11 61 LEU B O 1
ATOM 2791 N N . LYS B 1 63 ? 91.738 123.873 43.096 1.00 16.96 62 LYS B N 1
ATOM 2792 C CA . LYS B 1 63 ? 92.543 124.301 41.960 1.00 20.01 62 LYS B CA 1
ATOM 2793 C C . LYS B 1 63 ? 92.296 123.339 40.806 1.00 17.49 62 LYS B C 1
ATOM 2794 O O . LYS B 1 63 ? 91.940 122.180 41.032 1.00 17.97 62 LYS B O 1
ATOM 2800 N N . PRO B 1 64 ? 92.502 123.767 39.558 1.00 19.09 63 PRO B N 1
ATOM 2801 C CA . PRO B 1 64 ? 92.404 122.816 38.442 1.00 19.53 63 PRO B CA 1
ATOM 2802 C C . PRO B 1 64 ? 93.298 121.608 38.690 1.00 17.42 63 PRO B C 1
ATOM 2803 O O . PRO B 1 64 ? 94.401 121.736 39.220 1.00 16.88 63 PRO B O 1
ATOM 2807 N N . GLY B 1 65 ? 92.806 120.425 38.327 1.00 17.52 64 GLY B N 1
ATOM 2808 C CA . GLY B 1 65 ? 93.541 119.199 38.552 1.00 17.19 64 GLY B CA 1
ATOM 2809 C C . GLY B 1 65 ? 93.325 118.545 39.903 1.00 19.65 64 GLY B C 1
ATOM 2810 O O . GLY B 1 65 ? 93.692 117.377 40.070 1.00 19.80 64 GLY B O 1
ATOM 2811 N N . MET B 1 66 ? 92.754 119.253 40.874 1.00 15.42 65 MET B N 1
ATOM 2812 C CA . MET B 1 66 ? 92.523 118.645 42.172 1.00 18.93 65 MET B CA 1
ATOM 2813 C C . MET B 1 66 ? 91.306 117.716 42.128 1.00 19.48 65 MET B C 1
ATOM 2814 O O . MET B 1 66 ? 90.493 117.741 41.198 1.00 17.41 65 MET B O 1
ATOM 2819 N N . HIS B 1 67 ? 91.190 116.890 43.163 1.00 17.63 66 HIS B N 1
ATOM 2820 C CA . HIS B 1 67 ? 90.151 115.875 43.270 1.00 18.20 66 HIS B CA 1
ATOM 2821 C C . HIS B 1 67 ? 89.132 116.332 44.311 1.00 19.45 66 HIS B C 1
ATOM 2822 O O . HIS B 1 67 ? 89.515 116.816 45.382 1.00 17.99 66 HIS B O 1
ATOM 2829 N N . VAL B 1 68 ? 87.842 116.205 43.987 1.00 16.59 67 VAL B N 1
ATOM 2830 C CA . VAL B 1 68 ? 86.755 116.532 44.910 1.00 16.54 67 VAL B CA 1
ATOM 2831 C C . VAL B 1 68 ? 86.210 115.242 45.501 1.00 14.82 67 VAL B C 1
ATOM 2832 O O . VAL B 1 68 ? 86.087 114.229 44.805 1.00 14.89 67 VAL B O 1
ATOM 2836 N N . VAL B 1 69 ? 85.881 115.266 46.790 1.00 14.39 68 VAL B N 1
ATOM 2837 C CA . VAL B 1 69 ? 85.298 114.102 47.447 1.00 14.69 68 VAL B CA 1
ATOM 2838 C C . VAL B 1 69 ? 84.284 114.581 48.472 1.00 13.45 68 VAL B C 1
ATOM 2839 O O . VAL B 1 69 ? 84.483 115.611 49.125 1.00 15.56 68 VAL B O 1
ATOM 2843 N N . GLU B 1 70 ? 83.176 113.854 48.583 1.00 14.95 69 GLU B N 1
ATOM 2844 C CA . GLU B 1 70 ? 82.130 114.172 49.541 1.00 15.98 69 GLU B CA 1
ATOM 2845 C C . GLU B 1 70 ? 81.423 112.873 49.884 1.00 16.45 69 GLU B C 1
ATOM 2846 O O . GLU B 1 70 ? 81.222 112.039 48.994 1.00 17.98 69 GLU B O 1
ATOM 2852 N N . PRO B 1 71 ? 81.034 112.667 51.145 1.00 18.21 70 PRO B N 1
ATOM 2853 C CA . PRO B 1 71 ? 80.123 111.559 51.448 1.00 19.73 70 PRO B CA 1
ATOM 2854 C C . PRO B 1 71 ? 78.688 112.007 51.264 1.00 17.92 70 PRO B C 1
ATOM 2855 O O . PRO B 1 71 ? 78.230 112.889 51.992 1.00 21.91 70 PRO B O 1
ATOM 2859 N N . THR B 1 72 ? 77.959 111.458 50.304 1.00 20.38 71 THR B N 1
ATOM 2860 C CA . THR B 1 72 ? 76.558 111.849 50.200 1.00 23.06 71 THR B CA 1
ATOM 2861 C C . THR B 1 72 ? 75.771 110.751 49.519 1.00 28.45 71 THR B C 1
ATOM 2862 O O . THR B 1 72 ? 76.182 110.261 48.461 1.00 23.23 71 THR B O 1
ATOM 2866 N N . SER B 1 73 ? 74.638 110.382 50.120 1.00 26.71 72 SER B N 1
ATOM 2867 C CA . SER B 1 73 ? 73.757 109.389 49.535 1.00 31.47 72 SER B CA 1
ATOM 2868 C C . SER B 1 73 ? 72.514 110.009 48.895 1.00 32.10 72 SER B C 1
ATOM 2869 O O . SER B 1 73 ? 71.536 109.294 48.651 1.00 28.56 72 SER B O 1
ATOM 2872 N N . GLY B 1 74 ? 72.549 111.311 48.567 1.00 26.73 73 GLY B N 1
ATOM 2873 C CA . GLY B 1 74 ? 71.374 112.009 48.093 1.00 27.91 73 GLY B CA 1
ATOM 2874 C C . GLY B 1 74 ? 71.670 112.956 46.939 1.00 23.94 73 GLY B C 1
ATOM 2875 O O . GLY B 1 74 ? 72.603 112.760 46.152 1.00 22.19 73 GLY B O 1
ATOM 2876 N N . ASN B 1 75 ? 70.836 113.997 46.847 1.00 18.87 74 ASN B N 1
ATOM 2877 C CA . ASN B 1 75 ? 70.899 114.942 45.731 1.00 15.33 74 ASN B CA 1
ATOM 2878 C C . ASN B 1 75 ? 72.196 115.745 45.701 1.00 15.93 74 ASN B C 1
ATOM 2879 O O . ASN B 1 75 ? 72.570 116.245 44.638 1.00 14.38 74 ASN B O 1
ATOM 2884 N N . THR B 1 76 ? 72.864 115.930 46.846 1.00 14.78 75 THR B N 1
ATOM 2885 C CA . THR B 1 76 ? 74.127 116.670 46.840 1.00 15.32 75 THR B CA 1
ATOM 2886 C C . THR B 1 76 ? 75.173 115.991 45.962 1.00 15.97 75 THR B C 1
ATOM 2887 O O . THR B 1 76 ? 75.985 116.674 45.315 1.00 13.61 75 THR B O 1
ATOM 2891 N N . GLY B 1 77 ? 75.156 114.658 45.907 1.00 12.89 76 GLY B N 1
ATOM 2892 C CA . GLY B 1 77 ? 76.077 113.956 45.029 1.00 13.21 76 GLY B CA 1
ATOM 2893 C C . GLY B 1 77 ? 75.809 114.232 43.562 1.00 14.20 76 GLY B C 1
ATOM 2894 O O . GLY B 1 77 ? 76.740 114.351 42.769 1.00 13.18 76 GLY B O 1
ATOM 2895 N N . ILE B 1 78 ? 74.530 114.310 43.180 1.00 13.05 77 ILE B N 1
ATOM 2896 C CA . ILE B 1 78 ? 74.168 114.636 41.806 1.00 12.76 77 ILE B CA 1
ATOM 2897 C C . ILE B 1 78 ? 74.565 116.067 41.485 1.00 13.42 77 ILE B C 1
ATOM 2898 O O . ILE B 1 78 ? 75.021 116.368 40.369 1.00 12.61 77 ILE B O 1
ATOM 2903 N N . ALA B 1 79 ? 74.369 116.976 42.449 1.00 11.98 78 ALA B N 1
ATOM 2904 C CA . ALA B 1 79 ? 74.748 118.374 42.261 1.00 13.99 78 ALA B CA 1
ATOM 2905 C C . ALA B 1 79 ? 76.252 118.509 42.074 1.00 13.73 78 ALA B C 1
ATOM 2906 O O . ALA B 1 79 ? 76.713 119.167 41.132 1.00 12.46 78 ALA B O 1
ATOM 2908 N N . LEU B 1 80 ? 77.038 117.893 42.966 1.00 12.79 79 LEU B N 1
ATOM 2909 C CA . LEU B 1 80 ? 78.489 117.916 42.794 1.00 11.42 79 LEU B CA 1
ATOM 2910 C C . LEU B 1 80 ? 78.906 117.236 41.495 1.00 11.34 79 LEU B C 1
ATOM 2911 O O . LEU B 1 80 ? 79.858 117.673 40.844 1.00 11.12 79 LEU B O 1
ATOM 2916 N N . ALA B 1 81 ? 78.209 116.163 41.100 1.00 13.13 80 ALA B N 1
ATOM 2917 C CA . ALA B 1 81 ? 78.598 115.431 39.895 1.00 12.77 80 ALA B CA 1
ATOM 2918 C C . ALA B 1 81 ? 78.458 116.285 38.630 1.00 13.80 80 ALA B C 1
ATOM 2919 O O . ALA B 1 81 ? 79.376 116.322 37.797 1.00 12.25 80 ALA B O 1
ATOM 2921 N N . PHE B 1 82 ? 77.320 116.977 38.455 1.00 12.52 81 PHE B N 1
ATOM 2922 C CA . PHE B 1 82 ? 77.163 117.766 37.230 1.00 12.96 81 PHE B CA 1
ATOM 2923 C C . PHE B 1 82 ? 78.055 119.005 37.253 1.00 12.64 81 PHE B C 1
ATOM 2924 O O . PHE B 1 82 ? 78.582 119.411 36.213 1.00 13.81 81 PHE B O 1
ATOM 2932 N N . VAL B 1 83 ? 78.245 119.618 38.425 1.00 10.63 82 VAL B N 1
ATOM 2933 C CA . VAL B 1 83 ? 79.162 120.752 38.520 1.00 11.40 82 VAL B CA 1
ATOM 2934 C C . VAL B 1 83 ? 80.576 120.327 38.147 1.00 12.64 82 VAL B C 1
ATOM 2935 O O . VAL B 1 83 ? 81.264 121.004 37.379 1.00 12.48 82 VAL B O 1
ATOM 2939 N N . CYS B 1 84 ? 81.048 119.225 38.721 1.00 10.93 83 CYS B N 1
ATOM 2940 C CA . CYS B 1 84 ? 82.416 118.804 38.429 1.00 12.03 83 CYS B CA 1
ATOM 2941 C C . CYS B 1 84 ? 82.580 118.405 36.964 1.00 13.30 83 CYS B C 1
ATOM 2942 O O . CYS B 1 84 ? 83.647 118.629 36.379 1.00 13.62 83 CYS B O 1
ATOM 2945 N N . ALA B 1 85 ? 81.544 117.810 36.369 1.00 12.57 84 ALA B N 1
ATOM 2946 C CA . ALA B 1 85 ? 81.555 117.525 34.938 1.00 12.84 84 ALA B CA 1
ATOM 2947 C C . ALA B 1 85 ? 81.567 118.815 34.126 1.00 14.86 84 ALA B C 1
ATOM 2948 O O . ALA B 1 85 ? 82.313 118.933 33.143 1.00 14.74 84 ALA B O 1
ATOM 2950 N N . ALA B 1 86 ? 80.762 119.801 34.533 1.00 11.86 85 ALA B N 1
ATOM 2951 C CA . ALA B 1 86 ? 80.724 121.074 33.812 1.00 12.77 85 ALA B CA 1
ATOM 2952 C C . ALA B 1 86 ? 82.038 121.837 33.946 1.00 15.32 85 ALA B C 1
ATOM 2953 O O . ALA B 1 86 ? 82.502 122.457 32.983 1.00 15.28 85 ALA B O 1
ATOM 2955 N N . ARG B 1 87 ? 82.661 121.804 35.124 1.00 14.22 86 ARG B N 1
ATOM 2956 C CA . ARG B 1 87 ? 83.828 122.643 35.363 1.00 11.99 86 ARG B CA 1
ATOM 2957 C C . ARG B 1 87 ? 85.151 121.882 35.274 1.00 14.36 86 ARG B C 1
ATOM 2958 O O . ARG B 1 87 ? 86.206 122.514 35.309 1.00 14.80 86 ARG B O 1
ATOM 2966 N N . GLY B 1 88 ? 85.123 120.561 35.127 1.00 13.68 87 GLY B N 1
ATOM 2967 C CA . GLY B 1 88 ? 86.330 119.819 34.826 1.00 14.64 87 GLY B CA 1
ATOM 2968 C C . GLY B 1 88 ? 87.099 119.273 36.011 1.00 16.46 87 GLY B C 1
ATOM 2969 O O . GLY B 1 88 ? 88.325 119.183 35.944 1.00 17.16 87 GLY B O 1
ATOM 2970 N N . TYR B 1 89 ? 86.425 118.889 37.088 1.00 14.91 88 TYR B N 1
ATOM 2971 C CA . TYR B 1 89 ? 87.080 118.299 38.248 1.00 16.68 88 TYR B CA 1
ATOM 2972 C C . TYR B 1 89 ? 86.768 116.815 38.311 1.00 18.74 88 TYR B C 1
ATOM 2973 O O . TYR B 1 89 ? 85.625 116.408 38.089 1.00 16.15 88 TYR B O 1
ATOM 2982 N N . LYS B 1 90 ? 87.785 116.013 38.629 1.00 16.88 89 LYS B N 1
ATOM 2983 C CA . LYS B 1 90 ? 87.537 114.634 39.030 1.00 18.02 89 LYS B CA 1
ATOM 2984 C C . LYS B 1 90 ? 86.788 114.624 40.353 1.00 18.98 89 LYS B C 1
ATOM 2985 O O . LYS B 1 90 ? 87.162 115.339 41.290 1.00 16.10 89 LYS B O 1
ATOM 2991 N N . LEU B 1 91 ? 85.738 113.811 40.435 1.00 19.41 90 LEU B N 1
ATOM 2992 C CA . LEU B 1 91 ? 84.901 113.739 41.628 1.00 17.90 90 LEU B CA 1
ATOM 2993 C C . LEU B 1 91 ? 84.817 112.300 42.115 1.00 18.71 90 LEU B C 1
ATOM 2994 O O . LEU B 1 91 ? 84.588 111.387 41.318 1.00 19.17 90 LEU B O 1
ATOM 2999 N N . THR B 1 92 ? 84.980 112.106 43.422 1.00 17.17 91 THR B N 1
ATOM 3000 C CA . THR B 1 92 ? 84.731 110.829 44.076 1.00 17.66 91 THR B CA 1
ATOM 3001 C C . THR B 1 92 ? 83.626 111.023 45.104 1.00 16.06 91 THR B C 1
ATOM 3002 O O . THR B 1 92 ? 83.646 111.988 45.874 1.00 16.17 91 THR B O 1
ATOM 3006 N N . LEU B 1 93 ? 82.650 110.139 45.095 1.00 17.98 92 LEU B N 1
ATOM 3007 C CA . LEU B 1 93 ? 81.578 110.173 46.076 1.00 18.52 92 LEU B CA 1
ATOM 3008 C C . LEU B 1 93 ? 81.618 108.874 46.860 1.00 19.52 92 LEU B C 1
ATOM 3009 O O . LEU B 1 93 ? 81.769 107.797 46.275 1.00 22.72 92 LEU B O 1
ATOM 3014 N N . THR B 1 94 ? 81.497 108.973 48.179 1.00 18.85 93 THR B N 1
ATOM 3015 C CA . THR B 1 94 ? 81.393 107.798 49.035 1.00 22.01 93 THR B CA 1
ATOM 3016 C C . THR B 1 94 ? 79.969 107.688 49.565 1.00 20.78 93 THR B C 1
ATOM 3017 O O . THR B 1 94 ? 79.308 108.702 49.815 1.00 21.47 93 THR B O 1
ATOM 3021 N N . MET B 1 95 ? 79.490 106.459 49.705 1.00 19.74 94 MET B N 1
ATOM 3022 C CA . MET B 1 95 ? 78.118 106.205 50.127 1.00 25.44 94 MET B CA 1
ATOM 3023 C C . MET B 1 95 ? 78.005 104.742 50.541 1.00 27.88 94 MET B C 1
ATOM 3024 O O . MET B 1 95 ? 78.759 103.901 50.047 1.00 25.42 94 MET B O 1
ATOM 3029 N N . PRO B 1 96 ? 77.054 104.421 51.424 1.00 30.88 95 PRO B N 1
ATOM 3030 C CA . PRO B 1 96 ? 76.817 103.013 51.769 1.00 34.39 95 PRO B CA 1
ATOM 3031 C C . PRO B 1 96 ? 76.504 102.189 50.526 1.00 40.16 95 PRO B C 1
ATOM 3032 O O . PRO B 1 96 ? 75.857 102.666 49.588 1.00 38.79 95 PRO B O 1
ATOM 3036 N N . GLU B 1 97 ? 76.973 100.938 50.535 1.00 40.02 96 GLU B N 1
ATOM 3037 C CA . GLU B 1 97 ? 76.902 100.027 49.397 1.00 41.04 96 GLU B CA 1
ATOM 3038 C C . GLU B 1 97 ? 75.472 99.616 49.064 1.00 49.80 96 GLU B C 1
ATOM 3039 O O . GLU B 1 97 ? 75.238 98.823 48.143 1.00 52.05 96 GLU B O 1
ATOM 3045 N N . THR B 1 98 ? 74.510 100.145 49.820 1.00 48.24 97 THR B N 1
ATOM 3046 C CA . THR B 1 98 ? 73.099 99.856 49.627 1.00 50.70 97 THR B CA 1
ATOM 3047 C C . THR B 1 98 ? 72.381 100.966 48.875 1.00 53.35 97 THR B C 1
ATOM 3048 O O . THR B 1 98 ? 71.144 100.958 48.804 1.00 56.79 97 THR B O 1
ATOM 3052 N N . MET B 1 99 ? 73.118 101.936 48.339 1.00 52.75 98 MET B N 1
ATOM 3053 C CA . MET B 1 99 ? 72.463 102.961 47.546 1.00 50.95 98 MET B CA 1
ATOM 3054 C C . MET B 1 99 ? 71.854 102.319 46.313 1.00 46.69 98 MET B C 1
ATOM 3055 O O . MET B 1 99 ? 72.446 101.411 45.720 1.00 47.03 98 MET B O 1
ATOM 3060 N N . SER B 1 100 ? 70.673 102.800 45.921 1.00 50.15 99 SER B N 1
ATOM 3061 C CA . SER B 1 100 ? 69.974 102.215 44.784 1.00 47.64 99 SER B CA 1
ATOM 3062 C C . SER B 1 100 ? 70.827 102.285 43.524 1.00 43.34 99 SER B C 1
ATOM 3063 O O . SER B 1 100 ? 71.659 103.181 43.354 1.00 41.73 99 SER B O 1
ATOM 3066 N N . ILE B 1 101 ? 70.618 101.314 42.636 1.00 42.34 100 ILE B N 1
ATOM 3067 C CA . ILE B 1 101 ? 71.377 101.311 41.395 1.00 42.89 100 ILE B CA 1
ATOM 3068 C C . ILE B 1 101 ? 70.979 102.498 40.527 1.00 39.63 100 ILE B C 1
ATOM 3069 O O . ILE B 1 101 ? 71.822 103.070 39.823 1.00 40.15 100 ILE B O 1
ATOM 3074 N N . GLU B 1 102 ? 69.710 102.916 40.588 1.00 38.55 101 GLU B N 1
ATOM 3075 C CA . GLU B 1 102 ? 69.268 104.050 39.782 1.00 39.66 101 GLU B CA 1
ATOM 3076 C C . GLU B 1 102 ? 70.047 105.314 40.127 1.00 38.00 101 GLU B C 1
ATOM 3077 O O . GLU B 1 102 ? 70.466 106.056 39.230 1.00 32.63 101 GLU B O 1
ATOM 3083 N N . ARG B 1 103 ? 70.254 105.581 41.418 1.00 33.95 102 ARG B N 1
ATOM 3084 C CA . ARG B 1 103 ? 71.022 106.768 41.775 1.00 37.83 102 ARG B CA 1
ATOM 3085 C C . ARG B 1 103 ? 72.481 106.619 41.370 1.00 31.28 102 ARG B C 1
ATOM 3086 O O . ARG B 1 103 ? 73.118 107.594 40.962 1.00 26.16 102 ARG B O 1
ATOM 3094 N N . ARG B 1 104 ? 73.030 105.406 41.466 1.00 32.07 103 ARG B N 1
ATOM 3095 C CA . ARG B 1 104 ? 74.424 105.218 41.085 1.00 30.60 103 ARG B CA 1
ATOM 3096 C C . ARG B 1 104 ? 74.618 105.406 39.586 1.00 30.37 103 ARG B C 1
ATOM 3097 O O . ARG B 1 104 ? 75.647 105.937 39.152 1.00 24.99 103 ARG B O 1
ATOM 3105 N N . MET B 1 105 ? 73.639 104.992 38.779 1.00 28.03 104 MET B N 1
ATOM 3106 C CA . MET B 1 105 ? 73.755 105.201 37.340 1.00 26.74 104 MET B CA 1
ATOM 3107 C C . MET B 1 105 ? 73.758 106.686 37.006 1.00 24.07 104 MET B C 1
ATOM 3108 O O . MET B 1 105 ? 74.543 107.141 36.166 1.00 22.54 104 MET B O 1
ATOM 3113 N N . MET B 1 106 ? 72.897 107.459 37.665 1.00 22.27 105 MET B N 1
ATOM 3114 C CA . MET B 1 106 ? 72.886 108.897 37.443 1.00 22.91 105 MET B CA 1
ATOM 3115 C C . MET B 1 106 ? 74.241 109.514 37.777 1.00 22.54 105 MET B C 1
ATOM 3116 O O . MET B 1 106 ? 74.777 110.314 37.005 1.00 19.07 105 MET B O 1
ATOM 3121 N N . LEU B 1 107 ? 74.819 109.135 38.921 1.00 19.87 106 LEU B N 1
ATOM 3122 C CA . LEU B 1 107 ? 76.111 109.692 39.314 1.00 18.34 106 LEU B CA 1
ATOM 3123 C C . LEU B 1 107 ? 77.199 109.337 38.310 1.00 20.31 106 LEU B C 1
ATOM 3124 O O . LEU B 1 107 ? 78.008 110.192 37.928 1.00 17.61 106 LEU B O 1
ATOM 3129 N N . LYS B 1 108 ? 77.243 108.079 37.873 1.00 18.76 107 LYS B N 1
ATOM 3130 C CA . LYS B 1 108 ? 78.281 107.672 36.935 1.00 20.64 107 LYS B CA 1
ATOM 3131 C C . LYS B 1 108 ? 78.093 108.286 35.549 1.00 19.24 107 LYS B C 1
ATOM 3132 O O . LYS B 1 108 ? 79.068 108.402 34.794 1.00 18.61 107 LYS B O 1
ATOM 3138 N N . SER B 1 109 ? 76.876 108.703 35.200 1.00 19.16 108 SER B N 1
ATOM 3139 C CA . SER B 1 109 ? 76.680 109.348 33.906 1.00 18.90 108 SER B CA 1
ATOM 3140 C C . SER B 1 109 ? 77.414 110.675 33.830 1.00 18.86 108 SER B C 1
ATOM 3141 O O . SER B 1 109 ? 77.735 111.139 32.730 1.00 16.45 108 SER B O 1
ATOM 3144 N N . PHE B 1 110 ? 77.709 111.283 34.978 1.00 18.15 109 PHE B N 1
ATOM 3145 C CA . PHE B 1 110 ? 78.525 112.482 35.035 1.00 15.13 109 PHE B CA 1
ATOM 3146 C C . PHE B 1 110 ? 80.005 112.167 35.207 1.00 17.15 109 PHE B C 1
ATOM 3147 O O . PHE B 1 110 ? 80.814 113.092 35.331 1.00 18.24 109 PHE B O 1
ATOM 3155 N N . GLY B 1 111 ? 80.377 110.889 35.242 1.00 17.03 110 GLY B N 1
ATOM 3156 C CA . GLY B 1 111 ? 81.772 110.531 35.422 1.00 17.55 110 GLY B CA 1
ATOM 3157 C C . GLY B 1 111 ? 82.256 110.523 36.851 1.00 19.01 110 GLY B C 1
ATOM 3158 O O . GLY B 1 111 ? 83.471 110.548 37.085 1.00 21.58 110 GLY B O 1
ATOM 3159 N N . ALA B 1 112 ? 81.351 110.488 37.820 1.00 18.34 111 ALA B N 1
ATOM 3160 C CA . ALA B 1 112 ? 81.770 110.415 39.213 1.00 21.03 111 ALA B CA 1
ATOM 3161 C C . ALA B 1 112 ? 82.261 109.010 39.547 1.00 22.30 111 ALA B C 1
ATOM 3162 O O . ALA B 1 112 ? 81.640 108.014 39.166 1.00 21.35 111 ALA B O 1
ATOM 3164 N N . ASP B 1 113 ? 83.380 108.938 40.270 1.00 21.81 112 ASP B N 1
ATOM 3165 C CA . ASP B 1 113 ? 83.883 107.674 40.795 1.00 21.01 112 ASP B CA 1
ATOM 3166 C C . ASP B 1 113 ? 83.191 107.353 42.115 1.00 25.30 112 ASP B C 1
ATOM 3167 O O . ASP B 1 113 ? 83.187 108.171 43.041 1.00 24.57 112 ASP B O 1
ATOM 3169 N N . LEU B 1 114 ? 82.608 106.165 42.207 1.00 21.40 113 LEU B N 1
ATOM 3170 C CA . LEU B 1 114 ? 81.833 105.785 43.378 1.00 26.52 113 LEU B CA 1
ATOM 3171 C C . LEU B 1 114 ? 82.626 104.819 44.249 1.00 28.76 113 LEU B C 1
ATOM 3172 O O . LEU B 1 114 ? 83.076 103.771 43.775 1.00 31.53 113 LEU B O 1
ATOM 3177 N N . VAL B 1 115 ? 82.781 105.168 45.517 1.00 25.29 114 VAL B N 1
ATOM 3178 C CA . VAL B 1 115 ? 83.383 104.291 46.513 1.00 27.19 114 VAL B CA 1
ATOM 3179 C C . VAL B 1 115 ? 82.270 103.848 47.452 1.00 28.63 114 VAL B C 1
ATOM 3180 O O . VAL B 1 115 ? 81.776 104.640 48.265 1.00 28.37 114 VAL B O 1
ATOM 3184 N N . LEU B 1 116 ? 81.856 102.591 47.333 1.00 27.26 115 LEU B N 1
ATOM 3185 C CA . LEU B 1 116 ? 80.840 102.059 48.225 1.00 33.24 115 LEU B CA 1
ATOM 3186 C C . LEU B 1 116 ? 81.484 101.590 49.520 1.00 33.57 115 LEU B C 1
ATOM 3187 O O . LEU B 1 116 ? 82.548 100.961 49.516 1.00 35.83 115 LEU B O 1
ATOM 3192 N N . THR B 1 117 ? 80.847 101.914 50.626 1.00 31.93 116 THR B N 1
ATOM 3193 C CA . THR B 1 117 ? 81.305 101.486 51.931 1.00 35.87 116 THR B CA 1
ATOM 3194 C C . THR B 1 117 ? 80.329 100.468 52.513 1.00 39.16 116 THR B C 1
ATOM 3195 O O . THR B 1 117 ? 79.163 100.420 52.109 1.00 34.72 116 THR B O 1
ATOM 3199 N N . PRO B 1 118 ? 80.782 99.617 53.440 1.00 40.24 117 PRO B N 1
ATOM 3200 C CA . PRO B 1 118 ? 79.916 98.545 53.956 1.00 40.18 117 PRO B CA 1
ATOM 3201 C C . PRO B 1 118 ? 78.582 99.064 54.475 1.00 39.04 117 PRO B C 1
ATOM 3202 O O . PRO B 1 118 ? 78.511 100.090 55.156 1.00 39.44 117 PRO B O 1
ATOM 3206 N N . GLY B 1 119 ? 77.513 98.335 54.138 1.00 41.86 118 GLY B N 1
ATOM 3207 C CA . GLY B 1 119 ? 76.173 98.791 54.462 1.00 41.56 118 GLY B CA 1
ATOM 3208 C C . GLY B 1 119 ? 75.880 98.798 55.947 1.00 44.55 118 GLY B C 1
ATOM 3209 O O . GLY B 1 119 ? 75.135 99.657 56.430 1.00 42.45 118 GLY B O 1
ATOM 3210 N N . ALA B 1 120 ? 76.455 97.847 56.690 1.00 44.58 119 ALA B N 1
ATOM 3211 C CA . ALA B 1 120 ? 76.285 97.836 58.138 1.00 43.85 119 ALA B CA 1
ATOM 3212 C C . ALA B 1 120 ? 76.809 99.115 58.771 1.00 47.06 119 ALA B C 1
ATOM 3213 O O . ALA B 1 120 ? 76.282 99.563 59.798 1.00 43.85 119 ALA B O 1
ATOM 3215 N N . ASP B 1 121 ? 77.838 99.720 58.174 1.00 45.41 120 ASP B N 1
ATOM 3216 C CA . ASP B 1 121 ? 78.423 100.937 58.718 1.00 42.94 120 ASP B CA 1
ATOM 3217 C C . ASP B 1 121 ? 77.627 102.191 58.372 1.00 42.13 120 ASP B C 1
ATOM 3218 O O . ASP B 1 121 ? 77.906 103.254 58.939 1.00 40.71 120 ASP B O 1
ATOM 3223 N N . GLY B 1 122 ? 76.644 102.089 57.477 1.00 41.08 121 GLY B N 1
ATOM 3224 C CA . GLY B 1 122 ? 75.752 103.191 57.170 1.00 38.63 121 GLY B CA 1
ATOM 3225 C C . GLY B 1 122 ? 76.503 104.438 56.745 1.00 37.91 121 GLY B C 1
ATOM 3226 O O . GLY B 1 122 ? 77.605 104.380 56.187 1.00 36.46 121 GLY B O 1
ATOM 3227 N N . MET B 1 123 ? 75.901 105.593 57.041 1.00 36.54 122 MET B N 1
ATOM 3228 C CA . MET B 1 123 ? 76.492 106.863 56.631 1.00 35.41 122 MET B CA 1
ATOM 3229 C C . MET B 1 123 ? 77.794 107.153 57.369 1.00 35.40 122 MET B C 1
ATOM 3230 O O . MET B 1 123 ? 78.674 107.830 56.825 1.00 31.44 122 MET B O 1
ATOM 3235 N N . LYS B 1 124 ? 77.931 106.660 58.604 1.00 33.59 123 LYS B N 1
ATOM 3236 C CA . LYS B 1 124 ? 79.182 106.830 59.336 1.00 33.31 123 LYS B CA 1
ATOM 3237 C C . LYS B 1 124 ? 80.361 106.250 58.564 1.00 29.22 123 LYS B C 1
ATOM 3238 O O . LYS B 1 124 ? 81.430 106.869 58.491 1.00 31.33 123 LYS B O 1
ATOM 3244 N N . GLY B 1 125 ? 80.188 105.065 57.977 1.00 29.02 124 GLY B N 1
ATOM 3245 C CA . GLY B 1 125 ? 81.277 104.460 57.226 1.00 31.03 124 GLY B CA 1
ATOM 3246 C C . GLY B 1 125 ? 81.629 105.241 55.972 1.00 32.60 124 GLY B C 1
ATOM 3247 O O . GLY B 1 125 ? 82.805 105.360 55.610 1.00 25.54 124 GLY B O 1
ATOM 3248 N N . ALA B 1 126 ? 80.618 105.783 55.292 1.00 30.13 125 ALA B N 1
ATOM 3249 C CA . ALA B 1 126 ? 80.890 106.612 54.125 1.00 28.94 125 ALA B CA 1
ATOM 3250 C C . ALA B 1 126 ? 81.585 107.909 54.524 1.00 23.60 125 ALA B C 1
ATOM 3251 O O . ALA B 1 126 ? 82.483 108.381 53.816 1.00 24.13 125 ALA B O 1
ATOM 3253 N N . ILE B 1 127 ? 81.189 108.500 55.654 1.00 25.06 126 ILE B N 1
ATOM 3254 C CA . ILE B 1 127 ? 81.824 109.737 56.097 1.00 22.55 126 ILE B CA 1
ATOM 3255 C C . ILE B 1 127 ? 83.293 109.494 56.430 1.00 25.56 126 ILE B C 1
ATOM 3256 O O . ILE B 1 127 ? 84.164 110.307 56.094 1.00 22.97 126 ILE B O 1
ATOM 3261 N N . SER B 1 128 ? 83.596 108.366 57.081 1.00 27.91 127 SER B N 1
ATOM 3262 C CA . SER B 1 128 ? 84.981 108.075 57.455 1.00 26.83 127 SER B CA 1
ATOM 3263 C C . SER B 1 128 ? 85.864 107.889 56.231 1.00 24.43 127 SER B C 1
ATOM 3264 O O . SER B 1 128 ? 87.003 108.375 56.198 1.00 24.36 127 SER B O 1
ATOM 3267 N N . LYS B 1 129 ? 85.364 107.167 55.221 1.00 24.47 128 LYS B N 1
ATOM 3268 C CA . LYS B 1 129 ? 86.139 106.953 54.004 1.00 25.35 128 LYS B CA 1
ATOM 3269 C C . LYS B 1 129 ? 86.388 108.269 53.269 1.00 24.36 128 LYS B C 1
ATOM 3270 O O . LYS B 1 129 ? 87.488 108.505 52.749 1.00 22.40 128 LYS B O 1
ATOM 3276 N N . ALA B 1 130 ? 85.376 109.139 53.214 1.00 22.47 129 ALA B N 1
ATOM 3277 C CA . ALA B 1 130 ? 85.555 110.424 52.547 1.00 23.15 129 ALA B CA 1
ATOM 3278 C C . ALA B 1 130 ? 86.576 111.294 53.274 1.00 20.36 129 ALA B C 1
ATOM 3279 O O . ALA B 1 130 ? 87.410 111.946 52.636 1.00 18.91 129 ALA B O 1
ATOM 3281 N N . GLU B 1 131 ? 86.535 111.316 54.608 1.00 23.34 130 GLU B N 1
ATOM 3282 C CA . GLU B 1 131 ? 87.492 112.135 55.344 1.00 22.31 130 GLU B CA 1
ATOM 3283 C C . GLU B 1 131 ? 88.912 111.613 55.163 1.00 22.77 130 GLU B C 1
ATOM 3284 O O . GLU B 1 131 ? 89.864 112.397 55.088 1.00 24.52 130 GLU B O 1
ATOM 3290 N N . GLU B 1 132 ? 89.072 110.294 55.085 1.00 22.29 131 GLU B N 1
ATOM 3291 C CA . GLU B 1 132 ? 90.385 109.723 54.808 1.00 24.09 131 GLU B CA 1
ATOM 3292 C C . GLU B 1 132 ? 90.880 110.139 53.429 1.00 24.52 131 GLU B C 1
ATOM 3293 O O . GLU B 1 132 ? 92.023 110.589 53.273 1.00 22.38 131 GLU B O 1
ATOM 3299 N N . LEU B 1 133 ? 90.027 109.985 52.409 1.00 19.40 132 LEU B N 1
ATOM 3300 C CA . LEU B 1 133 ? 90.404 110.382 51.058 1.00 20.45 132 LEU B CA 1
ATOM 3301 C C . LEU B 1 133 ? 90.682 111.874 50.975 1.00 20.02 132 LEU B C 1
ATOM 3302 O O . LEU B 1 133 ? 91.614 112.299 50.283 1.00 22.40 132 LEU B O 1
ATOM 3307 N N . ALA B 1 134 ? 89.875 112.690 51.664 1.00 18.62 133 ALA B N 1
ATOM 3308 C CA . ALA B 1 134 ? 90.047 114.136 51.597 1.00 19.63 133 ALA B CA 1
ATOM 3309 C C . ALA B 1 134 ? 91.353 114.598 52.224 1.00 21.21 133 ALA B C 1
ATOM 3310 O O . ALA B 1 134 ? 91.842 115.683 51.879 1.00 21.13 133 ALA B O 1
ATOM 3312 N N . ALA B 1 135 ? 91.916 113.814 53.146 1.00 20.35 134 ALA B N 1
ATOM 3313 C CA . ALA B 1 135 ? 93.164 114.198 53.792 1.00 23.12 134 ALA B CA 1
ATOM 3314 C C . ALA B 1 135 ? 94.370 114.055 52.871 1.00 24.80 134 ALA B C 1
ATOM 3315 O O . ALA B 1 135 ? 95.446 114.557 53.213 1.00 25.46 134 ALA B O 1
ATOM 3317 N N . GLN B 1 136 ? 94.214 113.400 51.720 1.00 21.92 135 GLN B N 1
ATOM 3318 C CA . GLN B 1 136 ? 95.298 113.326 50.748 1.00 25.86 135 GLN B CA 1
ATOM 3319 C C . GLN B 1 136 ? 95.566 114.709 50.158 1.00 27.05 135 GLN B C 1
ATOM 3320 O O . GLN B 1 136 ? 94.620 115.450 49.858 1.00 26.01 135 GLN B O 1
ATOM 3326 N N . PRO B 1 137 ? 96.832 115.094 49.991 1.00 27.59 136 PRO B N 1
ATOM 3327 C CA . PRO B 1 137 ? 97.124 116.343 49.279 1.00 23.80 136 PRO B CA 1
ATOM 3328 C C . PRO B 1 137 ? 96.469 116.336 47.905 1.00 22.94 136 PRO B C 1
ATOM 3329 O O . PRO B 1 137 ? 96.377 115.301 47.243 1.00 23.39 136 PRO B O 1
ATOM 3333 N N . GLY B 1 138 ? 95.975 117.498 47.496 1.00 22.15 137 GLY B N 1
ATOM 3334 C CA . GLY B 1 138 ? 95.305 117.622 46.220 1.00 20.09 137 GLY B CA 1
ATOM 3335 C C . GLY B 1 138 ? 93.832 117.283 46.225 1.00 22.04 137 GLY B C 1
ATOM 3336 O O . GLY B 1 138 ? 93.213 117.284 45.154 1.00 19.90 137 GLY B O 1
ATOM 3337 N N . TRP B 1 139 ? 93.249 116.997 47.386 1.00 20.11 138 TRP B N 1
ATOM 3338 C CA . TRP B 1 139 ? 91.849 116.601 47.488 1.00 19.73 138 TRP B CA 1
ATOM 3339 C C . TRP B 1 139 ? 91.068 117.639 48.287 1.00 20.35 138 TRP B C 1
ATOM 3340 O O . TRP B 1 139 ? 91.534 118.119 49.327 1.00 21.18 138 TRP B O 1
ATOM 3351 N N . PHE B 1 140 ? 89.874 117.982 47.795 1.00 17.61 139 PHE B N 1
ATOM 3352 C CA . PHE B 1 140 ? 89.007 118.979 48.414 1.00 15.21 139 PHE B CA 1
ATOM 3353 C C . PHE B 1 140 ? 87.691 118.335 48.830 1.00 16.90 139 PHE B C 1
ATOM 3354 O O . PHE B 1 140 ? 87.097 117.578 48.057 1.00 17.66 139 PHE B O 1
ATOM 3362 N N . ILE B 1 141 ? 87.230 118.630 50.045 1.00 15.18 140 ILE B N 1
ATOM 3363 C CA . ILE B 1 141 ? 85.963 118.103 50.536 1.00 14.42 140 ILE B CA 1
ATOM 3364 C C . ILE B 1 141 ? 85.031 119.265 50.871 1.00 14.23 140 ILE B C 1
ATOM 3365 O O . ILE B 1 141 ? 85.368 120.112 51.701 1.00 14.69 140 ILE B O 1
ATOM 3370 N N . PRO B 1 142 ? 83.864 119.365 50.225 1.00 13.78 141 PRO B N 1
ATOM 3371 C CA . PRO B 1 142 ? 83.014 120.557 50.424 1.00 17.37 141 PRO B CA 1
ATOM 3372 C C . PRO B 1 142 ? 82.383 120.649 51.806 1.00 15.55 141 PRO B C 1
ATOM 3373 O O . PRO B 1 142 ? 82.232 121.762 52.326 1.00 13.58 141 PRO B O 1
ATOM 3377 N N . GLN B 1 143 ? 81.985 119.518 52.396 1.00 14.10 142 GLN B N 1
ATOM 3378 C CA . GLN B 1 143 ? 81.380 119.459 53.726 1.00 16.71 142 GLN B CA 1
ATOM 3379 C C . GLN B 1 143 ? 80.016 120.146 53.750 1.00 15.26 142 GLN B C 1
ATOM 3380 O O . GLN B 1 143 ? 79.874 121.236 54.311 1.00 16.12 142 GLN B O 1
ATOM 3386 N N . GLN B 1 144 ? 78.999 119.503 53.171 1.00 13.47 143 GLN B N 1
ATOM 3387 C CA . GLN B 1 144 ? 77.718 120.181 52.976 1.00 14.50 143 GLN B CA 1
ATOM 3388 C C . GLN B 1 144 ? 77.042 120.586 54.284 1.00 18.12 143 GLN B C 1
ATOM 3389 O O . GLN B 1 144 ? 76.213 121.503 54.271 1.00 16.63 143 GLN B O 1
ATOM 3395 N N . PHE B 1 145 ? 77.360 119.935 55.407 1.00 15.97 144 PHE B N 1
ATOM 3396 C CA . PHE B 1 145 ? 76.698 120.268 56.667 1.00 18.63 144 PHE B CA 1
ATOM 3397 C C . PHE B 1 145 ? 77.419 121.349 57.459 1.00 21.66 144 PHE B C 1
ATOM 3398 O O . PHE B 1 145 ? 76.930 121.743 58.529 1.00 17.97 144 PHE B O 1
ATOM 3406 N N . LYS B 1 146 ? 78.561 121.834 56.969 1.00 15.88 145 LYS B N 1
ATOM 3407 C CA . LYS B 1 146 ? 79.321 122.866 57.662 1.00 20.30 145 LYS B CA 1
ATOM 3408 C C . LYS B 1 146 ? 79.655 124.066 56.801 1.00 20.01 145 LYS B C 1
ATOM 3409 O O . LYS B 1 146 ? 79.948 125.130 57.357 1.00 21.57 145 LYS B O 1
ATOM 3415 N N . ASN B 1 147 ? 79.607 123.946 55.481 1.00 17.11 146 ASN B N 1
ATOM 3416 C CA . ASN B 1 147 ? 80.139 124.973 54.595 1.00 14.32 146 ASN B CA 1
ATOM 3417 C C . ASN B 1 147 ? 79.229 126.196 54.583 1.00 16.13 146 ASN B C 1
ATOM 3418 O O . ASN B 1 147 ? 78.078 126.095 54.142 1.00 13.12 146 ASN B O 1
ATOM 3423 N N . PRO B 1 148 ? 79.690 127.360 55.052 1.00 20.06 147 PRO B N 1
ATOM 3424 C CA . PRO B 1 148 ? 78.841 128.564 54.991 1.00 17.34 147 PRO B CA 1
ATOM 3425 C C . PRO B 1 148 ? 78.414 128.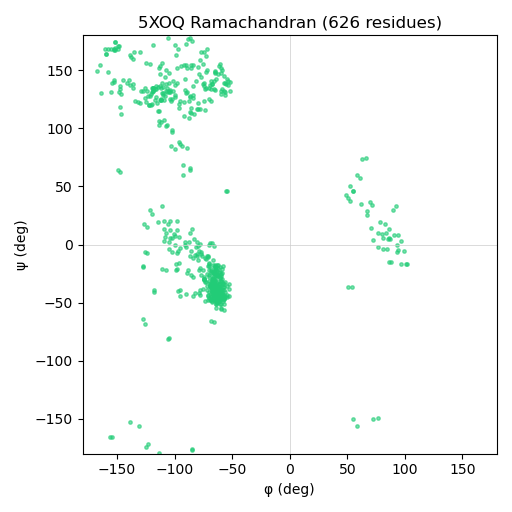940 53.577 1.00 17.33 147 PRO B C 1
ATOM 3426 O O . PRO B 1 148 ? 77.416 129.657 53.419 1.00 15.60 147 PRO B O 1
ATOM 3430 N N . ALA B 1 149 ? 79.126 128.476 52.541 1.00 13.95 148 ALA B N 1
ATOM 3431 C CA . ALA B 1 149 ? 78.703 128.792 51.180 1.00 13.91 148 ALA B CA 1
ATOM 3432 C C . ALA B 1 149 ? 77.354 128.165 50.842 1.00 13.65 148 ALA B C 1
ATOM 3433 O O . ALA B 1 149 ? 76.697 128.624 49.904 1.00 13.13 148 ALA B O 1
ATOM 3435 N N . ASN B 1 150 ? 76.926 127.138 51.603 1.00 12.82 149 ASN B N 1
ATOM 3436 C CA . ASN B 1 150 ? 75.638 126.481 51.430 1.00 14.93 149 ASN B CA 1
ATOM 3437 C C . ASN B 1 150 ? 74.542 127.499 51.760 1.00 14.28 149 ASN B C 1
ATOM 3438 O O . ASN B 1 150 ? 73.818 127.900 50.844 1.00 12.54 149 ASN B O 1
ATOM 3443 N N . PRO B 1 151 ? 74.371 127.973 53.007 1.00 13.14 150 PRO B N 1
ATOM 3444 C CA . PRO B 1 151 ? 73.325 128.991 53.215 1.00 14.04 150 PRO B CA 1
ATOM 3445 C C . PRO B 1 151 ? 73.562 130.269 52.423 1.00 13.13 150 PRO B C 1
ATOM 3446 O O . PRO B 1 151 ? 72.589 130.905 51.998 1.00 13.85 150 PRO B O 1
ATOM 3450 N N . ALA B 1 152 ? 74.821 130.650 52.170 1.00 12.90 151 ALA B N 1
ATOM 3451 C CA . ALA B 1 152 ? 75.076 131.903 51.462 1.00 15.73 151 ALA B CA 1
ATOM 3452 C C . ALA B 1 152 ? 74.462 131.907 50.060 1.00 13.91 151 ALA B C 1
ATOM 3453 O O . ALA B 1 152 ? 74.008 132.955 49.584 1.00 13.46 151 ALA B O 1
ATOM 3455 N N . ILE B 1 153 ? 74.449 130.763 49.366 1.00 12.96 152 ILE B N 1
ATOM 3456 C CA . ILE B 1 153 ? 73.906 130.800 48.003 1.00 11.55 152 ILE B CA 1
ATOM 3457 C C . ILE B 1 153 ? 72.391 131.007 48.047 1.00 13.17 152 ILE B C 1
ATOM 3458 O O . ILE B 1 153 ? 71.804 131.582 47.116 1.00 12.66 152 ILE B O 1
ATOM 3463 N N . HIS B 1 154 ? 71.741 130.570 49.133 1.00 12.72 153 HIS B N 1
ATOM 3464 C CA . HIS B 1 154 ? 70.312 130.817 49.299 1.00 12.98 153 HIS B CA 1
ATOM 3465 C C . HIS B 1 154 ? 70.031 132.267 49.678 1.00 12.95 153 HIS B C 1
ATOM 3466 O O . HIS B 1 154 ? 68.971 132.796 49.327 1.00 13.38 153 HIS B O 1
ATOM 3473 N N . VAL B 1 155 ? 70.963 132.925 50.384 1.00 12.74 154 VAL B N 1
ATOM 3474 C CA . VAL B 1 155 ? 70.848 134.365 50.610 1.00 13.80 154 VAL B CA 1
ATOM 3475 C C . VAL B 1 155 ? 70.944 135.119 49.289 1.00 15.74 154 VAL B C 1
ATOM 3476 O O . VAL B 1 155 ? 70.282 136.142 49.092 1.00 15.16 154 VAL B O 1
ATOM 3480 N N . LYS B 1 156 ? 71.771 134.629 48.363 1.00 13.76 155 LYS B N 1
ATOM 3481 C CA . LYS B 1 156 ? 72.061 135.348 47.130 1.00 16.06 155 LYS B CA 1
ATOM 3482 C C . LYS B 1 156 ? 71.092 135.035 45.997 1.00 17.54 155 LYS B C 1
ATOM 3483 O O . LYS B 1 156 ? 70.932 135.865 45.090 1.00 17.01 155 LYS B O 1
ATOM 3489 N N . THR B 1 157 ? 70.449 133.867 46.019 1.00 11.77 156 THR B N 1
ATOM 3490 C CA . THR B 1 157 ? 69.626 133.442 44.893 1.00 11.64 156 THR B CA 1
ATOM 3491 C C . THR B 1 157 ? 68.205 133.087 45.353 1.00 13.65 156 THR B C 1
ATOM 3492 O O . THR B 1 157 ? 67.266 133.813 45.032 1.00 13.52 156 THR B O 1
ATOM 3496 N N . THR B 1 158 ? 68.037 131.999 46.109 1.00 12.66 157 THR B N 1
ATOM 3497 C CA . THR B 1 158 ? 66.699 131.527 46.478 1.00 13.84 157 THR B CA 1
ATOM 3498 C C . THR B 1 158 ? 65.863 132.620 47.146 1.00 13.82 157 THR B C 1
ATOM 3499 O O . THR B 1 158 ? 64.683 132.808 46.820 1.00 12.13 157 THR B O 1
ATOM 3503 N N . GLY B 1 159 ? 66.461 133.345 48.090 1.00 13.29 158 GLY B N 1
ATOM 3504 C CA . GLY B 1 159 ? 65.755 134.350 48.849 1.00 12.93 158 GLY B CA 1
ATOM 3505 C C . GLY B 1 159 ? 65.271 135.498 47.992 1.00 13.98 158 GLY B C 1
ATOM 3506 O O . GLY B 1 159 ? 64.085 135.848 48.002 1.00 13.66 158 GLY B O 1
ATOM 3507 N N . PRO B 1 160 ? 66.187 136.129 47.252 1.00 15.25 159 PRO B N 1
ATOM 3508 C CA . PRO B 1 160 ? 65.756 137.183 46.322 1.00 14.62 159 PRO B CA 1
ATOM 3509 C C . PRO B 1 160 ? 64.715 136.712 45.321 1.00 15.06 159 PRO B C 1
ATOM 3510 O O . PRO B 1 160 ? 63.778 137.460 45.020 1.00 15.83 159 PRO B O 1
ATOM 3514 N N . GLU B 1 161 ? 64.860 135.499 44.779 1.00 13.84 160 GLU B N 1
ATOM 3515 C CA . GLU B 1 161 ? 63.849 134.995 43.851 1.00 12.61 160 GLU B CA 1
ATOM 3516 C C . GLU B 1 161 ? 62.469 134.990 44.498 1.00 13.71 160 GLU B C 1
ATOM 3517 O O . GLU B 1 161 ? 61.486 135.411 43.883 1.00 14.16 160 GLU B O 1
ATOM 3523 N N . ILE B 1 162 ? 62.380 134.508 45.739 1.00 13.54 161 ILE B N 1
ATOM 3524 C CA . ILE B 1 162 ? 61.097 134.507 46.453 1.00 15.07 161 ILE B CA 1
ATOM 3525 C C . ILE B 1 162 ? 60.614 135.933 46.677 1.00 17.22 161 ILE B C 1
ATOM 3526 O O . ILE B 1 162 ? 59.461 136.277 46.382 1.00 14.63 161 ILE B O 1
ATOM 3531 N N . TRP B 1 163 ? 61.500 136.782 47.204 1.00 15.21 162 TRP B N 1
ATOM 3532 C CA . TRP B 1 163 ? 61.155 138.175 47.466 1.00 14.87 162 TRP B CA 1
ATOM 3533 C C . TRP B 1 163 ? 60.673 138.872 46.193 1.00 16.50 162 TRP B C 1
ATOM 3534 O O . TRP B 1 163 ? 59.590 139.475 46.170 1.00 14.65 162 TRP B O 1
ATOM 3545 N N . ASN B 1 164 ? 61.456 138.772 45.112 1.00 16.44 163 ASN B N 1
ATOM 3546 C CA . ASN B 1 164 ? 61.147 139.525 43.899 1.00 17.87 163 ASN B CA 1
ATOM 3547 C C . ASN B 1 164 ? 59.918 138.981 43.179 1.00 19.33 163 ASN B C 1
ATOM 3548 O O . ASN B 1 164 ? 59.080 139.765 42.714 1.00 17.03 163 ASN B O 1
ATOM 3553 N N . ASP B 1 165 ? 59.793 137.651 43.054 1.00 17.54 164 ASP B N 1
ATOM 3554 C CA . ASP B 1 165 ? 58.656 137.094 42.314 1.00 16.73 164 ASP B CA 1
ATOM 3555 C C . ASP B 1 165 ? 57.327 137.404 43.007 1.00 18.20 164 ASP B C 1
ATOM 3556 O O . ASP B 1 165 ? 56.306 137.618 42.335 1.00 15.80 164 ASP B O 1
ATOM 3561 N N . THR B 1 166 ? 57.314 137.409 44.347 1.00 16.01 165 THR B N 1
ATOM 3562 C CA . THR B 1 166 ? 56.114 137.725 45.125 1.00 19.39 165 THR B CA 1
ATOM 3563 C C . THR B 1 166 ? 55.868 139.219 45.257 1.00 20.27 165 THR B C 1
ATOM 3564 O O . THR B 1 166 ? 54.861 139.606 45.863 1.00 18.31 165 THR B O 1
ATOM 3568 N N . GLU B 1 167 ? 56.753 140.051 44.710 1.00 18.39 166 GLU B N 1
ATOM 3569 C CA . GLU B 1 167 ? 56.688 141.498 44.893 1.00 19.43 166 GLU B CA 1
ATOM 3570 C C . GLU B 1 167 ? 56.550 141.848 46.374 1.00 20.38 166 GLU B C 1
ATOM 3571 O O . GLU B 1 167 ? 55.800 142.742 46.763 1.00 22.34 166 GLU B O 1
ATOM 3577 N N . GLY B 1 168 ? 57.283 141.117 47.208 1.00 18.07 167 GLY B N 1
ATOM 3578 C CA . GLY B 1 168 ? 57.362 141.414 48.624 1.00 20.53 167 GLY B CA 1
ATOM 3579 C C . GLY B 1 168 ? 56.232 140.862 49.454 1.00 21.86 167 GLY B C 1
ATOM 3580 O O . GLY B 1 168 ? 56.114 141.219 50.631 1.00 23.30 167 GLY B O 1
ATOM 3581 N N . GLN B 1 169 ? 55.397 139.998 48.885 1.00 20.44 168 GLN B N 1
ATOM 3582 C CA . GLN B 1 169 ? 54.257 139.446 49.601 1.00 21.31 168 GLN B CA 1
ATOM 3583 C C . GLN B 1 169 ? 54.617 138.027 50.018 1.00 18.66 168 GLN B C 1
ATOM 3584 O O . GLN B 1 169 ? 54.314 137.044 49.341 1.00 19.50 168 GLN B O 1
ATOM 3590 N N . VAL B 1 170 ? 55.289 137.933 51.158 1.00 17.95 169 VAL B N 1
ATOM 3591 C CA . VAL B 1 170 ? 55.625 136.643 51.738 1.00 16.77 169 VAL B CA 1
ATOM 3592 C C . VAL B 1 170 ? 55.585 136.780 53.254 1.00 18.85 169 VAL B C 1
ATOM 3593 O O . VAL B 1 170 ? 56.391 137.497 53.859 1.00 19.47 169 VAL B O 1
ATOM 3597 N N . ASP B 1 171 ? 54.618 136.110 53.878 1.00 16.14 170 ASP B N 1
ATOM 3598 C CA . ASP B 1 171 ? 54.387 136.240 55.306 1.00 17.41 170 ASP B CA 1
ATOM 3599 C C . ASP B 1 171 ? 54.821 135.027 56.096 1.00 15.88 170 ASP B C 1
ATOM 3600 O O . ASP B 1 171 ? 55.059 135.143 57.306 1.00 16.17 170 ASP B O 1
ATOM 3605 N N . VAL B 1 172 ? 54.920 133.879 55.441 1.00 14.51 171 VAL B N 1
ATOM 3606 C CA . VAL B 1 172 ? 55.344 132.628 56.046 1.00 11.80 171 VAL B CA 1
ATOM 3607 C C . VAL B 1 172 ? 56.260 131.938 55.046 1.00 12.36 171 VAL B C 1
ATOM 3608 O O . VAL B 1 172 ? 55.982 131.924 53.845 1.00 13.96 171 VAL B O 1
ATOM 3612 N N . PHE B 1 173 ? 57.356 131.372 55.531 1.00 13.70 172 PHE B N 1
ATOM 3613 C CA . PHE B 1 173 ? 58.209 130.534 54.696 1.00 15.05 172 PHE B CA 1
ATOM 3614 C C . PHE B 1 173 ? 58.391 129.192 55.390 1.00 14.03 172 PHE B C 1
ATOM 3615 O O . PHE B 1 173 ? 58.771 129.148 56.562 1.00 14.57 172 PHE B O 1
ATOM 3623 N N . VAL B 1 174 ? 58.081 128.106 54.681 1.00 12.61 173 VAL B N 1
ATOM 3624 C CA . VAL B 1 174 ? 58.071 126.757 55.240 1.00 12.08 173 VAL B CA 1
ATOM 3625 C C . VAL B 1 174 ? 59.060 125.918 54.447 1.00 12.46 173 VAL B C 1
ATOM 3626 O O . VAL B 1 174 ? 58.997 125.893 53.213 1.00 13.02 173 VAL B O 1
ATOM 3630 N N . ALA B 1 175 ? 59.962 125.224 55.143 1.00 13.80 174 ALA B N 1
ATOM 3631 C CA . ALA B 1 175 ? 60.998 124.473 54.437 1.00 14.60 174 ALA B CA 1
ATOM 3632 C C . ALA B 1 175 ? 61.395 123.227 55.216 1.00 12.93 174 ALA B C 1
ATOM 3633 O O . ALA B 1 175 ? 61.654 123.299 56.423 1.00 13.28 174 ALA B O 1
ATOM 3635 N N . GLY B 1 176 ? 61.435 122.088 54.524 1.00 12.13 175 GLY B N 1
ATOM 3636 C CA . GLY B 1 176 ? 62.090 120.922 55.086 1.00 10.60 175 GLY B CA 1
ATOM 3637 C C . GLY B 1 176 ? 63.567 121.194 55.307 1.00 12.92 175 GLY B C 1
ATOM 3638 O O . GLY B 1 176 ? 64.199 121.947 54.566 1.00 14.51 175 GLY B O 1
ATOM 3639 N N . VAL B 1 177 ? 64.119 120.590 56.355 1.00 12.20 176 VAL B N 1
ATOM 3640 C CA . VAL B 1 177 ? 65.496 120.844 56.767 1.00 12.81 176 VAL B CA 1
ATOM 3641 C C . VAL B 1 177 ? 66.300 119.563 56.582 1.00 13.81 176 VAL B C 1
ATOM 3642 O O . VAL B 1 177 ? 66.055 118.556 57.261 1.00 14.28 176 VAL B O 1
ATOM 3646 N N . GLY B 1 178 ? 67.261 119.600 55.666 1.00 12.75 177 GLY B N 1
ATOM 3647 C CA . GLY B 1 178 ? 68.248 118.541 55.553 1.00 14.75 177 GLY B CA 1
ATOM 3648 C C . GLY B 1 178 ? 69.552 119.059 56.128 1.00 16.67 177 GLY B C 1
ATOM 3649 O O . GLY B 1 178 ? 69.875 118.800 57.297 1.00 15.60 177 GLY B O 1
ATOM 3650 N N . THR B 1 179 ? 70.281 119.844 55.325 1.00 13.74 178 THR B N 1
ATOM 3651 C CA . THR B 1 179 ? 71.386 120.638 55.851 1.00 13.64 178 THR B CA 1
ATOM 3652 C C . THR B 1 179 ? 70.901 121.893 56.564 1.00 14.03 178 THR B C 1
ATOM 3653 O O . THR B 1 179 ? 71.646 122.461 57.369 1.00 14.92 178 THR B O 1
ATOM 3657 N N . GLY B 1 180 ? 69.673 122.333 56.296 1.00 14.40 179 GLY B N 1
ATOM 3658 C CA . GLY B 1 180 ? 69.215 123.603 56.806 1.00 11.49 179 GLY B CA 1
ATOM 3659 C C . GLY B 1 180 ? 69.662 124.809 56.011 1.00 12.23 179 GLY B C 1
ATOM 3660 O O . GLY B 1 180 ? 69.258 125.931 56.347 1.00 14.21 179 GLY B O 1
ATOM 3661 N N . GLY B 1 181 ? 70.484 124.625 54.972 1.00 12.76 180 GLY B N 1
ATOM 3662 C CA . GLY B 1 181 ? 70.966 125.775 54.215 1.00 12.65 180 GLY B CA 1
ATOM 3663 C C . GLY B 1 181 ? 69.846 126.590 53.587 1.00 13.76 180 GLY B C 1
ATOM 3664 O O . GLY B 1 181 ? 69.861 127.823 53.639 1.00 12.73 180 GLY B O 1
ATOM 3665 N N . THR B 1 182 ? 68.868 125.914 52.969 1.00 11.53 181 THR B N 1
ATOM 3666 C CA . THR B 1 182 ? 67.741 126.614 52.351 1.00 10.25 181 THR B CA 1
ATOM 3667 C C . THR B 1 182 ? 67.002 127.499 53.351 1.00 12.65 181 THR B C 1
ATOM 3668 O O . THR B 1 182 ? 66.806 128.698 53.120 1.00 11.99 181 THR B O 1
ATOM 3672 N N . ILE B 1 183 ? 66.529 126.911 54.445 1.00 11.16 182 ILE B N 1
ATOM 3673 C CA . ILE B 1 183 ? 65.762 127.705 55.400 1.00 13.62 182 ILE B CA 1
ATOM 3674 C C . ILE B 1 183 ? 66.633 128.801 56.010 1.00 12.54 182 ILE B C 1
ATOM 3675 O O . ILE B 1 183 ? 66.181 129.939 56.195 1.00 13.70 182 ILE B O 1
ATOM 3680 N N . THR B 1 184 ? 67.910 128.500 56.268 1.00 15.23 183 THR B N 1
ATOM 3681 C CA . THR B 1 184 ? 68.804 129.482 56.884 1.00 13.51 183 THR B CA 1
ATOM 3682 C C . THR B 1 184 ? 69.020 130.667 55.965 1.00 15.26 183 THR B C 1
ATOM 3683 O O . THR B 1 184 ? 68.897 131.825 56.384 1.00 16.51 183 THR B O 1
ATOM 3687 N N . GLY B 1 185 ? 69.329 130.395 54.697 1.00 13.66 184 GLY B N 1
ATOM 3688 C CA . GLY B 1 185 ? 69.635 131.473 53.778 1.00 13.34 184 GLY B CA 1
ATOM 3689 C C . GLY B 1 185 ? 68.418 132.289 53.394 1.00 12.91 184 GLY B C 1
ATOM 3690 O O . GLY B 1 185 ? 68.500 133.512 53.261 1.00 12.50 184 GLY B O 1
ATOM 3691 N N . VAL B 1 186 ? 67.273 131.631 53.194 1.00 12.96 185 VAL B N 1
ATOM 3692 C CA . VAL B 1 186 ? 66.084 132.393 52.831 1.00 12.30 185 VAL B CA 1
ATOM 3693 C C . VAL B 1 186 ? 65.636 133.258 54.003 1.00 13.66 185 VAL B C 1
ATOM 3694 O O . VAL B 1 186 ? 65.266 134.425 53.822 1.00 14.17 185 VAL B O 1
ATOM 3698 N N . ALA B 1 187 ? 65.678 132.709 55.219 1.00 13.13 186 ALA B N 1
ATOM 3699 C CA . ALA B 1 187 ? 65.273 133.471 56.399 1.00 12.65 186 ALA B CA 1
ATOM 3700 C C . ALA B 1 187 ? 66.241 134.615 56.683 1.00 16.56 186 ALA B C 1
ATOM 3701 O O . ALA B 1 187 ? 65.816 135.724 57.043 1.00 15.07 186 ALA B O 1
ATOM 3703 N N . ARG B 1 188 ? 67.546 134.372 56.524 1.00 15.43 187 ARG B N 1
ATOM 3704 C CA . ARG B 1 188 ? 68.509 135.455 56.681 1.00 18.21 187 ARG B CA 1
ATOM 3705 C C . ARG B 1 188 ? 68.226 136.572 55.691 1.00 17.47 187 ARG B C 1
ATOM 3706 O O . ARG B 1 188 ? 68.191 137.749 56.068 1.00 18.42 187 ARG B O 1
ATOM 3714 N N . PHE B 1 189 ? 67.991 136.220 54.420 1.00 16.11 188 PHE B N 1
ATOM 3715 C CA . PHE B 1 189 ? 67.742 137.246 53.412 1.00 14.15 188 PHE B CA 1
ATOM 3716 C C . PHE B 1 189 ? 66.489 138.049 53.741 1.00 17.96 188 PHE B C 1
ATOM 3717 O O . PHE B 1 189 ? 66.512 139.285 53.721 1.00 20.01 188 PHE B O 1
ATOM 3725 N N . LEU B 1 190 ? 65.383 137.364 54.057 1.00 15.22 189 LEU B N 1
ATOM 3726 C CA . LEU B 1 190 ? 64.123 138.063 54.290 1.00 16.41 189 LEU B CA 1
ATOM 3727 C C . LEU B 1 190 ? 64.171 138.894 55.570 1.00 17.28 189 LEU B C 1
ATOM 3728 O O . LEU B 1 190 ? 63.776 140.066 55.572 1.00 19.98 189 LEU B O 1
ATOM 3733 N N . LYS B 1 191 ? 64.643 138.301 56.668 1.00 18.67 190 LYS B N 1
ATOM 3734 C CA . LYS B 1 191 ? 64.624 138.978 57.966 1.00 19.45 190 LYS B CA 1
ATOM 3735 C C . LYS B 1 191 ? 65.742 140.005 58.107 1.00 21.89 190 LYS B C 1
ATOM 3736 O O . LYS B 1 191 ? 65.509 141.109 58.614 1.00 19.88 190 LYS B O 1
ATOM 3742 N N . HIS B 1 192 ? 66.960 139.667 57.674 1.00 19.07 191 HIS B N 1
ATOM 3743 C CA . HIS B 1 192 ? 68.095 140.543 57.932 1.00 19.29 191 HIS B CA 1
ATOM 3744 C C . HIS B 1 192 ? 68.386 141.487 56.777 1.00 22.41 191 HIS B C 1
ATOM 3745 O O . HIS B 1 192 ? 68.638 142.674 57.006 1.00 26.69 191 HIS B O 1
ATOM 3752 N N . GLU B 1 193 ? 68.365 141.006 55.532 1.00 20.83 192 GLU B N 1
ATOM 3753 C CA . GLU B 1 193 ? 68.688 141.922 54.442 1.00 18.74 192 GLU B CA 1
ATOM 3754 C C . GLU B 1 193 ? 67.500 142.810 54.095 1.00 21.51 192 GLU B C 1
ATOM 3755 O O . GLU B 1 193 ? 67.670 144.013 53.876 1.00 23.35 192 GLU B O 1
ATOM 3761 N N . LYS B 1 194 ? 66.288 142.252 54.061 1.00 18.79 193 LYS B N 1
ATOM 3762 C CA . LYS B 1 194 ? 65.115 143.017 53.661 1.00 18.53 193 LYS B CA 1
ATOM 3763 C C . LYS B 1 194 ? 64.300 143.514 54.843 1.00 19.69 193 LYS B C 1
ATOM 3764 O O . LYS B 1 194 ? 63.290 144.183 54.632 1.00 22.20 193 LYS B O 1
ATOM 3770 N N . LYS B 1 195 ? 64.712 143.201 56.074 1.00 21.88 194 LYS B N 1
ATOM 3771 C CA . LYS B 1 195 ? 64.031 143.660 57.292 1.00 24.57 194 LYS B CA 1
ATOM 3772 C C . LYS B 1 195 ? 62.546 143.327 57.252 1.00 25.02 194 LYS B C 1
ATOM 3773 O O . LYS B 1 195 ? 61.695 144.098 57.700 1.00 21.97 194 LYS B O 1
ATOM 3779 N N . HIS B 1 196 ? 62.225 142.167 56.700 1.00 21.52 195 HIS B N 1
ATOM 3780 C CA . HIS B 1 196 ? 60.830 141.883 56.452 1.00 20.77 195 HIS B CA 1
ATOM 3781 C C . HIS B 1 196 ? 60.297 140.886 57.465 1.00 20.55 195 HIS B C 1
ATOM 3782 O O . HIS B 1 196 ? 60.934 139.851 57.706 1.00 22.24 195 HIS B O 1
ATOM 3789 N N . PRO B 1 197 ? 59.147 141.160 58.085 1.00 23.87 196 PRO B N 1
ATOM 3790 C CA . PRO B 1 197 ? 58.555 140.185 59.016 1.00 24.18 196 PRO B CA 1
ATOM 3791 C C . PRO B 1 197 ? 58.074 138.952 58.265 1.00 20.84 196 PRO B C 1
ATOM 3792 O O . PRO B 1 197 ? 57.264 139.047 57.343 1.00 23.48 196 PRO B O 1
ATOM 3796 N N . VAL B 1 198 ? 58.580 137.791 58.660 1.00 17.07 197 VAL B N 1
ATOM 3797 C CA . VAL B 1 198 ? 58.136 136.532 58.070 1.00 19.25 197 VAL B CA 1
ATOM 3798 C C . VAL B 1 198 ? 58.206 135.463 59.150 1.00 18.11 197 VAL B C 1
ATOM 3799 O O . VAL B 1 198 ? 59.161 135.414 59.926 1.00 17.29 197 VAL B O 1
ATOM 3803 N N . HIS B 1 199 ? 57.164 134.635 59.224 1.00 16.77 198 HIS B N 1
ATOM 3804 C CA . HIS B 1 199 ? 57.122 133.505 60.151 1.00 15.86 198 HIS B CA 1
ATOM 3805 C C . HIS B 1 199 ? 57.801 132.325 59.471 1.00 16.27 198 HIS B C 1
ATOM 3806 O O . HIS B 1 199 ? 57.296 131.807 58.470 1.00 15.05 198 HIS B O 1
ATOM 3813 N N . VAL B 1 200 ? 58.946 131.905 59.997 1.00 16.02 199 VAL B N 1
ATOM 3814 C CA . VAL B 1 200 ? 59.764 130.885 59.348 1.00 16.13 199 VAL B CA 1
ATOM 3815 C C . VAL B 1 200 ? 59.554 129.550 60.059 1.00 13.52 199 VAL B C 1
ATOM 3816 O O . VAL B 1 200 ? 59.747 129.439 61.277 1.00 13.81 199 VAL B O 1
ATOM 3820 N N . VAL B 1 201 ? 59.170 128.526 59.292 1.00 14.04 200 VAL B N 1
ATOM 3821 C CA . VAL B 1 201 ? 58.783 127.224 59.830 1.00 13.45 200 VAL B CA 1
ATOM 3822 C C . VAL B 1 201 ? 59.674 126.150 59.225 1.00 14.18 200 VAL B C 1
ATOM 3823 O O . VAL B 1 201 ? 59.690 125.968 58.000 1.00 12.51 200 VAL B O 1
ATOM 3827 N N . ALA B 1 202 ? 60.399 125.428 60.077 1.00 13.70 201 ALA B N 1
ATOM 3828 C CA . ALA B 1 202 ? 61.169 124.267 59.647 1.00 14.44 201 ALA B CA 1
ATOM 3829 C C . ALA B 1 202 ? 60.314 123.015 59.773 1.00 14.63 201 ALA B C 1
ATOM 3830 O O . ALA B 1 202 ? 59.553 122.873 60.729 1.00 14.24 201 ALA B O 1
ATOM 3832 N N . VAL B 1 203 ? 60.454 122.100 58.813 1.00 13.51 202 VAL B N 1
ATOM 3833 C CA . VAL B 1 203 ? 59.729 120.833 58.815 1.00 13.25 202 VAL B CA 1
ATOM 3834 C C . VAL B 1 203 ? 60.744 119.712 58.926 1.00 14.11 202 VAL B C 1
ATOM 3835 O O . VAL B 1 203 ? 61.759 119.725 58.223 1.00 12.34 202 VAL B O 1
ATOM 3839 N N . GLU B 1 204 ? 60.474 118.756 59.809 1.00 14.32 203 GLU B N 1
ATOM 3840 C CA . GLU B 1 204 ? 61.325 117.599 60.022 1.00 15.76 203 GLU B CA 1
ATOM 3841 C C . GLU B 1 204 ? 60.431 116.380 60.181 1.00 15.36 203 GLU B C 1
ATOM 3842 O O . GLU B 1 204 ? 59.220 116.518 60.393 1.00 16.95 203 GLU B O 1
ATOM 3848 N N . PRO B 1 205 ? 60.987 115.173 60.043 1.00 17.91 204 PRO B N 1
ATOM 3849 C CA . PRO B 1 205 ? 60.171 113.962 60.206 1.00 15.28 204 PRO B CA 1
ATOM 3850 C C . PRO B 1 205 ? 59.753 113.759 61.657 1.00 19.17 204 PRO B C 1
ATOM 3851 O O . PRO B 1 205 ? 60.566 113.882 62.580 1.00 18.99 204 PRO B O 1
ATOM 3855 N N . ALA B 1 206 ? 58.468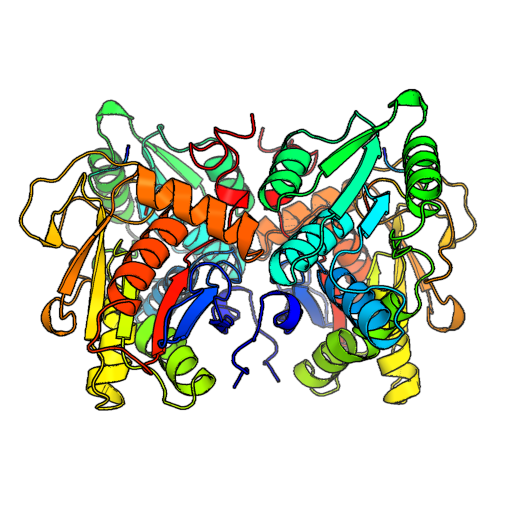 113.440 61.852 1.00 18.94 205 ALA B N 1
ATOM 3856 C CA . ALA B 1 206 ? 58.004 113.001 63.166 1.00 17.87 205 ALA B CA 1
ATOM 3857 C C . ALA B 1 206 ? 58.837 111.840 63.704 1.00 19.66 205 ALA B C 1
ATOM 3858 O O . ALA B 1 206 ? 59.062 111.739 64.920 1.00 19.75 205 ALA B O 1
ATOM 3860 N N . ALA B 1 207 ? 59.308 110.957 62.826 1.00 20.07 206 ALA B N 1
ATOM 3861 C CA . ALA B 1 207 ? 60.087 109.812 63.277 1.00 22.76 206 ALA B CA 1
ATOM 3862 C C . ALA B 1 207 ? 61.533 110.166 63.603 1.00 23.11 206 ALA B C 1
ATOM 3863 O O . ALA B 1 207 ? 62.266 109.305 64.099 1.00 24.69 206 ALA B O 1
ATOM 3865 N N . SER B 1 208 ? 61.965 111.404 63.348 1.00 24.12 207 SER B N 1
ATOM 3866 C CA . SER B 1 208 ? 63.331 111.801 63.676 1.00 20.76 207 SER B CA 1
ATOM 3867 C C . SER B 1 208 ? 63.357 113.275 64.051 1.00 20.66 207 SER B C 1
ATOM 3868 O O . SER B 1 208 ? 64.020 114.073 63.373 1.00 21.17 207 SER B O 1
ATOM 3871 N N . PRO B 1 209 ? 62.585 113.720 65.230 1.00 20.67 208 PRO B N 1
ATOM 3872 C CA . PRO B 1 209 ? 62.355 115.158 65.499 1.00 19.40 208 PRO B CA 1
ATOM 3873 C C . PRO B 1 209 ? 63.492 115.799 66.291 1.00 23.22 208 PRO B C 1
ATOM 3874 O O . PRO B 1 209 ? 63.338 116.251 67.438 1.00 21.29 208 PRO B O 1
ATOM 3878 N N . VAL B 1 210 ? 64.659 115.869 65.649 1.00 18.81 209 VAL B N 1
ATOM 3879 C CA . VAL B 1 210 ? 65.893 116.240 66.334 1.00 19.26 209 VAL B CA 1
ATOM 3880 C C . VAL B 1 210 ? 65.967 117.744 66.562 1.00 23.06 209 VAL B C 1
ATOM 3881 O O . VAL B 1 210 ? 66.428 118.204 67.615 1.00 22.92 209 VAL B O 1
ATOM 3885 N N . LEU B 1 211 ? 65.524 118.540 65.583 1.00 19.66 210 LEU B N 1
ATOM 3886 C CA . LEU B 1 211 ? 65.502 119.987 65.779 1.00 24.49 210 LEU B CA 1
ATOM 3887 C C . LEU B 1 211 ? 64.659 120.358 66.990 1.00 23.48 210 LEU B C 1
ATOM 3888 O O . LEU B 1 211 ? 64.992 121.298 67.724 1.00 24.58 210 LEU B O 1
ATOM 3893 N N . ALA B 1 212 ? 63.571 119.628 67.216 1.00 20.36 211 ALA B N 1
ATOM 3894 C CA . ALA B 1 212 ? 62.713 119.859 68.370 1.00 22.77 211 ALA B CA 1
ATOM 3895 C C . ALA B 1 212 ? 63.293 119.280 69.650 1.00 23.18 211 ALA B C 1
ATOM 3896 O O . ALA B 1 212 ? 62.653 119.392 70.703 1.00 30.74 211 ALA B O 1
ATOM 3898 N N . GLY B 1 213 ? 64.469 118.654 69.581 1.00 26.70 212 GLY B N 1
ATOM 3899 C CA . GLY B 1 213 ? 65.107 118.074 70.744 1.00 30.89 212 GLY B CA 1
ATOM 3900 C C . GLY B 1 213 ? 64.821 116.608 70.976 1.00 29.80 212 GLY B C 1
ATOM 3901 O O . GLY B 1 213 ? 65.197 116.084 72.032 1.00 34.98 212 GLY B O 1
ATOM 3902 N N . GLY B 1 214 ? 64.170 115.931 70.033 1.00 25.70 213 GLY B N 1
ATOM 3903 C CA . GLY B 1 214 ? 63.836 114.533 70.183 1.00 24.14 213 GLY B CA 1
ATOM 3904 C C . GLY B 1 214 ? 64.932 113.620 69.686 1.00 25.78 213 GLY B C 1
ATOM 3905 O O . GLY B 1 214 ? 65.961 114.065 69.165 1.00 26.60 213 GLY B O 1
ATOM 3906 N N . PRO B 1 215 ? 64.732 112.314 69.838 1.00 26.30 214 PRO B N 1
ATOM 3907 C CA . PRO B 1 215 ? 65.756 111.356 69.414 1.00 24.53 214 PRO B CA 1
ATOM 3908 C C . PRO B 1 215 ? 65.758 111.159 67.906 1.00 27.46 214 PRO B C 1
ATOM 3909 O O . PRO B 1 215 ? 64.709 111.168 67.255 1.00 24.41 214 PRO B O 1
ATOM 3913 N N . ALA B 1 216 ? 66.957 110.980 67.355 1.00 25.22 215 ALA B N 1
ATOM 3914 C CA . ALA B 1 216 ? 67.086 110.611 65.952 1.00 27.86 215 ALA B CA 1
ATOM 3915 C C . ALA B 1 216 ? 66.499 109.224 65.715 1.00 30.32 215 ALA B C 1
ATOM 3916 O O . ALA B 1 216 ? 66.499 108.364 66.600 1.00 30.14 215 ALA B O 1
ATOM 3918 N N . GLY B 1 217 ? 65.972 109.019 64.511 1.00 26.05 216 GLY B N 1
ATOM 3919 C CA . GLY B 1 217 ? 65.404 107.740 64.130 1.00 26.17 216 GLY B CA 1
ATOM 3920 C C . GLY B 1 217 ? 65.333 107.626 62.626 1.00 30.02 216 GLY B C 1
ATOM 3921 O O . GLY B 1 217 ? 65.517 108.603 61.896 1.00 31.70 216 GLY B O 1
ATOM 3922 N N . ARG B 1 218 ? 65.061 106.410 62.167 1.00 26.51 217 ARG B N 1
ATOM 3923 C CA . ARG B 1 218 ? 65.009 106.138 60.738 1.00 34.39 217 ARG B CA 1
ATOM 3924 C C . ARG B 1 218 ? 63.660 106.553 60.161 1.00 29.80 217 ARG B C 1
ATOM 3925 O O . ARG B 1 218 ? 62.613 106.366 60.788 1.00 26.70 217 ARG B O 1
ATOM 3933 N N . HIS B 1 219 ? 63.688 107.123 58.956 1.00 27.60 218 HIS B N 1
ATOM 3934 C CA . HIS B 1 219 ? 62.477 107.631 58.323 1.00 24.44 218 HIS B CA 1
ATOM 3935 C C . HIS B 1 219 ? 62.624 107.494 56.813 1.00 25.35 218 HIS B C 1
ATOM 3936 O O . HIS B 1 219 ? 63.701 107.187 56.299 1.00 25.57 218 HIS B O 1
ATOM 3943 N N . LYS B 1 220 ? 61.529 107.740 56.094 1.00 24.44 219 LYS B N 1
ATOM 3944 C CA . LYS B 1 220 ? 61.515 107.560 54.647 1.00 23.25 219 LYS B CA 1
ATOM 3945 C C . LYS B 1 220 ? 61.473 108.872 53.872 1.00 23.08 219 LYS B C 1
ATOM 3946 O O . LYS B 1 220 ? 61.367 108.847 52.638 1.00 23.75 219 LYS B O 1
ATOM 3952 N N . ILE B 1 221 ? 61.578 110.012 54.549 1.00 21.93 220 ILE B N 1
ATOM 3953 C CA . ILE B 1 221 ? 61.467 111.322 53.876 1.00 18.91 220 ILE B CA 1
ATOM 3954 C C . ILE B 1 221 ? 62.876 111.691 53.425 1.00 19.59 220 ILE B C 1
ATOM 3955 O O . ILE B 1 221 ? 63.598 112.456 54.067 1.00 17.21 220 ILE B O 1
ATOM 3960 N N . GLN B 1 222 ? 63.267 111.155 52.264 1.00 19.41 221 GLN B N 1
ATOM 3961 C CA . GLN B 1 222 ? 64.623 111.345 51.753 1.00 18.01 221 GLN B CA 1
ATOM 3962 C C . GLN B 1 222 ? 64.956 112.829 51.604 1.00 17.35 221 GLN B C 1
ATOM 3963 O O . GLN B 1 222 ? 64.164 113.602 51.063 1.00 16.05 221 GLN B O 1
ATOM 3969 N N . GLY B 1 223 ? 66.129 113.231 52.101 1.00 15.87 222 GLY B N 1
ATOM 3970 C CA . GLY B 1 223 ? 66.603 114.592 51.954 1.00 16.38 222 GLY B CA 1
ATOM 3971 C C . GLY B 1 223 ? 66.450 115.469 53.182 1.00 15.74 222 GLY B C 1
ATOM 3972 O O . GLY B 1 223 ? 67.082 116.532 53.248 1.00 15.10 222 GLY B O 1
ATOM 3973 N N . ILE B 1 224 ? 65.622 115.065 54.146 1.00 16.25 223 ILE B N 1
ATOM 3974 C CA . ILE B 1 224 ? 65.539 115.766 55.423 1.00 16.31 223 ILE B CA 1
ATOM 3975 C C . ILE B 1 224 ? 65.801 114.755 56.530 1.00 17.67 223 ILE B C 1
ATOM 3976 O O . ILE B 1 224 ? 66.155 113.599 56.258 1.00 17.88 223 ILE B O 1
ATOM 3981 N N . GLY B 1 225 ? 65.653 115.183 57.779 1.00 17.10 224 GLY B N 1
ATOM 3982 C CA . GLY B 1 225 ? 65.871 114.297 58.906 1.00 18.15 224 GLY B CA 1
ATOM 3983 C C . GLY B 1 225 ? 67.279 113.738 58.990 1.00 22.32 224 GLY B C 1
ATOM 3984 O O . GLY B 1 225 ? 67.462 112.517 59.003 1.00 19.02 224 GLY B O 1
ATOM 3985 N N . ALA B 1 226 ? 68.285 114.619 59.050 1.00 17.13 225 ALA B N 1
ATOM 3986 C CA . ALA B 1 226 ? 69.673 114.162 59.068 1.00 21.66 225 ALA B CA 1
ATOM 3987 C C . ALA B 1 226 ? 70.022 113.360 60.320 1.00 23.79 225 ALA B C 1
ATOM 3988 O O . ALA B 1 226 ? 70.986 112.587 60.291 1.00 22.62 225 ALA B O 1
ATOM 3990 N N . GLY B 1 227 ? 69.280 113.526 61.412 1.00 22.29 226 GLY B N 1
ATOM 3991 C CA . GLY B 1 227 ? 69.620 112.850 62.651 1.00 22.94 226 GLY B CA 1
ATOM 3992 C C . GLY B 1 227 ? 70.490 113.656 63.589 1.00 23.10 226 GLY B C 1
ATOM 3993 O O . GLY B 1 227 ? 70.821 113.168 64.674 1.00 23.24 226 GLY B O 1
ATOM 3994 N N . PHE B 1 228 ? 70.858 114.876 63.210 1.00 20.84 227 PHE B N 1
ATOM 3995 C CA . PHE B 1 228 ? 71.622 115.784 64.052 1.00 18.95 227 PHE B CA 1
ATOM 3996 C C . PHE B 1 228 ? 71.254 117.197 63.632 1.00 22.36 227 PHE B C 1
ATOM 3997 O O . PHE B 1 228 ? 70.626 117.410 62.587 1.00 20.31 227 PHE B O 1
ATOM 4005 N N . VAL B 1 229 ? 71.640 118.168 64.451 1.00 18.74 228 VAL B N 1
ATOM 4006 C CA . VAL B 1 229 ? 71.435 119.581 64.139 1.00 18.42 228 VAL B CA 1
ATOM 4007 C C . VAL B 1 229 ? 72.641 120.051 63.327 1.00 20.05 228 VAL B C 1
ATOM 4008 O O . VAL B 1 229 ? 73.750 120.153 63.889 1.00 17.63 228 VAL B O 1
ATOM 4012 N N . PRO B 1 230 ? 72.490 120.309 62.030 1.00 21.36 229 PRO B N 1
ATOM 4013 C CA . PRO B 1 230 ? 73.658 120.665 61.220 1.00 18.90 229 PRO B CA 1
ATOM 4014 C C . PRO B 1 230 ? 74.136 122.066 61.546 1.00 17.88 229 PRO B C 1
ATOM 4015 O O . PRO B 1 230 ? 73.349 122.949 61.895 1.00 16.94 229 PRO B O 1
ATOM 4019 N N . ASP B 1 231 ? 75.452 122.268 61.415 1.00 15.88 230 ASP B N 1
ATOM 4020 C CA . ASP B 1 231 ? 76.002 123.603 61.613 1.00 16.94 230 ASP B CA 1
ATOM 4021 C C . ASP B 1 231 ? 75.413 124.606 60.632 1.00 18.92 230 ASP B C 1
ATOM 4022 O O . ASP B 1 231 ? 75.371 125.806 60.925 1.00 19.14 230 ASP B O 1
ATOM 4027 N N . THR B 1 232 ? 74.970 124.146 59.460 1.00 18.16 231 THR B N 1
ATOM 4028 C CA . THR B 1 232 ? 74.415 125.042 58.460 1.00 14.38 231 THR B CA 1
ATOM 4029 C C . THR B 1 232 ? 72.965 125.426 58.749 1.00 17.37 231 THR B C 1
ATOM 4030 O O . THR B 1 232 ? 72.392 126.206 57.985 1.00 17.62 231 THR B O 1
ATOM 4034 N N . PHE B 1 233 ? 72.371 124.896 59.823 1.00 17.71 232 PHE B N 1
ATOM 4035 C CA . PHE B 1 233 ? 71.045 125.285 60.300 1.00 15.52 232 PHE B CA 1
ATOM 4036 C C . PHE B 1 233 ? 71.196 126.331 61.402 1.00 17.50 232 PHE B C 1
ATOM 4037 O O . PHE B 1 233 ? 71.778 126.047 62.455 1.00 20.58 232 PHE B O 1
ATOM 4045 N N . ASP B 1 234 ? 70.682 127.533 61.159 1.00 15.73 233 ASP B N 1
ATOM 4046 C CA . ASP B 1 234 ? 70.763 128.638 62.114 1.00 15.57 233 ASP B CA 1
ATOM 4047 C C . ASP B 1 234 ? 69.400 128.747 62.789 1.00 18.15 233 ASP B C 1
ATOM 4048 O O . ASP B 1 234 ? 68.475 129.348 62.245 1.00 16.52 233 ASP B O 1
ATOM 4053 N N . ARG B 1 235 ? 69.290 128.167 63.986 1.00 19.41 234 ARG B N 1
ATOM 4054 C CA . ARG B 1 235 ? 68.027 128.158 64.714 1.00 21.70 234 ARG B CA 1
ATOM 4055 C C . ARG B 1 235 ? 67.527 129.559 65.022 1.00 19.32 234 ARG B C 1
ATOM 4056 O O . ARG B 1 235 ? 66.320 129.744 65.205 1.00 20.86 234 ARG B O 1
ATOM 4064 N N . SER B 1 236 ? 68.420 130.551 65.066 1.00 19.79 235 SER B N 1
ATOM 4065 C CA . SER B 1 236 ? 68.043 131.901 65.470 1.00 20.28 235 SER B CA 1
ATOM 4066 C C . SER B 1 236 ? 67.184 132.622 64.433 1.00 22.97 235 SER B C 1
ATOM 4067 O O . SER B 1 236 ? 66.624 133.679 64.748 1.00 19.77 235 SER B O 1
ATOM 4070 N N . VAL B 1 237 ? 67.050 132.087 63.218 1.00 19.73 236 VAL B N 1
ATOM 4071 C CA . VAL B 1 237 ? 66.164 132.671 62.215 1.00 18.40 236 VAL B CA 1
ATOM 4072 C C . VAL B 1 237 ? 64.932 131.823 61.966 1.00 16.24 236 VAL B C 1
ATOM 4073 O O . VAL B 1 237 ? 64.113 132.177 61.104 1.00 19.77 236 VAL B O 1
ATOM 4077 N N . VAL B 1 238 ? 64.768 130.722 62.689 1.00 16.17 237 VAL B N 1
ATOM 4078 C CA . VAL B 1 238 ? 63.615 129.838 62.549 1.00 16.98 237 VAL B CA 1
ATOM 4079 C C . VAL B 1 238 ? 62.650 130.130 63.693 1.00 16.77 237 VAL B C 1
ATOM 4080 O O . VAL B 1 238 ? 63.059 130.207 64.856 1.00 15.10 237 VAL B O 1
ATOM 4084 N N . ASP B 1 239 ? 61.366 130.287 63.370 1.00 17.31 238 ASP B N 1
ATOM 4085 C CA . ASP B 1 239 ? 60.378 130.653 64.380 1.00 18.49 238 ASP B CA 1
ATOM 4086 C C . ASP B 1 239 ? 59.579 129.476 64.920 1.00 17.82 238 ASP B C 1
ATOM 4087 O O . ASP B 1 239 ? 59.034 129.572 66.025 1.00 19.63 238 ASP B O 1
ATOM 4092 N N . GLU B 1 240 ? 59.502 128.374 64.184 1.00 13.93 239 GLU B N 1
ATOM 4093 C CA . GLU B 1 240 ? 58.645 127.264 64.562 1.00 14.88 239 GLU B CA 1
ATOM 4094 C C . GLU B 1 240 ? 59.175 126.010 63.891 1.00 16.53 239 GLU B C 1
ATOM 4095 O O . GLU B 1 240 ? 59.745 126.076 62.797 1.00 14.72 239 GLU B O 1
ATOM 4101 N N . ILE B 1 241 ? 58.987 124.874 64.559 1.00 15.63 240 ILE B N 1
ATOM 4102 C CA . ILE B 1 241 ? 59.398 123.569 64.050 1.00 15.73 240 ILE B CA 1
ATOM 4103 C C . ILE B 1 241 ? 58.178 122.658 64.042 1.00 17.72 240 ILE B C 1
ATOM 4104 O O . ILE B 1 241 ? 57.547 122.449 65.088 1.00 16.88 240 ILE B O 1
ATOM 4109 N N . LEU B 1 242 ? 57.841 122.123 62.867 1.00 16.33 241 LEU B N 1
ATOM 4110 C CA . LEU B 1 242 ? 56.752 121.168 62.723 1.00 15.85 241 LEU B CA 1
ATOM 4111 C C . LEU B 1 242 ? 57.293 119.801 62.339 1.00 19.20 241 LEU B C 1
ATOM 4112 O O . LEU B 1 242 ? 58.280 119.686 61.607 1.00 16.69 241 LEU B O 1
ATOM 4117 N N . SER B 1 243 ? 56.627 118.757 62.823 1.00 17.85 242 SER B N 1
ATOM 4118 C CA . SER B 1 243 ? 56.966 117.396 62.443 1.00 17.28 242 SER B CA 1
ATOM 4119 C C . SER B 1 243 ? 55.883 116.852 61.519 1.00 23.19 242 SER B C 1
ATOM 4120 O O . SER B 1 243 ? 54.716 117.249 61.601 1.00 18.28 242 SER B O 1
ATOM 4123 N N . VAL B 1 244 ? 56.286 115.955 60.620 1.00 20.88 243 VAL B N 1
ATOM 4124 C CA . VAL B 1 244 ? 55.402 115.397 59.604 1.00 19.87 243 VAL B CA 1
ATOM 4125 C C . VAL B 1 244 ? 55.657 113.897 59.527 1.00 21.41 243 VAL B C 1
ATOM 4126 O O . VAL B 1 244 ? 56.811 113.459 59.521 1.00 19.72 243 VAL B O 1
ATOM 4130 N N . THR B 1 245 ? 54.588 113.106 59.489 1.00 20.22 244 THR B N 1
ATOM 4131 C CA . THR B 1 245 ? 54.768 111.663 59.421 1.00 20.73 244 THR B CA 1
ATOM 4132 C C . THR B 1 245 ? 55.196 111.252 58.015 1.00 22.25 244 THR B C 1
ATOM 4133 O O . THR B 1 245 ? 54.948 111.959 57.034 1.00 18.31 244 THR B O 1
ATOM 4137 N N . ASP B 1 246 ? 55.865 110.096 57.931 1.00 22.35 245 ASP B N 1
ATOM 4138 C CA . ASP B 1 246 ? 56.205 109.529 56.629 1.00 22.77 245 ASP B CA 1
ATOM 4139 C C . ASP B 1 246 ? 54.975 109.405 55.743 1.00 23.63 245 ASP B C 1
ATOM 4140 O O . ASP B 1 246 ? 55.021 109.724 54.549 1.00 18.24 245 ASP B O 1
ATOM 4145 N N . ASP B 1 247 ? 53.868 108.914 56.307 1.00 24.42 246 ASP B N 1
ATOM 4146 C CA . ASP B 1 247 ? 52.672 108.677 55.504 1.00 20.26 246 ASP B CA 1
ATOM 4147 C C . ASP B 1 247 ? 52.072 109.972 54.985 1.00 23.07 246 ASP B C 1
ATOM 4148 O O . ASP B 1 247 ? 51.580 110.019 53.852 1.00 21.60 246 ASP B O 1
ATOM 4153 N N . GLU B 1 248 ? 52.062 111.032 55.792 1.00 21.39 247 GLU B N 1
ATOM 4154 C CA . GLU B 1 248 ? 51.455 112.239 55.251 1.00 21.62 247 GLU B CA 1
ATOM 4155 C C . GLU B 1 248 ? 52.393 112.938 54.269 1.00 21.29 247 GLU B C 1
ATOM 4156 O O . GLU B 1 248 ? 51.917 113.602 53.338 1.00 21.07 247 GLU B O 1
ATOM 4162 N N . ALA B 1 249 ? 53.709 112.750 54.408 1.00 18.32 248 ALA B N 1
ATOM 4163 C CA . ALA B 1 249 ? 54.634 113.242 53.388 1.00 16.98 248 ALA B CA 1
ATOM 4164 C C . ALA B 1 249 ? 54.400 112.538 52.060 1.00 17.51 248 ALA B C 1
ATOM 4165 O O . ALA B 1 249 ? 54.264 113.183 51.014 1.00 16.33 248 ALA B O 1
ATOM 4167 N N . ILE B 1 250 ? 54.362 111.206 52.081 1.00 16.92 249 ILE B N 1
ATOM 4168 C CA . ILE B 1 250 ? 54.161 110.447 50.851 1.00 18.73 249 ILE B CA 1
ATOM 4169 C C . ILE B 1 250 ? 52.811 110.789 50.228 1.00 18.93 249 ILE B C 1
ATOM 4170 O O . ILE B 1 250 ? 52.703 111.041 49.022 1.00 18.61 249 ILE B O 1
ATOM 4175 N N . GLU B 1 251 ? 51.763 110.818 51.047 1.00 18.18 250 GLU B N 1
ATOM 4176 C CA . GLU B 1 251 ? 50.430 111.092 50.522 1.00 19.45 250 GLU B CA 1
ATOM 4177 C C . GLU B 1 251 ? 50.344 112.486 49.918 1.00 19.14 250 GLU B C 1
ATOM 4178 O O . GLU B 1 251 ? 49.726 112.679 48.863 1.00 16.79 250 GLU B O 1
ATOM 4184 N N . THR B 1 252 ? 50.945 113.477 50.579 1.00 15.91 251 THR B N 1
ATOM 4185 C CA . THR B 1 252 ? 50.862 114.840 50.065 1.00 16.43 251 THR B CA 1
ATOM 4186 C C . THR B 1 252 ? 51.655 114.985 48.774 1.00 16.73 251 THR B C 1
ATOM 4187 O O . THR B 1 252 ? 51.235 115.721 47.874 1.00 15.40 251 THR B O 1
ATOM 4191 N N . ALA B 1 253 ? 52.779 114.271 48.647 1.00 15.23 252 ALA B N 1
ATOM 4192 C CA . ALA B 1 253 ? 53.510 114.286 47.383 1.00 13.41 252 ALA B CA 1
ATOM 4193 C C . ALA B 1 253 ? 52.688 113.647 46.266 1.00 16.97 252 ALA B C 1
ATOM 4194 O O . ALA B 1 253 ? 52.670 114.149 45.134 1.00 14.74 252 ALA B O 1
ATOM 4196 N N . ARG B 1 254 ? 51.985 112.551 46.564 1.00 15.44 253 ARG B N 1
ATOM 4197 C CA . ARG B 1 254 ? 51.085 111.974 45.567 1.00 16.88 253 ARG B CA 1
ATOM 4198 C C . ARG B 1 254 ? 49.971 112.944 45.201 1.00 17.38 253 ARG B C 1
ATOM 4199 O O . ARG B 1 254 ? 49.556 113.006 44.039 1.00 15.42 253 ARG B O 1
ATOM 4207 N N . LYS B 1 255 ? 49.462 113.692 46.180 1.00 14.99 254 LYS B N 1
ATOM 4208 C CA . LYS B 1 255 ? 48.358 114.610 45.909 1.00 14.92 254 LYS B CA 1
ATOM 4209 C C . LYS B 1 255 ? 48.826 115.842 45.148 1.00 15.16 254 LYS B C 1
ATOM 4210 O O . LYS B 1 255 ? 48.053 116.421 44.372 1.00 14.75 254 LYS B O 1
ATOM 4216 N N . LEU B 1 256 ? 50.080 116.256 45.346 1.00 13.13 255 LEU B N 1
ATOM 4217 C CA . LEU B 1 256 ? 50.620 117.337 44.526 1.00 15.86 255 LEU B CA 1
ATOM 4218 C C . LEU B 1 256 ? 50.619 116.965 43.044 1.00 12.81 255 LEU B C 1
ATOM 4219 O O . LEU B 1 256 ? 50.266 117.789 42.197 1.00 11.50 255 LEU B O 1
ATOM 4224 N N . ALA B 1 257 ? 51.003 115.731 42.707 1.00 11.60 256 ALA B N 1
ATOM 4225 C CA . ALA B 1 257 ? 50.951 115.315 41.305 1.00 16.06 256 ALA B CA 1
ATOM 4226 C C . ALA B 1 257 ? 49.508 115.228 40.821 1.00 14.15 256 ALA B C 1
ATOM 4227 O O . ALA B 1 257 ? 49.155 115.784 39.774 1.00 14.43 256 ALA B O 1
ATOM 4229 N N . MET B 1 258 ? 48.656 114.558 41.597 1.00 14.11 257 MET B N 1
ATOM 4230 C CA . MET B 1 258 ? 47.287 114.274 41.164 1.00 16.38 257 MET B CA 1
ATOM 4231 C C . MET B 1 258 ? 46.426 115.538 41.111 1.00 17.93 257 MET B C 1
ATOM 4232 O O . MET B 1 258 ? 45.684 115.753 40.146 1.00 17.04 257 MET B O 1
ATOM 4237 N N . GLU B 1 259 ? 46.487 116.372 42.147 1.00 14.88 258 GLU B N 1
ATOM 4238 C CA . GLU B 1 259 ? 45.572 117.504 42.259 1.00 15.45 258 GLU B CA 1
ATOM 4239 C C . GLU B 1 259 ? 46.141 118.822 41.742 1.00 15.44 258 GLU B C 1
ATOM 4240 O O . GLU B 1 259 ? 45.367 119.756 41.506 1.00 15.48 258 GLU B O 1
ATOM 4246 N N . GLU B 1 260 ? 47.457 118.922 41.550 1.00 12.37 259 GLU B N 1
ATOM 4247 C CA . GLU B 1 260 ? 48.065 120.148 41.051 1.00 13.71 259 GLU B CA 1
ATOM 4248 C C . GLU B 1 260 ? 48.924 119.956 39.805 1.00 12.64 259 GLU B C 1
ATOM 4249 O O . GLU B 1 260 ? 49.384 120.957 39.241 1.00 12.31 259 GLU B O 1
ATOM 4255 N N . GLY B 1 261 ? 49.163 118.727 39.364 1.00 11.69 260 GLY B N 1
ATOM 4256 C CA . GLY B 1 261 ? 50.053 118.521 38.235 1.00 11.18 260 GLY B CA 1
ATOM 4257 C C . GLY B 1 261 ? 51.502 118.864 38.521 1.00 11.37 260 GLY B C 1
ATOM 4258 O O . GLY B 1 261 ? 52.239 119.241 37.602 1.00 11.41 260 GLY B O 1
ATOM 4259 N N . ILE B 1 262 ? 51.932 118.743 39.773 1.00 11.24 261 ILE B N 1
ATOM 4260 C CA . ILE B 1 262 ? 53.312 119.006 40.170 1.00 13.19 261 ILE B CA 1
ATOM 4261 C C . ILE B 1 262 ? 53.944 117.680 40.571 1.00 12.62 261 ILE B C 1
ATOM 4262 O O . ILE B 1 262 ? 53.687 117.166 41.669 1.00 13.06 261 ILE B O 1
ATOM 4267 N N . SER B 1 263 ? 54.806 117.148 39.709 1.00 14.41 262 SER B N 1
ATOM 4268 C CA . SER B 1 263 ? 55.504 115.899 40.000 1.00 12.85 262 SER B CA 1
ATOM 4269 C C . SER B 1 263 ? 56.698 116.180 40.909 1.00 13.99 262 SER B C 1
ATOM 4270 O O . SER B 1 263 ? 57.636 116.880 40.516 1.00 16.21 262 SER B O 1
ATOM 4273 N N . CYS B 1 264 ? 56.684 115.626 42.117 1.00 15.69 263 CYS B N 1
ATOM 4274 C CA . CYS B 1 264 ? 57.724 115.984 43.066 1.00 15.52 263 CYS B CA 1
ATOM 4275 C C . CYS B 1 264 ? 58.030 114.806 43.983 1.00 16.64 263 CYS B C 1
ATOM 4276 O O . CYS B 1 264 ? 57.331 113.785 43.984 1.00 16.51 263 CYS B O 1
ATOM 4279 N N . GLY B 1 265 ? 59.096 114.957 44.771 1.00 15.87 264 GLY B N 1
ATOM 4280 C CA . GLY B 1 265 ? 59.562 113.898 45.641 1.00 15.59 264 GLY B CA 1
ATOM 4281 C C . GLY B 1 265 ? 58.849 113.865 46.984 1.00 13.95 264 GLY B C 1
ATOM 4282 O O . GLY B 1 265 ? 57.940 114.646 47.265 1.00 12.83 264 GLY B O 1
ATOM 4283 N N . ILE B 1 266 ? 59.316 112.956 47.846 1.00 13.92 265 ILE B N 1
ATOM 4284 C CA . ILE B 1 266 ? 58.649 112.708 49.129 1.00 15.96 265 ILE B CA 1
ATOM 4285 C C . ILE B 1 266 ? 58.779 113.914 50.053 1.00 15.46 265 ILE B C 1
ATOM 4286 O O . ILE B 1 266 ? 57.798 114.350 50.674 1.00 14.49 265 ILE B O 1
ATOM 4291 N N . SER B 1 267 ? 59.987 114.476 50.163 1.00 14.89 266 SER B N 1
ATOM 4292 C CA . SER B 1 267 ? 60.172 115.651 51.009 1.00 13.18 266 SER B CA 1
ATOM 4293 C C . SER B 1 267 ? 59.382 116.851 50.510 1.00 13.33 266 SER B C 1
ATOM 4294 O O . SER B 1 267 ? 59.139 117.783 51.286 1.00 12.63 266 SER B O 1
ATOM 4297 N N . CYS B 1 268 ? 59.007 116.875 49.226 1.00 13.70 267 CYS B N 1
ATOM 4298 C CA . CYS B 1 268 ? 58.094 117.915 48.760 1.00 13.50 267 CYS B CA 1
ATOM 4299 C C . CYS B 1 268 ? 56.752 117.779 49.447 1.00 14.10 267 CYS B C 1
ATOM 4300 O O . CYS B 1 268 ? 56.144 118.777 49.847 1.00 11.44 267 CYS B O 1
ATOM 4303 N N . GLY B 1 269 ? 56.280 116.541 49.598 1.00 11.00 268 GLY B N 1
ATOM 4304 C CA . GLY B 1 269 ? 55.048 116.324 50.328 1.00 14.16 268 GLY B CA 1
ATOM 4305 C C . GLY B 1 269 ? 55.194 116.675 51.794 1.00 13.94 268 GLY B C 1
ATOM 4306 O O . GLY B 1 269 ? 54.258 117.182 52.416 1.00 13.50 268 GLY B O 1
ATOM 4307 N N . ALA B 1 270 ? 56.374 116.419 52.365 1.00 11.65 269 ALA B N 1
ATOM 4308 C CA . ALA B 1 270 ? 56.595 116.782 53.758 1.00 13.83 269 ALA B CA 1
ATOM 4309 C C . ALA B 1 270 ? 56.485 118.290 53.938 1.00 15.18 269 ALA B C 1
ATOM 4310 O O . ALA B 1 270 ? 55.774 118.774 54.825 1.00 15.69 269 ALA B O 1
ATOM 4312 N N . ALA B 1 271 ? 57.178 119.050 53.085 1.00 13.28 270 ALA B N 1
ATOM 4313 C CA . ALA B 1 271 ? 57.131 120.504 53.170 1.00 13.25 270 ALA B CA 1
ATOM 4314 C C . ALA B 1 271 ? 55.718 121.021 52.951 1.00 14.13 270 ALA B C 1
ATOM 4315 O O . ALA B 1 271 ? 55.238 121.875 53.703 1.00 13.16 270 ALA B O 1
ATOM 4317 N N . MET B 1 272 ? 55.039 120.521 51.914 1.00 11.05 271 MET B N 1
ATOM 4318 C CA . MET B 1 272 ? 53.682 120.988 51.620 1.00 10.96 271 MET B CA 1
ATOM 4319 C C . MET B 1 272 ? 52.709 120.616 52.738 1.00 14.04 271 MET B C 1
ATOM 4320 O O . MET B 1 272 ? 51.809 121.400 53.070 1.00 13.90 271 MET B O 1
ATOM 4325 N N . ALA B 1 273 ? 52.873 119.434 53.340 1.00 15.11 272 ALA B N 1
ATOM 4326 C CA . ALA B 1 273 ? 51.995 119.060 54.445 1.00 15.16 272 ALA B CA 1
ATOM 4327 C C . ALA B 1 273 ? 52.103 120.061 55.588 1.00 17.50 272 ALA B C 1
ATOM 4328 O O . ALA B 1 273 ? 51.088 120.506 56.134 1.00 16.69 272 ALA B O 1
ATOM 4330 N N . GLY B 1 274 ? 53.326 120.448 55.952 1.00 13.00 273 GLY B N 1
ATOM 4331 C CA . GLY B 1 274 ? 53.473 121.449 56.997 1.00 14.28 273 GLY B CA 1
ATOM 4332 C C . GLY B 1 274 ? 52.957 122.811 56.570 1.00 16.36 273 GLY B C 1
ATOM 4333 O O . GLY B 1 274 ? 52.293 123.510 57.344 1.00 15.91 273 GLY B O 1
ATOM 4334 N N . ALA B 1 275 ? 53.238 123.201 55.326 1.00 13.99 274 ALA B N 1
ATOM 4335 C CA . ALA B 1 275 ? 52.761 124.487 54.832 1.00 12.44 274 ALA B CA 1
ATOM 4336 C C . ALA B 1 275 ? 51.244 124.560 54.865 1.00 14.34 274 ALA B C 1
ATOM 4337 O O . ALA B 1 275 ? 50.672 125.608 55.197 1.00 13.87 274 ALA B O 1
ATOM 4339 N N . LEU B 1 276 ? 50.573 123.462 54.506 1.00 15.91 275 LEU B N 1
ATOM 4340 C CA . LEU B 1 276 ? 49.114 123.488 54.462 1.00 16.14 275 LEU B CA 1
ATOM 4341 C C . LEU B 1 276 ? 48.525 123.608 55.860 1.00 16.92 275 LEU B C 1
ATOM 4342 O O . LEU B 1 276 ? 47.494 124.268 56.042 1.00 16.52 275 LEU B O 1
ATOM 4347 N N . LYS B 1 277 ? 49.168 122.998 56.857 1.00 14.63 276 LYS B N 1
ATOM 4348 C CA . LYS B 1 277 ? 48.697 123.152 58.229 1.00 16.20 276 LYS B CA 1
ATOM 4349 C C . LYS B 1 277 ? 48.815 124.593 58.698 1.00 16.65 276 LYS B C 1
ATOM 4350 O O . LYS B 1 277 ? 47.886 125.124 59.315 1.00 15.41 276 LYS B O 1
ATOM 4356 N N . VAL B 1 278 ? 49.946 125.245 58.413 1.00 14.82 277 VAL B N 1
ATOM 4357 C CA . VAL B 1 278 ? 50.113 126.644 58.797 1.00 17.35 277 VAL B CA 1
ATOM 4358 C C . VAL B 1 278 ? 49.132 127.535 58.040 1.00 17.99 277 VAL B C 1
ATOM 4359 O O . VAL B 1 278 ? 48.546 128.467 58.612 1.00 14.72 277 VAL B O 1
ATOM 4363 N N . ALA B 1 279 ? 48.939 127.261 56.743 1.00 16.26 278 ALA B N 1
ATOM 4364 C CA . ALA B 1 279 ? 48.077 128.092 55.903 1.00 14.36 278 ALA B CA 1
ATOM 4365 C C . ALA B 1 279 ? 46.615 128.024 56.326 1.00 15.88 278 ALA B C 1
ATOM 4366 O O . ALA B 1 279 ? 45.849 128.954 56.042 1.00 17.28 278 ALA B O 1
ATOM 4368 N N . ALA B 1 280 ? 46.206 126.939 56.986 1.00 14.51 279 ALA B N 1
ATOM 4369 C CA . ALA B 1 280 ? 44.845 126.796 57.485 1.00 15.51 279 ALA B CA 1
ATOM 4370 C C . ALA B 1 280 ? 44.593 127.551 58.790 1.00 17.03 279 ALA B C 1
ATOM 4371 O O . ALA B 1 280 ? 43.432 127.716 59.179 1.00 14.23 279 ALA B O 1
ATOM 4373 N N . ARG B 1 281 ? 45.626 128.010 59.478 1.00 13.30 280 ARG B N 1
ATOM 4374 C CA . ARG B 1 281 ? 45.401 128.738 60.722 1.00 14.07 280 ARG B CA 1
ATOM 4375 C C . ARG B 1 281 ? 44.739 130.074 60.419 1.00 14.10 280 ARG B C 1
ATOM 4376 O O . ARG B 1 281 ? 45.183 130.790 59.512 1.00 13.64 280 ARG B O 1
ATOM 4384 N N . PRO B 1 282 ? 43.691 130.454 61.156 1.00 13.54 281 PRO B N 1
ATOM 4385 C CA . PRO B 1 282 ? 42.971 131.689 60.813 1.00 15.11 281 PRO B CA 1
ATOM 4386 C C . PRO B 1 282 ? 43.831 132.936 60.863 1.00 16.16 281 PRO B C 1
ATOM 4387 O O . PRO B 1 282 ? 43.547 133.885 60.122 1.00 14.60 281 PRO B O 1
ATOM 4391 N N . GLU B 1 283 ? 44.881 132.964 61.699 1.00 14.66 282 GLU B N 1
ATOM 4392 C CA . GLU B 1 283 ? 45.716 134.152 61.804 1.00 14.39 282 GLU B CA 1
ATOM 4393 C C . GLU B 1 283 ? 46.492 134.440 60.525 1.00 14.89 282 GLU B C 1
ATOM 4394 O O . GLU B 1 283 ? 47.019 135.548 60.375 1.00 17.18 282 GLU B O 1
ATOM 4400 N N . PHE B 1 284 ? 46.556 133.494 59.592 1.00 16.29 283 PHE B N 1
ATOM 4401 C CA . PHE B 1 284 ? 47.196 133.739 58.307 1.00 14.41 283 PHE B CA 1
ATOM 4402 C C . PHE B 1 284 ? 46.203 133.948 57.184 1.00 15.95 283 PHE B C 1
ATOM 4403 O O . PHE B 1 284 ? 46.596 133.937 56.012 1.00 16.14 283 PHE B O 1
ATOM 4411 N N . ALA B 1 285 ? 44.930 134.144 57.511 1.00 16.41 284 ALA B N 1
ATOM 4412 C CA . ALA B 1 285 ? 43.947 134.506 56.503 1.00 16.61 284 ALA B CA 1
ATOM 4413 C C . ALA B 1 285 ? 44.438 135.707 55.709 1.00 17.83 284 ALA B C 1
ATOM 4414 O O . ALA B 1 285 ? 44.909 136.694 56.280 1.00 16.07 284 ALA B O 1
ATOM 4416 N N . GLY B 1 286 ? 44.357 135.607 54.386 1.00 16.58 285 GLY B N 1
ATOM 4417 C CA . GLY B 1 286 ? 44.804 136.684 53.539 1.00 17.99 285 GLY B CA 1
ATOM 4418 C C . GLY B 1 286 ? 46.303 136.803 53.369 1.00 17.33 285 GLY B C 1
ATOM 4419 O O . GLY B 1 286 ? 46.752 137.679 52.624 1.00 19.21 285 GLY B O 1
ATOM 4420 N N . LYS B 1 287 ? 47.088 135.956 54.021 1.00 14.81 286 LYS B N 1
ATOM 4421 C CA . LYS B 1 287 ? 48.538 136.036 53.974 1.00 15.83 286 LYS B CA 1
ATOM 4422 C C . LYS B 1 287 ? 49.087 135.056 52.936 1.00 15.69 286 LYS B C 1
ATOM 4423 O O . LYS B 1 287 ? 48.377 134.194 52.425 1.00 15.07 286 LYS B O 1
ATOM 4429 N N . THR B 1 288 ? 50.371 135.203 52.623 1.00 14.01 287 THR B N 1
ATOM 4430 C CA . THR B 1 288 ? 51.026 134.374 51.615 1.00 16.26 287 THR B CA 1
ATOM 4431 C C . THR B 1 288 ? 52.045 133.467 52.290 1.00 15.19 287 THR B C 1
ATOM 4432 O O . THR B 1 288 ? 52.943 133.945 52.997 1.00 16.16 287 THR B O 1
ATOM 4436 N N . ILE B 1 289 ? 51.900 132.164 52.058 1.00 14.26 288 ILE B N 1
ATOM 4437 C CA . ILE B 1 289 ? 52.798 131.136 52.566 1.00 12.31 288 ILE B CA 1
ATOM 4438 C C . ILE B 1 289 ? 53.593 130.598 51.382 1.00 14.16 288 ILE B C 1
ATOM 4439 O O . ILE B 1 289 ? 53.005 130.141 50.396 1.00 13.32 288 ILE B O 1
ATOM 4444 N N . VAL B 1 290 ? 54.919 130.651 51.476 1.00 13.07 289 VAL B N 1
ATOM 4445 C CA . VAL B 1 290 ? 55.824 130.128 50.454 1.00 12.97 289 VAL B CA 1
ATOM 4446 C C . VAL B 1 290 ? 56.527 128.893 51.005 1.00 13.30 289 VAL B C 1
ATOM 4447 O O . VAL B 1 290 ? 56.992 128.893 52.151 1.00 13.06 289 VAL B O 1
ATOM 4451 N N . THR B 1 291 ? 56.615 127.843 50.185 1.00 12.85 290 THR B N 1
ATOM 4452 C CA . THR B 1 291 ? 57.335 126.641 50.565 1.00 11.53 290 THR B CA 1
ATOM 4453 C C . THR B 1 291 ? 58.181 126.177 49.384 1.00 15.02 290 THR B C 1
ATOM 4454 O O . THR B 1 291 ? 57.935 126.545 48.229 1.00 13.98 290 THR B O 1
ATOM 4458 N N . VAL B 1 292 ? 59.196 125.371 49.690 1.00 12.83 291 VAL B N 1
ATOM 4459 C CA . VAL B 1 292 ? 60.142 124.862 48.699 1.00 12.42 291 VAL B CA 1
ATOM 4460 C C . VAL B 1 292 ? 59.824 123.397 48.427 1.00 12.11 291 VAL B C 1
ATOM 4461 O O . VAL B 1 292 ? 59.642 122.610 49.362 1.00 13.78 291 VAL B O 1
ATOM 4465 N N . LEU B 1 293 ? 59.751 123.036 47.145 1.00 11.07 292 LEU B N 1
ATOM 4466 C CA . LEU B 1 293 ? 59.605 121.646 46.720 1.00 12.68 292 LEU B CA 1
ATOM 4467 C C . LEU B 1 293 ? 60.935 121.191 46.118 1.00 12.77 292 LEU B C 1
ATOM 4468 O O . LEU B 1 293 ? 61.237 121.526 44.963 1.00 11.02 292 LEU B O 1
ATOM 4473 N N . PRO B 1 294 ? 61.748 120.421 46.850 1.00 12.63 293 PRO B N 1
ATOM 4474 C CA . PRO B 1 294 ? 63.167 120.276 46.482 1.00 12.27 293 PRO B CA 1
ATOM 4475 C C . PRO B 1 294 ? 63.469 119.555 45.168 1.00 14.26 293 PRO B C 1
ATOM 4476 O O . PRO B 1 294 ? 64.522 119.838 44.583 1.00 12.55 293 PRO B O 1
ATOM 4480 N N . ASP B 1 295 ? 62.661 118.601 44.703 1.00 14.46 294 ASP B N 1
ATOM 4481 C CA . ASP B 1 295 ? 63.062 117.889 43.486 1.00 13.37 294 ASP B CA 1
ATOM 4482 C C . ASP B 1 295 ? 61.833 117.301 42.802 1.00 15.14 294 ASP B C 1
ATOM 4483 O O . ASP B 1 295 ? 60.694 117.662 43.117 1.00 15.89 294 ASP B O 1
ATOM 4488 N N . ALA B 1 296 ? 62.072 116.393 41.855 1.00 14.22 295 ALA B N 1
ATOM 4489 C CA . ALA B 1 296 ? 61.056 115.927 40.914 1.00 15.99 295 ALA B CA 1
ATOM 4490 C C . ALA B 1 296 ? 60.691 114.463 41.153 1.00 16.69 295 ALA B C 1
ATOM 4491 O O . ALA B 1 296 ? 61.505 113.670 41.619 1.00 17.40 295 ALA B O 1
ATOM 4493 N N . GLY B 1 297 ? 59.462 114.100 40.773 1.00 15.92 296 GLY B N 1
ATOM 4494 C CA . GLY B 1 297 ? 58.942 112.779 41.094 1.00 17.66 296 GLY B CA 1
ATOM 4495 C C . GLY B 1 297 ? 59.646 111.623 40.406 1.00 17.81 296 GLY B C 1
ATOM 4496 O O . GLY B 1 297 ? 59.679 110.514 40.946 1.00 18.08 296 GLY B O 1
ATOM 4497 N N . GLU B 1 298 ? 60.226 111.854 39.221 1.00 17.65 297 GLU B N 1
ATOM 4498 C CA . GLU B 1 298 ? 60.794 110.749 38.449 1.00 21.07 297 GLU B CA 1
ATOM 4499 C C . GLU B 1 298 ? 61.982 110.100 39.146 1.00 22.58 297 GLU B C 1
ATOM 4500 O O . GLU B 1 298 ? 62.286 108.925 38.896 1.00 21.41 297 GLU B O 1
ATOM 4506 N N . ARG B 1 299 ? 62.679 110.850 39.992 1.00 20.21 298 ARG B N 1
ATOM 4507 C CA . ARG B 1 299 ? 63.802 110.336 40.766 1.00 20.82 298 ARG B CA 1
ATOM 4508 C C . ARG B 1 299 ? 63.356 109.368 41.861 1.00 24.37 298 ARG B C 1
ATOM 4509 O O . ARG B 1 299 ? 64.200 108.843 42.604 1.00 21.36 298 ARG B O 1
ATOM 4517 N N . TYR B 1 300 ? 62.049 109.127 41.978 1.00 20.37 299 TYR B N 1
ATOM 4518 C CA . TYR B 1 300 ? 61.483 108.351 43.075 1.00 22.25 299 TYR B CA 1
ATOM 4519 C C . TYR B 1 300 ? 60.665 107.161 42.584 1.00 20.62 299 TYR B C 1
ATOM 4520 O O . TYR B 1 300 ? 59.912 106.571 43.367 1.00 23.70 299 TYR B O 1
ATOM 4529 N N . LEU B 1 301 ? 60.819 106.785 41.307 1.00 22.75 300 LEU B N 1
ATOM 4530 C CA . LEU B 1 301 ? 60.005 105.721 40.721 1.00 23.72 300 LEU B CA 1
ATOM 4531 C C . LEU B 1 301 ? 60.136 104.402 41.477 1.00 29.28 300 LEU B C 1
ATOM 4532 O O . LEU B 1 301 ? 59.167 103.637 41.565 1.00 27.45 300 LEU B O 1
ATOM 4537 N N . SER B 1 302 ? 61.309 104.115 42.033 1.00 27.86 301 SER B N 1
ATOM 4538 C CA . SER B 1 302 ? 61.536 102.849 42.714 1.00 30.85 301 SER B CA 1
ATOM 4539 C C . SER B 1 302 ? 61.383 102.962 44.226 1.00 34.39 301 SER B C 1
ATOM 4540 O O . SER B 1 302 ? 61.893 102.105 44.956 1.00 37.64 301 SER B O 1
ATOM 4543 N N . THR B 1 303 ? 60.690 103.993 44.712 1.00 29.26 302 THR B N 1
ATOM 4544 C CA . THR B 1 303 ? 60.559 104.248 46.139 1.00 25.70 302 THR B CA 1
ATOM 4545 C C . THR B 1 303 ? 59.117 104.057 46.578 1.00 27.33 302 THR B C 1
ATOM 4546 O O . THR B 1 303 ? 58.233 103.736 45.779 1.00 28.01 302 THR B O 1
ATOM 4550 N N . ALA B 1 304 ? 58.892 104.277 47.877 1.00 25.30 303 ALA B N 1
ATOM 4551 C CA . ALA B 1 304 ? 57.550 104.184 48.442 1.00 31.72 303 ALA B CA 1
ATOM 4552 C C . ALA B 1 304 ? 56.570 105.146 47.780 1.00 29.49 303 ALA B C 1
ATOM 4553 O O . ALA B 1 304 ? 55.361 104.889 47.801 1.00 28.33 303 ALA B O 1
ATOM 4555 N N . LEU B 1 305 ? 57.065 106.239 47.184 1.00 27.28 304 LEU B N 1
ATOM 4556 C CA . LEU B 1 305 ? 56.178 107.228 46.574 1.00 25.31 304 LEU B CA 1
ATOM 4557 C C . LEU B 1 305 ? 55.288 106.606 45.514 1.00 27.46 304 LEU B C 1
ATOM 4558 O O . LEU B 1 305 ? 54.139 107.035 45.345 1.00 25.65 304 LEU B O 1
ATOM 4563 N N . PHE B 1 306 ? 55.800 105.604 44.794 1.00 28.54 305 PHE B N 1
ATOM 4564 C CA . PHE B 1 306 ? 55.092 104.974 43.686 1.00 32.70 305 PHE B CA 1
ATOM 4565 C C . PHE B 1 306 ? 54.634 103.551 43.999 1.00 34.51 305 PHE B C 1
ATOM 4566 O O . PHE B 1 306 ? 54.247 102.825 43.078 1.00 34.83 305 PHE B O 1
ATOM 4574 N N . GLU B 1 307 ? 54.657 103.138 45.273 1.00 34.97 306 GLU B N 1
ATOM 4575 C CA . GLU B 1 307 ? 54.200 101.794 45.629 1.00 35.26 306 GLU B CA 1
ATOM 4576 C C . GLU B 1 307 ? 52.747 101.566 45.217 1.00 38.95 306 GLU B C 1
ATOM 4577 O O . GLU B 1 307 ? 52.391 100.477 44.753 1.00 43.07 306 GLU B O 1
ATOM 4579 N N . ASN B 1 308 ? 51.895 102.585 45.363 1.00 38.54 307 ASN B N 1
ATOM 4580 C CA . ASN B 1 308 ? 50.477 102.437 45.042 1.00 38.28 307 ASN B CA 1
ATOM 4581 C C . ASN B 1 308 ? 50.208 102.324 43.547 1.00 41.85 307 ASN B C 1
ATOM 4582 O O . ASN B 1 308 ? 49.071 102.025 43.164 1.00 44.56 307 ASN B O 1
ATOM 4587 N N . LEU B 1 309 ? 51.208 102.571 42.701 1.00 37.72 308 LEU B N 1
ATOM 4588 C CA . LEU B 1 309 ? 51.077 102.419 41.256 1.00 43.10 308 LEU B CA 1
ATOM 4589 C C . LEU B 1 309 ? 51.965 101.297 40.731 1.00 47.39 308 LEU B C 1
ATOM 4590 O O . LEU B 1 309 ? 52.268 101.254 39.532 1.00 45.05 308 LEU B O 1
ATOM 4595 N N . ARG B 1 310 ? 52.387 100.398 41.622 1.00 49.89 309 ARG B N 1
ATOM 4596 C CA . ARG B 1 310 ? 53.265 99.270 41.317 1.00 57.68 309 ARG B CA 1
ATOM 4597 C C . ARG B 1 310 ? 54.576 99.719 40.671 1.00 55.69 309 ARG B C 1
ATOM 4598 O O . ARG B 1 310 ? 55.647 99.607 41.275 1.00 54.58 309 ARG B O 1
ATOM 4606 N N . GLY C 2 1 ? 62.209 99.537 18.234 1.00 35.89 260 GLY C N 1
ATOM 4607 C CA . GLY C 2 1 ? 62.282 100.956 17.922 1.00 30.87 260 GLY C CA 1
ATOM 4608 C C . GLY C 2 1 ? 60.936 101.630 17.673 1.00 31.26 260 GLY C C 1
ATOM 4609 O O . GLY C 2 1 ? 59.882 101.024 17.867 1.00 37.81 260 GLY C O 1
ATOM 4610 N N . PHE C 2 2 ? 60.975 102.886 17.226 1.00 25.60 261 PHE C N 1
ATOM 4611 C CA . PHE C 2 2 ? 59.787 103.711 17.047 1.00 24.45 261 PHE C CA 1
ATOM 4612 C C . PHE C 2 2 ? 59.515 103.958 15.570 1.00 25.26 261 PHE C C 1
ATOM 4613 O O . PHE C 2 2 ? 60.445 104.208 14.791 1.00 23.73 261 PHE C O 1
ATOM 4621 N N . SER C 2 3 ? 58.235 103.898 15.200 1.00 24.72 262 SER C N 1
ATOM 4622 C CA . SER C 2 3 ? 57.763 104.355 13.898 1.00 25.28 262 SER C CA 1
ATOM 4623 C C . SER C 2 3 ? 56.272 104.663 14.004 1.00 20.22 262 SER C C 1
ATOM 4624 O O . SER C 2 3 ? 55.617 104.333 14.999 1.00 21.70 262 SER C O 1
ATOM 4627 N N . GLY C 2 4 ? 55.742 105.313 12.968 1.00 19.97 263 GLY C N 1
ATOM 4628 C CA . GLY C 2 4 ? 54.319 105.619 12.915 1.00 21.11 263 GLY C CA 1
ATOM 4629 C C . GLY C 2 4 ? 53.837 106.682 13.881 1.00 19.71 263 GLY C C 1
ATOM 4630 O O . GLY C 2 4 ? 52.625 106.817 14.079 1.00 16.65 263 GLY C O 1
ATOM 4631 N N . GLY C 2 5 ? 54.745 107.449 14.486 1.00 18.17 264 GLY C N 1
ATOM 4632 C CA . GLY C 2 5 ? 54.399 108.413 15.511 1.00 15.68 264 GLY C CA 1
ATOM 4633 C C . GLY C 2 5 ? 54.633 107.926 16.925 1.00 16.08 264 GLY C C 1
ATOM 4634 O O . GLY C 2 5 ? 54.438 108.697 17.871 1.00 16.70 264 GLY C O 1
ATOM 4635 N N . ASP C 2 6 ? 55.015 106.666 17.085 1.00 19.16 265 ASP C N 1
ATOM 4636 C CA . ASP C 2 6 ? 55.382 106.116 18.382 1.00 20.23 265 ASP C CA 1
ATOM 4637 C C . ASP C 2 6 ? 56.510 106.930 19.015 1.00 19.24 265 ASP C C 1
ATOM 4638 O O . ASP C 2 6 ? 57.453 107.346 18.334 1.00 18.01 265 ASP C O 1
ATOM 4643 N N . GLY C 2 7 ? 56.403 107.162 20.321 1.00 19.53 266 GLY C N 1
ATOM 4644 C CA . GLY C 2 7 ? 57.469 107.768 21.093 1.00 17.91 266 GLY C CA 1
ATOM 4645 C C . GLY C 2 7 ? 57.435 109.274 21.188 1.00 16.05 266 GLY C C 1
ATOM 4646 O O . GLY C 2 7 ? 58.399 109.868 21.697 1.00 15.96 266 GLY C O 1
ATOM 4647 N N . ILE C 2 8 ? 56.368 109.907 20.711 1.00 15.11 267 ILE C N 1
ATOM 4648 C CA . ILE C 2 8 ? 56.264 111.355 20.632 1.00 17.22 267 ILE C CA 1
ATOM 4649 C C . ILE C 2 8 ? 55.087 111.838 21.495 1.00 16.17 267 ILE C C 1
ATOM 4650 O O . ILE C 2 8 ? 53.915 111.506 21.253 1.00 16.71 267 ILE C O 1
ATOM 4656 N N . GLY D 2 1 ? 65.234 103.406 55.839 1.00 42.73 260 GLY D N 1
ATOM 4657 C CA . GLY D 2 1 ? 65.286 104.429 56.869 1.00 41.39 260 GLY D CA 1
ATOM 4658 C C . GLY D 2 1 ? 66.578 105.227 56.870 1.00 42.14 260 GLY D C 1
ATOM 4659 O O . GLY D 2 1 ? 67.671 104.655 56.882 1.00 42.91 260 GLY D O 1
ATOM 4660 N N . PHE D 2 2 ? 66.456 106.553 56.865 1.00 36.74 261 PHE D N 1
ATOM 4661 C CA . PHE D 2 2 ? 67.606 107.445 56.790 1.00 35.30 261 PHE D CA 1
ATOM 4662 C C . PHE D 2 2 ? 67.947 107.974 58.177 1.00 34.26 261 PHE D C 1
ATOM 4663 O O . PHE D 2 2 ? 67.056 108.339 58.949 1.00 34.23 261 PHE D O 1
ATOM 4671 N N . SER D 2 3 ? 69.242 108.006 58.491 1.00 33.29 262 SER D N 1
ATOM 4672 C CA . SER D 2 3 ? 69.726 108.661 59.700 1.00 31.65 262 SER D CA 1
ATOM 4673 C C . SER D 2 3 ? 71.205 108.968 59.527 1.00 34.28 262 SER D C 1
ATOM 4674 O O . SER D 2 3 ? 71.871 108.424 58.640 1.00 37.75 262 SER D O 1
ATOM 4677 N N . GLY D 2 4 ? 71.708 109.852 60.391 1.00 33.24 263 GLY D N 1
ATOM 4678 C CA . GLY D 2 4 ? 73.119 110.202 60.394 1.00 30.49 263 GLY D CA 1
ATOM 4679 C C . GLY D 2 4 ? 73.589 110.953 59.166 1.00 35.47 263 GLY D C 1
ATOM 4680 O O . GLY D 2 4 ? 74.777 110.889 58.825 1.00 31.27 263 GLY D O 1
ATOM 4681 N N . GLY D 2 5 ? 72.686 111.667 58.488 1.00 32.14 264 GLY D N 1
ATOM 4682 C CA . GLY D 2 5 ? 73.018 112.367 57.262 1.00 28.56 264 GLY D CA 1
ATOM 4683 C C . GLY D 2 5 ? 72.735 111.593 55.992 1.00 31.74 264 GLY D C 1
ATOM 4684 O O . GLY D 2 5 ? 72.915 112.143 54.892 1.00 28.76 264 GLY D O 1
ATOM 4685 N N . ASP D 2 6 ? 72.312 110.338 56.111 1.00 28.42 265 ASP D N 1
ATOM 4686 C CA . ASP D 2 6 ? 71.950 109.529 54.957 1.00 33.28 265 ASP D CA 1
ATOM 4687 C C . ASP D 2 6 ? 70.846 110.204 54.141 1.00 33.54 265 ASP D C 1
ATOM 4688 O O . ASP D 2 6 ? 69.907 110.790 54.694 1.00 27.20 265 ASP D O 1
ATOM 4693 N N . GLY D 2 7 ? 70.976 110.142 52.815 1.00 31.02 266 GLY D N 1
ATOM 4694 C CA . GLY D 2 7 ? 69.928 110.582 51.909 1.00 32.32 266 GLY D CA 1
ATOM 4695 C C . GLY D 2 7 ? 69.935 112.051 51.558 1.00 26.73 266 GLY D C 1
ATOM 4696 O O . GLY D 2 7 ? 68.950 112.540 50.988 1.00 24.50 266 GLY D O 1
ATOM 4697 N N . ILE D 2 8 ? 71.009 112.767 51.868 1.00 25.59 267 ILE D N 1
ATOM 4698 C CA . ILE D 2 8 ? 71.068 114.206 51.650 1.00 24.23 267 ILE D CA 1
ATOM 4699 C C . ILE D 2 8 ? 72.199 114.534 50.674 1.00 24.61 267 ILE D C 1
ATOM 4700 O O . ILE D 2 8 ? 73.352 114.136 50.881 1.00 22.50 267 ILE D O 1
#

CATH classification: 3.40.50.1100 (+1 more: 3.40.50.1100)